Protein AF-A0A2A9EG13-F1 (afdb_monomer)

Structure (mmCIF, N/CA/C/O backbone):
data_AF-A0A2A9EG13-F1
#
_entry.id   AF-A0A2A9EG13-F1
#
loop_
_atom_site.group_PDB
_atom_site.id
_atom_site.type_symbol
_atom_site.label_atom_id
_atom_site.label_alt_id
_atom_site.label_comp_id
_atom_site.label_asym_id
_atom_site.label_entity_id
_atom_site.label_seq_id
_atom_site.pdbx_PDB_ins_code
_atom_site.Cartn_x
_atom_site.Cartn_y
_atom_site.Cartn_z
_atom_site.occupancy
_atom_site.B_iso_or_equiv
_atom_site.auth_seq_id
_atom_site.auth_comp_id
_atom_site.auth_asym_id
_atom_site.auth_atom_id
_atom_site.pdbx_PDB_model_num
ATOM 1 N N . MET A 1 1 ? 6.379 -54.033 4.475 1.00 45.50 1 MET A N 1
ATOM 2 C CA . MET A 1 1 ? 7.848 -54.178 4.415 1.00 45.50 1 MET A CA 1
ATOM 3 C C . MET A 1 1 ? 8.338 -53.725 3.048 1.00 45.50 1 MET A C 1
ATOM 5 O O . MET A 1 1 ? 8.250 -54.502 2.112 1.00 45.50 1 MET A O 1
ATOM 9 N N . VAL A 1 2 ? 8.817 -52.485 2.935 1.00 38.28 2 VAL A N 1
ATOM 10 C CA . VAL A 1 2 ? 9.816 -52.053 1.940 1.00 38.28 2 VAL A CA 1
ATOM 11 C C . VAL A 1 2 ? 10.622 -50.964 2.643 1.00 38.28 2 VAL A C 1
ATOM 13 O O . VAL A 1 2 ? 10.039 -49.978 3.087 1.00 38.28 2 VAL A O 1
ATOM 16 N N . GLU A 1 3 ? 11.927 -51.156 2.799 1.00 38.31 3 GLU A N 1
ATOM 17 C CA . GLU A 1 3 ? 12.825 -50.105 3.280 1.00 38.31 3 GLU A CA 1
ATOM 18 C C . GLU A 1 3 ? 13.333 -49.273 2.101 1.00 38.31 3 GLU A C 1
ATOM 20 O O . GLU A 1 3 ? 13.689 -49.816 1.051 1.00 38.31 3 GLU A O 1
ATOM 25 N N . HIS A 1 4 ? 13.451 -47.960 2.291 1.00 43.28 4 HIS A N 1
ATOM 26 C CA . HIS A 1 4 ? 14.269 -47.116 1.425 1.00 43.28 4 HIS A CA 1
ATOM 27 C C . HIS A 1 4 ? 15.306 -46.361 2.253 1.00 43.28 4 HIS A C 1
ATOM 29 O O . HIS A 1 4 ? 14.996 -45.721 3.258 1.00 43.28 4 HIS A O 1
ATOM 35 N N . GLY A 1 5 ? 16.566 -46.529 1.847 1.00 36.38 5 GLY A N 1
ATOM 36 C CA . GLY A 1 5 ? 17.737 -46.203 2.648 1.00 36.38 5 GLY A CA 1
ATOM 37 C C . GLY A 1 5 ? 17.975 -44.705 2.817 1.00 36.38 5 GLY A C 1
ATOM 38 O O . GLY A 1 5 ? 17.829 -43.906 1.892 1.00 36.38 5 GLY A O 1
ATOM 39 N N . ARG A 1 6 ? 18.415 -44.336 4.020 1.00 38.31 6 ARG A N 1
ATOM 40 C CA . ARG A 1 6 ? 18.763 -42.969 4.411 1.00 38.31 6 ARG A CA 1
ATOM 41 C C . ARG A 1 6 ? 20.134 -42.582 3.843 1.00 38.31 6 ARG A C 1
ATOM 43 O O . ARG A 1 6 ? 21.151 -42.783 4.498 1.00 38.31 6 ARG A O 1
ATOM 50 N N . SER A 1 7 ? 20.165 -42.036 2.627 1.00 35.59 7 SER A N 1
ATOM 51 C CA . SER A 1 7 ? 21.413 -41.567 2.007 1.00 35.59 7 SER A CA 1
ATOM 52 C C . SER A 1 7 ? 21.954 -40.315 2.710 1.00 35.59 7 SER A C 1
ATOM 54 O O . SER A 1 7 ? 21.342 -39.247 2.670 1.00 35.59 7 SER A O 1
ATOM 56 N N . THR A 1 8 ? 23.108 -40.441 3.366 1.00 38.00 8 THR A N 1
ATOM 57 C CA . THR A 1 8 ? 23.820 -39.330 4.011 1.00 38.00 8 THR A CA 1
ATOM 58 C C . THR A 1 8 ? 24.722 -38.617 3.005 1.00 38.00 8 THR A C 1
ATOM 60 O O . THR A 1 8 ? 25.861 -39.029 2.783 1.00 38.00 8 THR A O 1
ATOM 63 N N . GLY A 1 9 ? 24.225 -37.536 2.401 1.00 33.06 9 GLY A N 1
ATOM 64 C CA . GLY A 1 9 ? 25.041 -36.658 1.558 1.00 33.06 9 GLY A CA 1
ATOM 65 C C . GLY A 1 9 ? 26.131 -35.957 2.375 1.00 33.06 9 GLY A C 1
ATOM 66 O O . GLY A 1 9 ? 25.825 -35.219 3.310 1.00 33.06 9 GLY A O 1
ATOM 67 N N . ALA A 1 10 ? 27.400 -36.193 2.035 1.00 34.72 10 ALA A N 1
ATOM 68 C CA . ALA A 1 10 ? 28.536 -35.551 2.692 1.00 34.72 10 ALA A CA 1
ATOM 69 C C . ALA A 1 10 ? 28.647 -34.062 2.309 1.00 34.72 10 ALA A C 1
ATOM 71 O O . ALA A 1 10 ? 28.363 -33.676 1.175 1.00 34.72 10 ALA A O 1
ATOM 72 N N . VAL A 1 11 ? 29.093 -33.226 3.251 1.00 36.81 11 VAL A N 1
ATOM 73 C CA . VAL A 1 11 ? 29.302 -31.788 3.024 1.00 36.81 11 VAL A CA 1
ATOM 74 C C . VAL A 1 11 ? 30.665 -31.566 2.360 1.00 36.81 11 VAL A C 1
ATOM 76 O O . VAL A 1 11 ? 31.702 -31.699 3.006 1.00 36.81 11 VAL A O 1
ATOM 79 N N . ASP A 1 12 ? 30.656 -31.218 1.071 1.00 32.19 12 ASP A N 1
ATOM 80 C CA . ASP A 1 12 ? 31.854 -31.003 0.239 1.00 32.19 12 ASP A CA 1
ATOM 81 C C . ASP A 1 12 ? 32.535 -29.652 0.569 1.00 32.19 12 ASP A C 1
ATOM 83 O O . ASP A 1 12 ? 32.426 -28.660 -0.157 1.00 32.19 12 ASP A O 1
ATOM 87 N N . ALA A 1 13 ? 33.189 -29.585 1.733 1.00 36.88 13 ALA A N 1
ATOM 88 C CA . ALA A 1 13 ? 33.792 -28.374 2.289 1.00 36.88 13 ALA A CA 1
ATOM 89 C C . ALA A 1 13 ? 35.059 -27.938 1.522 1.00 36.88 13 ALA A C 1
ATOM 91 O O . ALA A 1 13 ? 36.183 -28.324 1.849 1.00 36.88 13 ALA A O 1
ATOM 92 N N . ARG A 1 14 ? 34.887 -27.091 0.501 1.00 41.72 14 ARG A N 1
ATOM 93 C CA . ARG A 1 14 ? 36.004 -26.525 -0.274 1.00 41.72 14 ARG A CA 1
ATOM 94 C C . ARG A 1 14 ? 36.722 -25.412 0.509 1.00 41.72 14 ARG A C 1
ATOM 96 O O . ARG A 1 14 ? 36.052 -24.514 1.020 1.00 41.72 14 ARG A O 1
ATOM 103 N N . PRO A 1 15 ? 38.066 -25.420 0.590 1.00 39.94 15 PRO A N 1
ATOM 104 C CA . PRO A 1 15 ? 38.810 -24.453 1.392 1.00 39.94 15 PRO A CA 1
ATOM 105 C C . PRO A 1 15 ? 38.799 -23.044 0.782 1.00 39.94 15 PRO A C 1
ATOM 107 O O . PRO A 1 15 ? 38.962 -22.865 -0.427 1.00 39.94 15 PRO A O 1
ATOM 110 N N . PHE A 1 16 ? 38.681 -22.030 1.643 1.00 39.91 16 PHE A N 1
ATOM 111 C CA . PHE A 1 16 ? 38.888 -20.629 1.270 1.00 39.91 16 PHE A CA 1
ATOM 112 C C . PHE A 1 16 ? 40.357 -20.367 0.870 1.00 39.91 16 PHE A C 1
ATOM 114 O O . PHE A 1 16 ? 41.273 -20.910 1.494 1.00 39.91 16 PHE A O 1
ATOM 121 N N . PRO A 1 17 ? 40.623 -19.496 -0.121 1.00 41.69 17 PRO A N 1
ATOM 122 C CA . PRO A 1 17 ? 41.983 -19.188 -0.552 1.00 41.69 17 PRO A CA 1
ATOM 123 C C . PRO A 1 17 ? 42.692 -18.233 0.427 1.00 41.69 17 PRO A C 1
ATOM 125 O O . PRO A 1 17 ? 42.657 -17.014 0.258 1.00 41.69 17 PRO A O 1
ATOM 128 N N . LEU A 1 18 ? 43.423 -18.787 1.404 1.00 45.34 18 LEU A N 1
ATOM 129 C CA . LEU A 1 18 ? 44.286 -18.028 2.335 1.00 45.34 18 LEU A CA 1
ATOM 130 C C . LEU A 1 18 ? 45.359 -17.157 1.644 1.00 45.34 18 LEU A C 1
ATOM 132 O O . LEU A 1 18 ? 45.949 -16.286 2.279 1.00 45.34 18 LEU A O 1
ATOM 136 N N . GLY A 1 19 ? 45.628 -17.366 0.352 1.00 41.88 19 GLY A N 1
ATOM 137 C CA . GLY A 1 19 ? 46.700 -16.678 -0.369 1.00 41.88 19 GLY A CA 1
ATOM 138 C C . GLY A 1 19 ? 46.565 -15.151 -0.449 1.00 41.88 19 GLY A C 1
ATOM 139 O O . GLY A 1 19 ? 47.582 -14.476 -0.549 1.00 41.88 19 GLY A O 1
ATOM 140 N N . PHE A 1 20 ? 45.353 -14.584 -0.387 1.00 43.16 20 PHE A N 1
ATOM 141 C CA . PHE A 1 20 ? 45.170 -13.141 -0.614 1.00 43.16 20 PHE A CA 1
ATOM 142 C C . PHE A 1 20 ? 45.493 -12.272 0.614 1.00 43.16 20 PHE A C 1
ATOM 144 O O . PHE A 1 20 ? 46.000 -11.162 0.470 1.00 43.16 20 PHE A O 1
ATOM 151 N N . THR A 1 21 ? 45.242 -12.767 1.830 1.00 48.00 21 THR A N 1
ATOM 152 C CA . THR A 1 21 ? 45.509 -12.017 3.073 1.00 48.00 21 THR A CA 1
ATOM 153 C C . THR A 1 21 ? 46.999 -11.966 3.408 1.00 48.00 21 THR A C 1
ATOM 155 O O . THR A 1 21 ? 47.494 -10.926 3.843 1.00 48.00 21 THR A O 1
ATOM 158 N N . VAL A 1 22 ? 47.737 -13.050 3.144 1.00 49.94 22 VAL A N 1
ATOM 159 C CA . VAL A 1 22 ? 49.180 -13.144 3.429 1.00 49.94 22 VAL A CA 1
ATOM 160 C C . VAL A 1 22 ? 49.995 -12.156 2.583 1.00 49.94 22 VAL A C 1
ATOM 162 O O . VAL A 1 22 ? 50.886 -11.493 3.113 1.00 49.94 22 VAL A O 1
ATOM 165 N N . THR A 1 23 ? 49.679 -11.990 1.292 1.00 50.31 23 THR A N 1
ATOM 166 C CA . THR A 1 23 ? 50.425 -11.063 0.418 1.00 50.31 23 THR A CA 1
ATOM 167 C C . THR A 1 23 ? 50.233 -9.600 0.824 1.00 50.31 23 THR A C 1
ATOM 169 O O . THR A 1 23 ? 51.200 -8.842 0.852 1.00 50.31 23 THR A O 1
ATOM 172 N N . VAL A 1 24 ? 49.010 -9.199 1.194 1.00 53.19 24 VAL A N 1
ATOM 173 C CA . VAL A 1 24 ? 48.724 -7.819 1.629 1.00 53.19 24 VAL A CA 1
ATOM 174 C C . VAL A 1 24 ? 49.416 -7.503 2.961 1.00 53.19 24 VAL A C 1
ATOM 176 O O . VAL A 1 24 ? 50.007 -6.432 3.100 1.00 53.19 24 VAL A O 1
ATOM 179 N N . ALA A 1 25 ? 49.425 -8.447 3.909 1.00 49.91 25 ALA A N 1
ATOM 180 C CA . ALA A 1 25 ? 50.134 -8.292 5.181 1.00 49.91 25 ALA A CA 1
ATOM 181 C C . ALA A 1 25 ? 51.660 -8.151 4.998 1.00 49.91 25 ALA A C 1
ATOM 183 O O . ALA A 1 25 ? 52.281 -7.289 5.621 1.00 49.91 25 ALA A O 1
ATOM 184 N N . ALA A 1 26 ? 52.261 -8.943 4.101 1.00 49.72 26 ALA A N 1
ATOM 185 C CA . ALA A 1 26 ? 53.692 -8.865 3.801 1.00 49.72 26 ALA A CA 1
ATOM 186 C C . ALA A 1 26 ? 54.098 -7.512 3.182 1.00 49.72 26 ALA A C 1
ATOM 188 O O . ALA A 1 26 ? 55.125 -6.943 3.556 1.00 49.72 26 ALA A O 1
ATOM 189 N N . CYS A 1 27 ? 53.280 -6.956 2.280 1.00 48.94 27 CYS A N 1
ATOM 190 C CA . CYS A 1 27 ? 53.536 -5.639 1.691 1.00 48.94 27 CYS A CA 1
ATOM 191 C C . CYS A 1 27 ? 53.411 -4.487 2.705 1.00 48.94 27 CYS A C 1
ATOM 193 O O . CYS A 1 27 ? 54.153 -3.513 2.598 1.00 48.94 27 CYS A O 1
ATOM 195 N N . ALA A 1 28 ? 52.520 -4.593 3.698 1.00 50.78 28 ALA A N 1
ATOM 196 C CA . ALA A 1 28 ? 52.365 -3.568 4.732 1.00 50.78 28 ALA A CA 1
ATOM 197 C C . ALA A 1 28 ? 53.593 -3.469 5.661 1.00 50.78 28 ALA A C 1
ATOM 199 O O . ALA A 1 28 ? 54.018 -2.367 6.007 1.00 50.78 28 ALA A O 1
ATOM 200 N N . LEU A 1 29 ? 54.199 -4.605 6.026 1.00 47.81 29 LEU A N 1
ATOM 201 C CA . LEU A 1 29 ? 55.344 -4.651 6.947 1.00 47.81 29 LEU A CA 1
ATOM 202 C C . LEU A 1 29 ? 56.659 -4.130 6.340 1.00 47.81 29 LEU A C 1
ATOM 204 O O . LEU A 1 29 ? 57.498 -3.607 7.070 1.00 47.81 29 LEU A O 1
ATOM 208 N N . LEU A 1 30 ? 56.835 -4.211 5.017 1.00 51.00 30 LEU A N 1
ATOM 209 C CA . LEU A 1 30 ? 58.034 -3.706 4.326 1.00 51.00 30 LEU A CA 1
ATOM 210 C C . LEU A 1 30 ? 57.987 -2.197 4.005 1.00 51.00 30 LEU A C 1
ATOM 212 O O . LEU A 1 30 ? 59.009 -1.616 3.644 1.00 51.00 30 LEU A O 1
ATOM 216 N N . GLY A 1 31 ? 56.831 -1.540 4.155 1.00 49.31 31 GLY A N 1
ATOM 217 C CA . GLY A 1 31 ? 56.678 -0.105 3.878 1.00 49.31 31 GLY A CA 1
ATOM 218 C C . GLY A 1 31 ? 57.246 0.834 4.953 1.00 49.31 31 GLY A C 1
ATOM 219 O O . GLY A 1 31 ? 57.427 2.020 4.691 1.00 49.31 31 GLY A O 1
ATOM 220 N N . LEU A 1 32 ? 57.538 0.331 6.158 1.00 53.41 32 LEU A N 1
ATOM 221 C CA . LEU A 1 32 ? 57.838 1.160 7.338 1.00 53.41 32 LEU A CA 1
ATOM 222 C C . LEU A 1 32 ? 59.307 1.607 7.480 1.00 53.41 32 LEU A C 1
ATOM 224 O O . LEU A 1 32 ? 59.616 2.370 8.390 1.00 53.41 32 LEU A O 1
ATOM 228 N N . THR A 1 33 ? 60.212 1.175 6.596 1.00 55.31 33 THR A N 1
ATOM 229 C CA . THR A 1 33 ? 61.666 1.433 6.714 1.00 55.31 33 THR A CA 1
ATOM 230 C C . THR A 1 33 ? 62.268 2.292 5.595 1.00 55.31 33 THR A C 1
ATOM 232 O O . THR A 1 33 ? 63.451 2.614 5.655 1.00 55.31 33 THR A O 1
ATOM 235 N N . SER A 1 34 ? 61.491 2.673 4.570 1.00 55.75 34 SER A N 1
ATOM 236 C CA . SER A 1 34 ? 62.014 3.257 3.313 1.00 55.75 34 SER A CA 1
ATOM 237 C C . SER A 1 34 ? 61.358 4.579 2.867 1.00 55.75 34 SER A C 1
ATOM 239 O O . SER A 1 34 ? 61.573 5.048 1.746 1.00 55.75 34 SER A O 1
ATOM 241 N N . GLY A 1 35 ? 60.601 5.226 3.761 1.00 60.19 35 GLY A N 1
ATOM 242 C CA . GLY A 1 35 ? 60.108 6.599 3.596 1.00 60.19 35 GLY A CA 1
ATOM 243 C C . GLY A 1 35 ? 59.221 6.840 2.363 1.00 60.19 35 GLY A C 1
ATOM 244 O O . GLY A 1 35 ? 58.605 5.931 1.809 1.00 60.19 35 GLY A O 1
ATOM 245 N N . ILE A 1 36 ? 59.157 8.101 1.920 1.00 59.97 36 ILE A N 1
ATOM 246 C CA . ILE A 1 36 ? 58.290 8.534 0.804 1.00 59.97 36 ILE A CA 1
ATOM 247 C C . ILE A 1 36 ? 58.683 7.852 -0.525 1.00 59.97 36 ILE A C 1
ATOM 249 O O . ILE A 1 36 ? 57.819 7.577 -1.357 1.00 59.97 36 ILE A O 1
ATOM 253 N N . GLY A 1 37 ? 59.964 7.503 -0.705 1.00 55.78 37 GLY A N 1
ATOM 254 C CA . GLY A 1 37 ? 60.439 6.764 -1.880 1.00 55.78 37 GLY A CA 1
ATOM 255 C C . GLY A 1 37 ? 59.833 5.361 -1.996 1.00 55.78 37 GLY A C 1
ATOM 256 O O . GLY A 1 37 ? 59.377 4.980 -3.075 1.00 55.78 37 GLY A O 1
ATOM 257 N N . GLY A 1 38 ? 59.748 4.618 -0.884 1.00 56.00 38 GLY A N 1
ATOM 258 C CA . GLY A 1 38 ? 59.144 3.280 -0.857 1.00 56.00 38 GLY A CA 1
ATOM 259 C C . GLY A 1 38 ? 57.676 3.276 -1.301 1.00 56.00 38 GLY A C 1
ATOM 260 O O . GLY A 1 38 ? 57.268 2.427 -2.094 1.00 56.00 38 GLY A O 1
ATOM 261 N N . LEU A 1 39 ? 56.899 4.279 -0.876 1.00 57.44 39 LEU A N 1
ATOM 262 C CA . LEU A 1 39 ? 55.493 4.448 -1.268 1.00 57.44 39 LEU A CA 1
ATOM 263 C C . LEU A 1 39 ? 55.305 4.652 -2.780 1.00 57.44 39 LEU A C 1
ATOM 265 O O . LEU A 1 39 ? 54.373 4.090 -3.357 1.00 57.44 39 LEU A O 1
ATOM 269 N N . LEU A 1 40 ? 56.193 5.402 -3.440 1.00 65.94 40 LEU A N 1
ATOM 270 C CA . LEU A 1 40 ? 56.123 5.617 -4.891 1.00 65.94 40 LEU A CA 1
ATOM 271 C C . LEU A 1 40 ? 56.465 4.344 -5.683 1.00 65.94 40 LEU A C 1
ATOM 273 O O . LEU A 1 40 ? 55.798 4.040 -6.674 1.00 65.94 40 LEU A O 1
ATOM 277 N N . VAL A 1 41 ? 57.444 3.559 -5.224 1.00 68.12 41 VAL A N 1
ATOM 278 C CA . VAL A 1 41 ? 57.807 2.272 -5.848 1.00 68.12 41 VAL A CA 1
ATOM 279 C C . VAL A 1 41 ? 56.699 1.226 -5.657 1.00 68.12 41 VAL A C 1
ATOM 281 O O . VAL A 1 41 ? 56.352 0.513 -6.604 1.00 68.12 41 VAL A O 1
ATOM 284 N N . LEU A 1 42 ? 56.080 1.166 -4.473 1.00 70.44 42 LEU A N 1
ATOM 285 C CA . LEU A 1 42 ? 54.922 0.304 -4.204 1.00 70.44 42 LEU A CA 1
ATOM 286 C C . LEU A 1 42 ? 53.687 0.716 -5.028 1.00 70.44 42 LEU A C 1
ATOM 288 O O . LEU A 1 42 ? 53.021 -0.143 -5.603 1.00 70.44 42 LEU A O 1
ATOM 292 N N . GLY A 1 43 ? 53.417 2.018 -5.175 1.00 75.88 43 GLY A N 1
ATOM 293 C CA . GLY A 1 43 ? 52.351 2.518 -6.052 1.00 75.88 43 GLY A CA 1
ATOM 294 C C . GLY A 1 43 ? 52.576 2.167 -7.529 1.00 75.88 43 GLY A C 1
ATOM 295 O O . GLY A 1 43 ? 51.670 1.660 -8.195 1.00 75.88 43 GLY A O 1
ATOM 296 N N . GLY A 1 44 ? 53.798 2.368 -8.034 1.00 79.75 44 GLY A N 1
ATOM 297 C CA . GLY A 1 44 ? 54.167 2.033 -9.413 1.00 79.75 44 GLY A CA 1
ATOM 298 C C . GLY A 1 44 ? 54.077 0.533 -9.713 1.00 79.75 44 GLY A C 1
ATOM 299 O O . GLY A 1 44 ? 53.523 0.134 -10.739 1.00 79.75 44 GLY A O 1
ATOM 300 N N . THR A 1 45 ? 54.551 -0.318 -8.799 1.00 75.38 45 THR A N 1
ATOM 301 C CA . THR A 1 45 ? 54.459 -1.782 -8.953 1.00 75.38 45 THR A CA 1
ATOM 302 C C . THR A 1 45 ? 53.023 -2.297 -8.845 1.00 75.38 45 THR A C 1
ATOM 304 O O . THR A 1 45 ? 52.629 -3.141 -9.652 1.00 75.38 45 THR A O 1
ATOM 307 N N . ALA A 1 46 ? 52.196 -1.748 -7.949 1.00 76.50 46 ALA A N 1
ATOM 308 C CA . ALA A 1 46 ? 50.770 -2.072 -7.887 1.00 76.50 46 ALA A CA 1
ATOM 309 C C . ALA A 1 46 ? 50.032 -1.700 -9.190 1.00 76.50 46 ALA A C 1
ATOM 311 O O . ALA A 1 46 ? 49.246 -2.499 -9.707 1.00 76.50 46 ALA A O 1
ATOM 312 N N . ALA A 1 47 ? 50.330 -0.534 -9.775 1.00 82.19 47 ALA A N 1
ATOM 313 C CA . ALA A 1 47 ? 49.780 -0.120 -11.068 1.00 82.19 47 ALA A CA 1
ATOM 314 C C . ALA A 1 47 ? 50.242 -1.027 -12.228 1.00 82.19 47 ALA A C 1
ATOM 316 O O . ALA A 1 47 ? 49.445 -1.364 -13.112 1.00 82.19 47 ALA A O 1
ATOM 317 N N . LEU A 1 48 ? 51.499 -1.487 -12.212 1.00 82.81 48 LEU A N 1
ATOM 318 C CA . LEU A 1 48 ? 52.019 -2.455 -13.183 1.00 82.81 48 LEU A CA 1
ATOM 319 C C . LEU A 1 48 ? 51.289 -3.806 -13.077 1.00 82.81 48 LEU A C 1
ATOM 321 O O . LEU A 1 48 ? 50.811 -4.336 -14.079 1.00 82.81 48 LEU A O 1
ATOM 325 N N . VAL A 1 49 ? 51.120 -4.342 -11.864 1.00 86.12 49 VAL A N 1
ATOM 326 C CA . VAL A 1 49 ? 50.367 -5.589 -11.637 1.00 86.12 49 VAL A CA 1
ATOM 327 C C . VAL A 1 49 ? 48.907 -5.434 -12.074 1.00 86.12 49 VAL A C 1
ATOM 329 O O . VAL A 1 49 ? 48.381 -6.303 -12.772 1.00 86.12 49 VAL A O 1
ATOM 332 N N . TRP A 1 50 ? 48.254 -4.315 -11.745 1.00 84.69 50 TRP A N 1
ATOM 333 C CA . TRP A 1 50 ? 46.865 -4.060 -12.136 1.00 84.69 50 TRP A CA 1
ATOM 334 C C . TRP A 1 50 ? 46.689 -3.964 -13.658 1.00 84.69 50 TRP A C 1
ATOM 336 O O . TRP A 1 50 ? 45.770 -4.571 -14.212 1.00 84.69 50 TRP A O 1
ATOM 346 N N . THR A 1 51 ? 47.595 -3.279 -14.364 1.00 81.69 51 THR A N 1
ATOM 347 C CA . THR A 1 51 ? 47.558 -3.179 -15.835 1.00 81.69 51 THR A CA 1
ATOM 348 C C . THR A 1 51 ? 47.874 -4.509 -16.529 1.00 81.69 51 THR A C 1
ATOM 350 O O . THR A 1 51 ? 47.241 -4.825 -17.544 1.00 81.69 51 THR A O 1
ATOM 353 N N . ILE A 1 52 ? 48.757 -5.344 -15.966 1.00 82.88 52 ILE A N 1
ATOM 354 C CA . ILE A 1 52 ? 48.987 -6.725 -16.424 1.00 82.88 52 ILE A CA 1
ATOM 355 C C . ILE A 1 52 ? 47.718 -7.571 -16.239 1.00 82.88 52 ILE A C 1
ATOM 357 O O . ILE A 1 52 ? 47.245 -8.181 -17.201 1.00 82.88 52 ILE A O 1
ATOM 361 N N . VAL A 1 53 ? 47.112 -7.569 -15.046 1.00 81.00 53 VAL A N 1
ATOM 362 C CA . VAL A 1 53 ? 45.884 -8.332 -14.748 1.00 81.00 53 VAL A CA 1
ATOM 363 C C . VAL A 1 53 ? 44.720 -7.880 -15.635 1.00 81.00 53 VAL A C 1
ATOM 365 O O . VAL A 1 53 ? 44.044 -8.722 -16.232 1.00 81.00 53 VAL A O 1
ATOM 368 N N . ALA A 1 54 ? 44.517 -6.571 -15.807 1.00 79.56 54 ALA A N 1
ATOM 369 C CA . ALA A 1 54 ? 43.510 -6.024 -16.714 1.00 79.56 54 ALA A CA 1
ATOM 370 C C . ALA A 1 54 ? 43.752 -6.462 -18.170 1.00 79.56 54 ALA A C 1
ATOM 372 O O . ALA A 1 54 ? 42.811 -6.860 -18.863 1.00 79.56 54 ALA A O 1
ATOM 373 N N . SER A 1 55 ? 45.009 -6.472 -18.624 1.00 73.25 55 SER A N 1
ATOM 374 C CA . SER A 1 55 ? 45.388 -6.926 -19.968 1.00 73.25 55 SER A CA 1
ATOM 375 C C . SER A 1 55 ? 45.142 -8.423 -20.178 1.00 73.25 55 SER A C 1
ATOM 377 O O . SER A 1 55 ? 44.612 -8.815 -21.220 1.00 73.25 55 SER A O 1
ATOM 379 N N . VAL A 1 56 ? 45.456 -9.268 -19.191 1.00 76.38 56 VAL A N 1
ATOM 380 C CA . VAL A 1 56 ? 45.169 -10.713 -19.229 1.00 76.38 56 VAL A CA 1
ATOM 381 C C . VAL A 1 56 ? 43.660 -10.967 -19.236 1.00 76.38 56 VAL A C 1
ATOM 383 O O . VAL A 1 56 ? 43.173 -11.720 -20.082 1.00 76.38 56 VAL A O 1
ATOM 386 N N . ARG A 1 57 ? 42.894 -10.284 -18.374 1.00 74.88 57 ARG A N 1
ATOM 387 C CA . ARG A 1 57 ? 41.428 -10.409 -18.303 1.00 74.88 57 ARG A CA 1
ATOM 388 C C . ARG A 1 57 ? 40.768 -9.970 -19.618 1.00 74.88 57 ARG A C 1
ATOM 390 O O . ARG A 1 57 ? 39.922 -10.687 -20.149 1.00 74.88 57 ARG A O 1
ATOM 397 N N . ARG A 1 58 ? 41.235 -8.869 -20.226 1.00 71.50 58 ARG A N 1
ATOM 398 C CA . ARG A 1 58 ? 40.796 -8.402 -21.557 1.00 71.50 58 ARG A CA 1
ATOM 399 C C . ARG A 1 58 ? 41.152 -9.399 -22.671 1.00 71.50 58 ARG A C 1
ATOM 401 O O . ARG A 1 58 ? 40.329 -9.635 -23.553 1.00 71.50 58 ARG A O 1
ATOM 408 N N . ARG A 1 59 ? 42.327 -10.044 -22.615 1.00 59.47 59 ARG A N 1
ATOM 409 C CA . ARG A 1 59 ? 42.710 -11.127 -23.546 1.00 59.47 59 ARG A CA 1
ATOM 410 C C . ARG A 1 59 ? 41.852 -12.387 -23.381 1.00 59.47 59 ARG A C 1
ATOM 412 O O . ARG A 1 59 ? 41.551 -13.018 -24.391 1.00 59.47 59 ARG A O 1
ATOM 419 N N . GLN A 1 60 ? 41.422 -12.748 -22.170 1.00 61.19 60 GLN A N 1
ATOM 420 C CA . GLN A 1 60 ? 40.497 -13.875 -21.971 1.00 61.19 60 GLN A CA 1
ATOM 421 C C . GLN A 1 60 ? 39.093 -13.577 -22.520 1.00 61.19 60 GLN A C 1
ATOM 423 O O . GLN A 1 60 ? 38.555 -14.401 -23.258 1.00 61.19 60 GLN A O 1
ATOM 428 N N . VAL A 1 61 ? 38.553 -12.373 -22.283 1.00 57.19 61 VAL A N 1
ATOM 429 C CA . VAL A 1 61 ? 37.279 -11.923 -22.887 1.00 57.19 61 VAL A CA 1
ATOM 430 C C . VAL A 1 61 ? 37.335 -11.959 -24.424 1.00 57.19 61 VAL A C 1
ATOM 432 O O . VAL A 1 61 ? 36.371 -12.367 -25.068 1.00 57.19 61 VAL A O 1
ATOM 435 N N . LEU A 1 62 ? 38.477 -11.609 -25.028 1.00 55.34 62 LEU A N 1
ATOM 436 C CA . LEU A 1 62 ? 38.676 -11.704 -26.481 1.00 55.34 62 LEU A CA 1
ATOM 437 C C . LEU A 1 62 ? 38.834 -13.155 -26.980 1.00 55.34 62 LEU A C 1
ATOM 439 O O . LEU A 1 62 ? 38.258 -13.504 -28.012 1.00 55.34 62 LEU A O 1
ATOM 443 N N . LYS A 1 63 ? 39.548 -14.026 -26.249 1.00 46.22 63 LYS A N 1
ATOM 444 C CA . LYS A 1 63 ? 39.666 -15.460 -26.591 1.00 46.22 63 LYS A CA 1
ATOM 445 C C . LYS A 1 63 ? 38.333 -16.210 -26.509 1.00 46.22 63 LYS A C 1
ATOM 447 O O . LYS A 1 63 ? 38.142 -17.160 -27.261 1.00 46.22 63 LYS A O 1
ATOM 452 N N . GLY A 1 64 ? 37.387 -15.753 -25.686 1.00 48.28 64 GLY A N 1
ATOM 453 C CA . GLY A 1 64 ? 36.030 -16.306 -25.628 1.00 48.28 64 GLY A CA 1
ATOM 454 C C . GLY A 1 64 ? 35.203 -16.151 -26.915 1.00 48.28 64 GLY A C 1
ATOM 455 O O . GLY A 1 64 ? 34.155 -16.778 -27.024 1.00 48.28 64 GLY A O 1
ATOM 456 N N . ARG A 1 65 ? 35.643 -15.340 -27.896 1.00 55.12 65 ARG A N 1
ATOM 457 C CA . ARG A 1 65 ? 34.838 -14.983 -29.084 1.00 55.12 65 ARG A CA 1
ATOM 458 C C . ARG A 1 65 ? 35.447 -15.363 -30.444 1.00 55.12 65 ARG A C 1
ATOM 460 O O . ARG A 1 65 ? 34.845 -15.055 -31.469 1.00 55.12 65 ARG A O 1
ATOM 467 N N . ARG A 1 66 ? 36.602 -16.044 -30.490 1.00 43.31 66 ARG A N 1
ATOM 468 C CA . ARG A 1 66 ? 37.170 -16.623 -31.731 1.00 43.31 66 ARG A CA 1
ATOM 469 C C . ARG A 1 66 ? 37.894 -17.953 -31.477 1.00 43.31 66 ARG A C 1
ATOM 471 O O . ARG A 1 66 ? 39.013 -17.963 -30.972 1.00 43.31 66 ARG A O 1
ATOM 478 N N . ARG A 1 67 ? 37.288 -19.065 -31.914 1.00 45.19 67 ARG A N 1
ATOM 479 C CA . ARG A 1 67 ? 38.020 -20.286 -32.299 1.00 45.19 67 ARG A CA 1
ATOM 480 C C . ARG A 1 67 ? 38.371 -20.173 -33.788 1.00 45.19 67 ARG A C 1
ATOM 482 O O . ARG A 1 67 ? 37.478 -19.903 -34.583 1.00 45.19 67 ARG A O 1
ATOM 489 N N . GLY A 1 68 ? 39.638 -20.394 -34.142 1.00 43.78 68 GLY A N 1
ATOM 490 C CA . GLY A 1 68 ? 40.139 -20.377 -35.525 1.00 43.78 68 GLY A CA 1
ATOM 491 C C . GLY A 1 68 ? 41.230 -19.326 -35.768 1.00 43.78 68 GLY A C 1
ATOM 492 O O . GLY A 1 68 ? 41.007 -18.139 -35.538 1.00 43.78 68 GLY A O 1
ATOM 493 N N . GLY A 1 69 ? 42.392 -19.777 -36.257 1.00 39.75 69 GLY A N 1
ATOM 494 C CA . GLY A 1 69 ? 43.538 -18.941 -36.644 1.00 39.75 69 GLY A CA 1
ATOM 495 C C . GLY A 1 69 ? 44.755 -19.073 -35.716 1.00 39.75 69 GLY A C 1
ATOM 496 O O . GLY A 1 69 ? 44.689 -18.721 -34.540 1.00 39.75 69 GLY A O 1
ATOM 497 N N . ASN A 1 70 ? 45.877 -19.551 -36.264 1.00 44.91 70 ASN A N 1
ATOM 498 C CA . ASN A 1 70 ? 47.174 -19.622 -35.580 1.00 44.91 70 ASN A CA 1
ATOM 499 C C . ASN A 1 70 ? 47.915 -18.276 -35.655 1.00 44.91 70 ASN A C 1
ATOM 501 O O . ASN A 1 70 ? 47.868 -17.616 -36.689 1.00 44.91 70 ASN A O 1
ATOM 505 N N . ALA A 1 71 ? 48.682 -17.928 -34.616 1.00 38.03 71 ALA A N 1
ATOM 506 C CA . ALA A 1 71 ? 49.776 -16.954 -34.706 1.00 38.03 71 ALA A CA 1
ATOM 507 C C . ALA A 1 71 ? 50.794 -17.155 -33.565 1.00 38.03 71 ALA A C 1
ATOM 509 O O . ALA A 1 71 ? 50.427 -17.126 -32.390 1.00 38.03 71 ALA A O 1
ATOM 510 N N . LEU A 1 72 ? 52.072 -17.322 -33.919 1.00 43.72 72 LEU A N 1
ATOM 511 C CA . LEU A 1 72 ? 53.221 -17.228 -33.012 1.00 43.72 72 LEU A CA 1
ATOM 512 C C . LEU A 1 72 ? 53.799 -15.812 -33.096 1.00 43.72 72 LEU A C 1
ATOM 514 O O . LEU A 1 72 ? 54.135 -15.377 -34.193 1.00 43.72 72 LEU A O 1
ATOM 518 N N . ILE A 1 73 ? 53.983 -15.133 -31.961 1.00 38.97 73 ILE A N 1
ATOM 519 C CA . ILE A 1 73 ? 54.925 -14.008 -31.827 1.00 38.97 73 ILE A CA 1
ATOM 520 C C . ILE A 1 73 ? 55.575 -14.096 -30.442 1.00 38.97 73 ILE A C 1
ATOM 522 O O . ILE A 1 73 ? 54.876 -14.151 -29.429 1.00 38.97 73 ILE A O 1
ATOM 526 N N . ALA A 1 74 ? 56.906 -14.072 -30.412 1.00 40.00 74 ALA A N 1
ATOM 527 C CA . ALA A 1 74 ? 57.715 -13.814 -29.224 1.00 40.00 74 ALA A CA 1
ATOM 528 C C . ALA A 1 74 ? 58.395 -12.442 -29.368 1.00 40.00 74 ALA A C 1
ATOM 530 O O . ALA A 1 74 ? 58.629 -12.000 -30.489 1.00 40.00 74 ALA A O 1
ATOM 531 N N . ILE A 1 75 ? 58.728 -11.794 -28.250 1.00 35.56 75 ILE A N 1
ATOM 532 C CA . ILE A 1 75 ? 59.633 -10.634 -28.162 1.00 35.56 75 ILE A CA 1
ATOM 533 C C . ILE A 1 75 ? 60.310 -10.680 -26.784 1.00 35.56 75 ILE A C 1
ATOM 535 O O . ILE A 1 75 ? 59.728 -11.186 -25.823 1.00 35.56 75 ILE A O 1
ATOM 539 N N . ALA A 1 76 ? 61.566 -10.238 -26.727 1.00 34.50 76 ALA A N 1
ATOM 540 C CA . ALA A 1 76 ? 62.482 -10.471 -25.613 1.00 34.50 76 ALA A CA 1
ATOM 541 C C . ALA A 1 76 ? 62.420 -9.397 -24.507 1.00 34.50 76 ALA A C 1
ATOM 543 O O . ALA A 1 76 ? 61.743 -8.377 -24.634 1.00 34.50 76 ALA A O 1
ATOM 544 N N . ALA A 1 77 ? 63.162 -9.643 -23.426 1.00 40.25 77 ALA A N 1
ATOM 545 C CA . ALA A 1 77 ? 63.413 -8.691 -22.348 1.00 40.25 77 ALA A CA 1
ATOM 546 C C . ALA A 1 77 ? 64.723 -7.913 -22.569 1.00 40.25 77 ALA A C 1
ATOM 548 O O . ALA A 1 77 ? 65.633 -8.397 -23.242 1.00 40.25 77 ALA A O 1
ATOM 549 N N . THR A 1 78 ? 64.853 -6.762 -21.910 1.00 39.16 78 THR A N 1
ATOM 550 C CA . THR A 1 78 ? 66.132 -6.077 -21.673 1.00 39.16 78 THR A CA 1
ATOM 551 C C . THR A 1 78 ? 66.200 -5.576 -20.232 1.00 39.16 78 THR A C 1
ATOM 553 O O . THR A 1 78 ? 65.191 -5.205 -19.634 1.00 39.16 78 THR A O 1
ATOM 556 N N . VAL A 1 79 ? 67.409 -5.595 -19.673 1.00 39.50 79 VAL A N 1
ATOM 557 C CA . VAL A 1 79 ? 67.745 -5.144 -18.316 1.00 39.50 79 VAL A CA 1
ATOM 558 C C . VAL A 1 79 ? 68.744 -3.998 -18.436 1.00 39.50 79 VAL A C 1
ATOM 560 O O . VAL A 1 79 ? 69.645 -4.064 -19.269 1.00 39.50 79 VAL A O 1
ATOM 563 N N . ALA A 1 80 ? 68.628 -2.987 -17.577 1.00 33.62 80 ALA A N 1
ATOM 564 C CA . ALA A 1 80 ? 69.708 -2.045 -17.308 1.00 33.62 80 ALA A CA 1
ATOM 565 C C . ALA A 1 80 ? 69.662 -1.621 -15.834 1.00 33.62 80 ALA A C 1
ATOM 567 O O . ALA A 1 80 ? 68.664 -1.077 -15.365 1.00 33.62 80 ALA A O 1
ATOM 568 N N . LEU A 1 81 ? 70.748 -1.889 -15.114 1.00 40.19 81 LEU A N 1
ATOM 569 C CA . LEU A 1 81 ? 70.994 -1.456 -13.741 1.00 40.19 81 LEU A CA 1
ATOM 570 C C . LEU A 1 81 ? 72.435 -0.933 -13.727 1.00 40.19 81 LEU A C 1
ATOM 572 O O . LEU A 1 81 ? 73.326 -1.625 -14.216 1.00 40.19 81 LEU A O 1
ATOM 576 N N . VAL A 1 82 ? 72.667 0.277 -13.218 1.00 42.34 82 VAL A N 1
ATOM 577 C CA . VAL A 1 82 ? 74.012 0.863 -13.092 1.00 42.34 82 VAL A CA 1
ATOM 578 C C . VAL A 1 82 ? 74.144 1.490 -11.708 1.00 42.34 82 VAL A C 1
ATOM 580 O O . VAL A 1 82 ? 73.226 2.152 -11.229 1.00 42.34 82 VAL A O 1
ATOM 583 N N . VAL A 1 83 ? 75.289 1.251 -11.071 1.00 46.69 83 VAL A N 1
ATOM 584 C CA . VAL A 1 83 ? 75.670 1.733 -9.737 1.00 46.69 83 VAL A CA 1
ATOM 585 C C . VAL A 1 83 ? 77.115 2.228 -9.828 1.00 46.69 83 VAL A C 1
ATOM 587 O O . VAL A 1 83 ? 77.942 1.538 -10.421 1.00 46.69 83 VAL A O 1
ATOM 590 N N . GLY A 1 84 ? 77.434 3.389 -9.247 1.00 29.70 84 GLY A N 1
ATOM 591 C CA . GLY A 1 84 ? 78.812 3.893 -9.183 1.00 29.70 84 GLY A CA 1
ATOM 592 C C . GLY A 1 84 ? 78.936 5.357 -8.738 1.00 29.70 84 GLY A C 1
ATOM 593 O O . GLY A 1 84 ? 78.343 6.241 -9.345 1.00 29.70 84 GLY A O 1
ATOM 594 N N . SER A 1 85 ? 79.739 5.584 -7.697 1.00 42.53 85 SER A N 1
ATOM 595 C CA . SER A 1 85 ? 80.223 6.889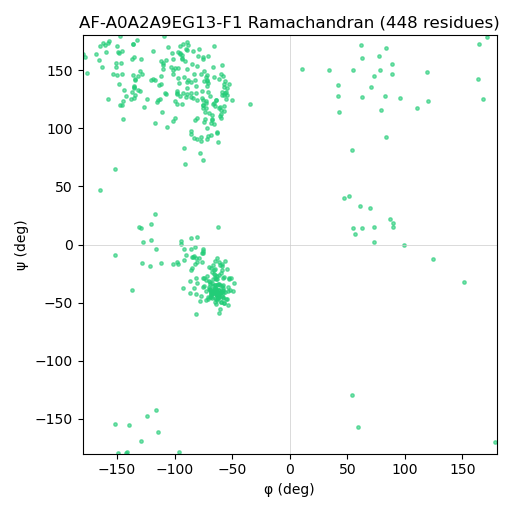 -7.182 1.00 42.53 85 SER A CA 1
ATOM 596 C C . SER A 1 85 ? 81.770 6.943 -7.391 1.00 42.53 85 SER A C 1
ATOM 598 O O . SER A 1 85 ? 82.241 6.072 -8.129 1.00 42.53 85 SER A O 1
ATOM 600 N N . PRO A 1 86 ? 82.626 7.788 -6.745 1.00 61.06 86 PRO A N 1
ATOM 601 C CA . PRO A 1 86 ? 82.429 8.997 -5.903 1.00 61.06 86 PRO A CA 1
ATOM 602 C C . PRO A 1 86 ? 83.475 10.168 -6.082 1.00 61.06 86 PRO A C 1
ATOM 604 O O . PRO A 1 86 ? 84.479 10.008 -6.762 1.00 61.06 86 PRO A O 1
ATOM 607 N N . LEU A 1 87 ? 83.297 11.259 -5.299 1.00 49.31 87 LEU A N 1
ATOM 608 C CA . LEU A 1 87 ? 84.320 12.103 -4.594 1.00 49.31 87 LEU A CA 1
ATOM 609 C C . LEU A 1 87 ? 85.228 13.180 -5.282 1.00 49.31 87 LEU A C 1
ATOM 611 O O . LEU A 1 87 ? 85.464 13.156 -6.482 1.00 49.31 87 LEU A O 1
ATOM 615 N N . VAL A 1 88 ? 85.779 14.053 -4.397 1.00 35.50 88 VAL A N 1
ATOM 616 C CA . VAL A 1 88 ? 86.820 15.133 -4.509 1.00 35.50 88 VAL A CA 1
ATOM 617 C C . VAL A 1 88 ? 86.329 16.489 -5.100 1.00 35.50 88 VAL A C 1
ATOM 619 O O . VAL A 1 88 ? 85.742 16.476 -6.175 1.00 35.50 88 VAL A O 1
ATOM 622 N N . GLU A 1 89 ? 86.306 17.663 -4.420 1.00 46.78 89 GLU A N 1
ATOM 623 C CA . GLU A 1 89 ? 87.315 18.552 -3.733 1.00 46.78 89 GLU A CA 1
ATOM 624 C C . GLU A 1 89 ? 88.153 19.454 -4.684 1.00 46.78 89 GLU A C 1
ATOM 626 O O . GLU A 1 89 ? 88.381 19.062 -5.823 1.00 46.78 89 GLU A O 1
ATOM 631 N N . THR A 1 90 ? 88.643 20.663 -4.335 1.00 41.53 90 THR A N 1
ATOM 632 C CA . THR A 1 90 ? 88.656 21.489 -3.084 1.00 41.53 90 THR A CA 1
ATOM 633 C C . THR A 1 90 ? 87.857 22.827 -3.277 1.00 41.53 90 THR A C 1
ATOM 635 O O . THR A 1 90 ? 86.817 22.739 -3.924 1.00 41.53 90 THR A O 1
ATOM 638 N N . SER A 1 91 ? 88.116 24.073 -2.798 1.00 44.22 91 SER A N 1
ATOM 639 C CA . SER A 1 91 ? 89.147 24.764 -1.963 1.00 44.22 91 SER A CA 1
ATOM 640 C C . SER A 1 91 ? 88.646 26.146 -1.432 1.00 44.22 91 SER A C 1
ATOM 642 O O . SER A 1 91 ? 87.860 26.782 -2.123 1.00 44.22 91 SER A O 1
ATOM 644 N N . GLU A 1 92 ? 89.174 26.600 -0.274 1.00 47.50 92 GLU A N 1
ATOM 645 C CA . GLU A 1 92 ? 89.669 27.974 0.094 1.00 47.50 92 GLU A CA 1
ATOM 646 C C . GLU A 1 92 ? 88.790 29.268 -0.032 1.00 47.50 92 GLU A C 1
ATOM 648 O O . GLU A 1 92 ? 87.975 29.388 -0.936 1.00 47.50 92 GLU A O 1
ATOM 653 N N . THR A 1 93 ? 88.930 30.349 0.775 1.00 37.81 93 THR A N 1
ATOM 654 C CA . THR A 1 93 ? 89.658 30.610 2.054 1.00 37.81 93 THR A CA 1
ATOM 655 C C . THR A 1 93 ? 89.205 31.933 2.740 1.00 37.81 93 THR A C 1
ATOM 657 O O . THR A 1 93 ? 88.721 32.847 2.079 1.00 37.81 93 THR A O 1
ATOM 660 N N . ASP A 1 94 ? 89.452 32.017 4.058 1.00 35.00 94 ASP A N 1
ATOM 661 C CA . ASP A 1 94 ? 89.624 33.201 4.942 1.00 35.00 94 ASP A CA 1
ATOM 662 C C . ASP A 1 94 ? 88.482 33.936 5.690 1.00 35.00 94 ASP A C 1
ATOM 664 O O . ASP A 1 94 ? 87.301 33.922 5.349 1.00 35.00 94 ASP A O 1
ATOM 668 N N . ALA A 1 95 ? 88.926 34.580 6.782 1.00 36.06 95 ALA A N 1
ATOM 669 C CA . ALA A 1 95 ? 88.225 35.431 7.760 1.00 36.06 95 ALA A CA 1
ATOM 670 C C . ALA A 1 95 ? 89.177 36.634 8.110 1.00 36.06 95 ALA A C 1
ATOM 672 O O . ALA A 1 95 ? 90.034 36.918 7.274 1.00 36.06 95 ALA A O 1
ATOM 673 N N . PRO A 1 96 ? 89.154 37.363 9.263 1.00 57.75 96 PRO A N 1
ATOM 674 C CA . PRO A 1 96 ? 88.216 37.398 10.397 1.00 57.75 96 PRO A CA 1
ATOM 675 C C . PRO A 1 96 ? 87.818 38.811 10.937 1.00 57.75 96 PRO A C 1
ATOM 677 O O . PRO A 1 96 ? 88.416 39.825 10.610 1.00 57.75 96 PRO A O 1
ATOM 680 N N . SER A 1 97 ? 86.842 38.818 11.863 1.00 34.53 97 SER A N 1
ATOM 681 C CA . SER A 1 97 ? 86.696 39.660 13.086 1.00 34.53 97 SER A CA 1
ATOM 682 C C . SER A 1 97 ? 87.010 41.179 13.107 1.00 34.53 97 SER A C 1
ATOM 684 O O . SER A 1 97 ? 88.149 41.584 12.906 1.00 34.53 97 SER A O 1
ATOM 686 N N . VAL A 1 98 ? 86.050 41.998 13.585 1.00 35.84 98 VAL A N 1
ATOM 687 C CA . VAL A 1 98 ? 86.091 42.783 14.862 1.00 35.84 98 VAL A CA 1
ATOM 688 C C . VAL A 1 98 ? 84.774 43.594 15.031 1.00 35.84 98 VAL A C 1
ATOM 690 O O . VAL A 1 98 ? 83.963 43.669 14.112 1.00 35.84 98 VAL A O 1
ATOM 693 N N . ALA A 1 99 ? 84.476 44.089 16.241 1.00 31.30 99 ALA A N 1
ATOM 694 C CA . ALA A 1 99 ? 83.128 44.413 16.733 1.00 31.30 99 ALA A CA 1
ATOM 695 C C . ALA A 1 99 ? 82.671 45.898 16.689 1.00 31.30 99 ALA A C 1
ATOM 697 O O . ALA A 1 99 ? 83.476 46.781 16.950 1.00 31.30 99 ALA A O 1
ATOM 698 N N . ALA A 1 100 ? 81.338 46.089 16.565 1.00 33.94 100 ALA A N 1
ATOM 699 C CA . ALA A 1 100 ? 80.456 46.984 17.367 1.00 33.94 100 ALA A CA 1
ATOM 700 C C . ALA A 1 100 ? 80.671 48.536 17.376 1.00 33.94 100 ALA A C 1
ATOM 702 O O . ALA A 1 100 ? 81.719 49.021 16.969 1.00 33.94 100 ALA A O 1
ATOM 703 N N . PRO A 1 101 ? 79.754 49.343 17.973 1.00 62.88 101 PRO A N 1
ATOM 704 C CA . PRO A 1 101 ? 78.279 49.394 17.811 1.00 62.88 101 PRO A CA 1
ATOM 705 C C . PRO A 1 101 ? 77.703 50.843 17.701 1.00 62.88 101 PRO A C 1
ATOM 707 O O . PRO A 1 101 ? 78.396 51.791 18.040 1.00 62.88 101 PRO A O 1
ATOM 710 N N . GLU A 1 102 ? 76.401 51.023 17.396 1.00 34.97 102 GLU A N 1
ATOM 711 C CA . GLU A 1 102 ? 75.462 51.841 18.222 1.00 34.97 102 GLU A CA 1
ATOM 712 C C . GLU A 1 102 ? 73.981 51.827 17.741 1.00 34.97 102 GLU A C 1
ATOM 714 O O . GLU A 1 102 ? 73.717 51.732 16.551 1.00 34.97 102 GLU A O 1
ATOM 719 N N . ARG A 1 103 ? 73.059 51.925 18.726 1.00 39.09 103 ARG A N 1
ATOM 720 C CA . ARG A 1 103 ? 71.722 52.597 18.810 1.00 39.09 103 ARG A CA 1
ATOM 721 C C . ARG A 1 103 ? 70.752 52.716 17.599 1.00 39.09 103 ARG A C 1
ATOM 723 O O . ARG A 1 103 ? 71.164 52.940 16.476 1.00 39.09 103 ARG A O 1
ATOM 730 N N . ALA A 1 104 ? 69.419 52.752 17.785 1.00 36.12 104 ALA A N 1
ATOM 731 C CA . ALA A 1 104 ? 68.540 52.489 18.949 1.00 36.12 104 ALA A CA 1
ATOM 732 C C . ALA A 1 104 ? 67.043 52.399 18.531 1.00 36.12 104 ALA A C 1
ATOM 734 O O . ALA A 1 104 ? 66.704 52.886 17.463 1.00 36.12 104 ALA A O 1
ATOM 735 N N . ALA A 1 105 ? 66.207 51.832 19.426 1.00 37.78 105 ALA A N 1
ATOM 736 C CA . ALA A 1 105 ? 64.799 52.164 19.778 1.00 37.78 105 ALA A CA 1
ATOM 737 C C . ALA A 1 105 ? 63.753 52.516 18.677 1.00 37.78 105 ALA A C 1
ATOM 739 O O . ALA A 1 105 ? 64.010 53.332 17.804 1.00 37.78 105 ALA A O 1
ATOM 740 N N . THR A 1 106 ? 62.502 52.030 18.702 1.00 33.97 106 THR A N 1
ATOM 741 C CA . THR A 1 106 ? 61.763 51.124 19.628 1.00 33.97 106 THR A CA 1
ATOM 742 C C . THR A 1 106 ? 60.656 50.374 18.809 1.00 33.97 106 THR A C 1
ATOM 744 O O . THR A 1 106 ? 60.880 50.174 17.621 1.00 33.97 106 THR A O 1
ATOM 747 N N . GLU A 1 107 ? 59.496 49.841 19.246 1.00 35.66 107 GLU A N 1
ATOM 748 C CA . GLU A 1 107 ? 58.703 49.891 20.494 1.00 35.66 107 GLU A CA 1
ATOM 749 C C . GLU A 1 107 ? 57.748 48.676 20.635 1.00 35.66 107 GLU A C 1
ATOM 751 O O . GLU A 1 107 ? 57.598 47.884 19.706 1.00 35.66 107 GLU A O 1
ATOM 756 N N . ALA A 1 108 ? 57.077 48.545 21.787 1.00 39.22 108 ALA A N 1
ATOM 757 C CA . ALA A 1 108 ? 55.965 47.617 22.052 1.00 39.22 108 ALA A CA 1
ATOM 758 C C . ALA A 1 108 ? 55.041 48.231 23.128 1.00 39.22 108 ALA A C 1
ATOM 760 O O . ALA A 1 108 ? 55.527 49.035 23.927 1.00 39.22 108 ALA A O 1
ATOM 761 N N . PRO A 1 109 ? 53.730 47.909 23.167 1.00 53.47 109 PRO A N 1
ATOM 762 C CA . PRO A 1 109 ? 53.241 46.772 23.982 1.00 53.47 109 PRO A CA 1
ATOM 763 C C . PRO A 1 109 ? 51.983 46.081 23.382 1.00 53.47 109 PRO A C 1
ATOM 765 O O . PRO A 1 109 ? 51.455 46.528 22.371 1.00 53.47 109 PRO A O 1
ATOM 768 N N . ALA A 1 110 ? 51.362 45.038 23.951 1.00 34.78 110 ALA A N 1
ATOM 769 C CA . ALA A 1 110 ? 51.781 43.899 24.790 1.00 34.78 110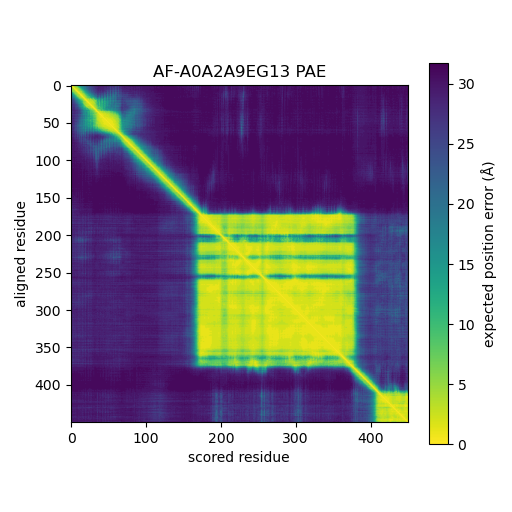 ALA A CA 1
ATOM 770 C C . ALA A 1 110 ? 50.627 42.857 24.771 1.00 34.78 110 ALA A C 1
ATOM 772 O O . ALA A 1 110 ? 49.535 43.160 24.291 1.00 34.78 110 ALA A O 1
ATOM 773 N N . ALA A 1 111 ? 50.831 41.647 25.309 1.00 36.97 111 ALA A N 1
ATOM 774 C CA . ALA A 1 111 ? 49.794 40.608 25.391 1.00 36.97 111 ALA A CA 1
ATOM 775 C C . ALA A 1 111 ? 49.698 39.986 26.796 1.00 36.97 111 ALA A C 1
ATOM 777 O O . ALA A 1 111 ? 50.723 39.610 27.359 1.00 36.97 111 ALA A O 1
ATOM 778 N N . ALA A 1 112 ? 48.475 39.852 27.329 1.00 40.66 112 ALA A N 1
ATOM 779 C CA . ALA A 1 112 ? 48.089 39.031 28.491 1.00 40.66 112 ALA A CA 1
ATOM 780 C C . ALA A 1 112 ? 46.558 39.122 28.725 1.00 40.66 112 ALA A C 1
ATOM 782 O O . ALA A 1 112 ? 45.962 40.127 28.336 1.00 40.66 112 ALA A O 1
ATOM 783 N N . PRO A 1 113 ? 45.925 38.197 29.475 1.00 53.56 113 PRO A N 1
ATOM 784 C CA . PRO A 1 113 ? 46.151 36.749 29.490 1.00 53.56 113 PRO A CA 1
ATOM 785 C C . PRO A 1 113 ? 44.836 35.946 29.324 1.00 53.56 113 PRO A C 1
ATOM 787 O O . PRO A 1 113 ? 43.745 36.424 29.633 1.00 53.56 113 PRO A O 1
ATOM 790 N N . THR A 1 114 ? 44.928 34.680 28.909 1.00 38.34 114 THR A N 1
ATOM 791 C CA . THR A 1 114 ? 43.769 33.766 28.896 1.00 38.34 114 THR A CA 1
ATOM 792 C C . THR A 1 114 ? 43.519 33.201 30.297 1.00 38.34 114 THR A C 1
ATOM 794 O O . THR A 1 114 ? 44.282 32.357 30.763 1.00 38.34 114 THR A O 1
ATOM 797 N N . THR A 1 115 ? 42.444 33.630 30.964 1.00 34.69 115 THR A N 1
ATOM 798 C CA . THR A 1 115 ? 42.063 33.122 32.295 1.00 34.69 115 THR A CA 1
ATOM 799 C C . THR A 1 115 ? 41.070 31.965 32.195 1.00 34.69 115 THR A C 1
ATOM 801 O O . THR A 1 115 ? 39.952 32.130 31.710 1.00 34.69 115 THR A O 1
ATOM 804 N N . THR A 1 116 ? 41.451 30.805 32.728 1.00 39.97 116 THR A N 1
ATOM 805 C CA . THR A 1 116 ? 40.566 29.647 32.922 1.00 39.97 116 THR A CA 1
ATOM 806 C C . THR A 1 116 ? 39.573 29.890 34.062 1.00 39.97 116 THR A C 1
ATOM 808 O O . THR A 1 116 ? 40.003 30.072 35.198 1.00 39.97 116 THR A O 1
ATOM 811 N N . GLN A 1 117 ? 38.266 29.777 33.801 1.00 41.91 117 GLN A N 1
ATOM 812 C CA . GLN A 1 117 ? 37.258 29.407 34.808 1.00 41.91 117 GLN A CA 1
ATOM 813 C C . GLN A 1 117 ? 36.122 28.571 34.177 1.00 41.91 117 GLN A C 1
ATOM 815 O O . GLN A 1 117 ? 35.800 28.782 33.007 1.00 41.91 117 GLN A O 1
ATOM 820 N N . PRO A 1 118 ? 35.522 27.618 34.919 1.00 49.47 118 PRO A N 1
ATOM 821 C CA . PRO A 1 118 ? 34.397 26.807 34.452 1.00 49.47 118 PRO A CA 1
ATOM 822 C C . PRO A 1 118 ? 33.042 27.508 34.664 1.00 49.47 118 PRO A C 1
ATOM 824 O O . PRO A 1 118 ? 32.887 28.304 35.588 1.00 49.47 118 PRO A O 1
ATOM 827 N N . LEU A 1 119 ? 32.031 27.146 33.866 1.00 36.66 119 LEU A N 1
ATOM 828 C CA . LEU A 1 119 ? 30.626 27.481 34.143 1.00 36.66 119 LEU A CA 1
ATOM 829 C C . LEU A 1 119 ? 29.918 26.303 34.851 1.00 36.66 119 LEU A C 1
ATOM 831 O O . LEU A 1 119 ? 30.164 25.154 34.477 1.00 36.66 119 LEU A O 1
ATOM 835 N N . PRO A 1 120 ? 29.065 26.552 35.867 1.00 47.91 120 PRO A N 1
ATOM 836 C CA . PRO A 1 120 ? 28.503 25.501 36.717 1.00 47.91 120 PRO A CA 1
ATOM 837 C C . PRO A 1 120 ? 27.161 24.935 36.224 1.00 47.91 120 PRO A C 1
ATOM 839 O O . PRO A 1 120 ? 26.384 25.607 35.545 1.00 47.91 120 PRO A O 1
ATOM 842 N N . SER A 1 121 ? 26.848 23.715 36.666 1.00 46.56 121 SER A N 1
ATOM 843 C CA . SER A 1 121 ? 25.520 23.101 36.539 1.00 46.56 121 SER A CA 1
ATOM 844 C C . SER A 1 121 ? 24.507 23.708 37.525 1.00 46.56 121 SER A C 1
ATOM 846 O O . SER A 1 121 ? 24.848 23.879 38.697 1.00 46.56 121 SER A O 1
ATOM 848 N N . PRO A 1 122 ? 23.240 23.929 37.128 1.00 50.47 122 PRO A N 1
ATOM 849 C CA . PRO A 1 122 ? 22.140 24.136 38.065 1.00 50.47 122 PRO A CA 1
ATOM 850 C C . PRO A 1 122 ? 21.545 22.791 38.526 1.00 50.47 122 PRO A C 1
ATOM 852 O O . PRO A 1 122 ? 21.142 21.968 37.705 1.00 50.47 122 PRO A O 1
ATOM 855 N N . SER A 1 123 ? 21.456 22.590 39.843 1.00 44.34 123 SER A N 1
ATOM 856 C CA . SER A 1 123 ? 20.687 21.504 40.483 1.00 44.34 123 SER A CA 1
ATOM 857 C C . SER A 1 123 ? 19.348 22.043 41.039 1.00 44.34 123 SER A C 1
ATOM 859 O O . SER A 1 123 ? 19.188 23.263 41.115 1.00 44.34 123 SER A O 1
ATOM 861 N N . PRO A 1 124 ? 18.361 21.190 41.387 1.00 52.91 124 PRO A N 1
ATOM 862 C CA . PRO A 1 124 ? 16.966 21.614 41.576 1.00 52.91 124 PRO A CA 1
ATOM 863 C C . PRO A 1 124 ? 16.558 21.995 43.019 1.00 52.91 124 PRO A C 1
ATOM 865 O O . PRO A 1 124 ? 17.258 21.696 43.982 1.00 52.91 124 PRO A O 1
ATOM 868 N N . ASN A 1 125 ? 15.324 22.520 43.124 1.00 44.84 125 ASN A N 1
ATOM 869 C CA . ASN A 1 125 ? 14.506 22.801 44.324 1.00 44.84 125 ASN A CA 1
ATOM 870 C C . ASN A 1 125 ? 14.889 23.996 45.223 1.00 44.84 125 ASN A C 1
ATOM 872 O O . ASN A 1 125 ? 16.058 24.327 45.406 1.00 44.84 125 ASN A O 1
ATOM 876 N N . PRO A 1 126 ? 13.856 24.653 45.793 1.00 46.12 126 PRO A N 1
ATOM 877 C CA . PRO A 1 126 ? 13.592 24.470 47.229 1.00 46.12 126 PRO A CA 1
ATOM 878 C C . PRO A 1 126 ? 12.107 24.250 47.615 1.00 46.12 126 PRO A C 1
ATOM 880 O O . PRO A 1 126 ? 11.184 24.604 46.888 1.00 46.12 126 PRO A O 1
ATOM 883 N N . ALA A 1 127 ? 11.910 23.700 48.818 1.00 37.66 127 ALA A N 1
ATOM 884 C CA . ALA A 1 127 ? 10.669 23.552 49.606 1.00 37.66 127 ALA A CA 1
ATOM 885 C C . ALA A 1 127 ? 11.085 23.397 51.103 1.00 37.66 127 ALA A C 1
ATOM 887 O O . ALA A 1 127 ? 12.295 23.268 51.327 1.00 37.66 127 ALA A O 1
ATOM 888 N N . PRO A 1 128 ? 10.201 23.341 52.133 1.00 65.38 128 PRO A N 1
ATOM 889 C CA . PRO A 1 128 ? 8.730 23.383 52.171 1.00 65.38 128 PRO A CA 1
ATOM 890 C C . PRO A 1 128 ? 8.213 24.541 53.086 1.00 65.38 128 PRO A C 1
ATOM 892 O O . PRO A 1 128 ? 8.857 25.590 53.096 1.00 65.38 128 PRO A O 1
ATOM 895 N N . PRO A 1 129 ? 7.057 24.435 53.791 1.00 53.47 129 PRO A N 1
ATOM 896 C CA . PRO A 1 129 ? 6.992 23.704 55.072 1.00 53.47 129 PRO A CA 1
ATOM 897 C C . PRO A 1 129 ? 5.809 22.709 55.197 1.00 53.47 129 PRO A C 1
ATOM 899 O O . PRO A 1 129 ? 5.014 22.553 54.275 1.00 53.47 129 PRO A O 1
ATOM 902 N N . ALA A 1 130 ? 5.760 21.972 56.313 1.00 41.19 130 ALA A N 1
ATOM 903 C CA . ALA A 1 130 ? 5.024 20.710 56.486 1.00 41.19 130 ALA A CA 1
ATOM 904 C C . ALA A 1 130 ? 3.733 20.798 57.329 1.00 41.19 130 ALA A C 1
ATOM 906 O O . ALA A 1 130 ? 3.552 21.758 58.070 1.00 41.19 130 ALA A O 1
ATOM 907 N N . GLU A 1 131 ? 2.942 19.713 57.330 1.00 35.41 131 GLU A N 1
ATOM 908 C CA . GLU A 1 131 ? 2.285 19.209 58.551 1.00 35.41 131 GLU A CA 1
ATOM 909 C C . GLU A 1 131 ? 2.141 17.661 58.538 1.00 35.41 131 GLU A C 1
ATOM 911 O O . GLU A 1 131 ? 2.674 17.006 57.641 1.00 35.41 131 GLU A O 1
ATOM 916 N N . ALA A 1 132 ? 1.567 17.065 59.593 1.00 38.41 132 ALA A N 1
ATOM 917 C CA . ALA A 1 132 ? 2.019 15.785 60.169 1.00 38.41 132 ALA A CA 1
ATOM 918 C C . ALA A 1 132 ? 1.354 14.460 59.701 1.00 38.41 132 ALA A C 1
ATOM 920 O O . ALA A 1 132 ? 0.223 14.416 59.222 1.00 38.41 132 ALA A O 1
ATOM 921 N N . THR A 1 133 ? 2.072 13.354 59.951 1.00 39.72 133 THR A N 1
ATOM 922 C CA . THR A 1 133 ? 1.652 11.931 59.867 1.00 39.72 133 THR A CA 1
ATOM 923 C C . THR A 1 133 ? 1.067 11.426 61.210 1.00 39.72 133 THR A C 1
ATOM 925 O O . THR A 1 133 ? 1.267 12.096 62.226 1.00 39.72 133 THR A O 1
ATOM 928 N N . PRO A 1 134 ? 0.391 10.250 61.281 1.00 55.31 134 PRO A N 1
ATOM 929 C CA . PRO A 1 134 ? 1.114 8.985 61.549 1.00 55.31 134 PRO A CA 1
ATOM 930 C C . PRO A 1 134 ? 0.535 7.697 60.903 1.00 55.31 134 PRO A C 1
ATOM 932 O O . PRO A 1 134 ? -0.613 7.646 60.470 1.00 55.31 134 PRO A O 1
ATOM 935 N N . SER A 1 135 ? 1.347 6.629 60.890 1.00 44.44 135 SER A N 1
ATOM 936 C CA . SER A 1 135 ? 0.995 5.258 60.451 1.00 44.44 135 SER A CA 1
ATOM 937 C C . SER A 1 135 ? 0.577 4.345 61.623 1.00 44.44 135 SER A C 1
ATOM 939 O O . SER A 1 135 ? 0.777 4.709 62.783 1.00 44.44 135 SER A O 1
ATOM 941 N N . PRO A 1 136 ? 0.049 3.136 61.343 1.00 58.22 136 PRO A N 1
ATOM 942 C CA . PRO A 1 136 ? 0.784 1.894 61.677 1.00 58.22 136 PRO A CA 1
ATOM 943 C C . PRO A 1 136 ? 0.726 0.839 60.538 1.00 58.22 136 PRO A C 1
ATOM 945 O O . PRO A 1 136 ? -0.306 0.665 59.906 1.00 58.22 136 PRO A O 1
ATOM 948 N N . THR A 1 137 ? 1.843 0.235 60.110 1.00 35.84 137 THR A N 1
ATOM 949 C CA . THR A 1 137 ? 2.506 -0.984 60.655 1.00 35.84 137 THR A CA 1
ATOM 950 C C . THR A 1 137 ? 2.114 -2.266 59.903 1.00 35.84 137 THR A C 1
ATOM 952 O O . THR A 1 137 ? 0.942 -2.608 59.800 1.00 35.84 137 THR A O 1
ATOM 955 N N . VAL A 1 138 ? 3.121 -3.010 59.430 1.00 44.72 138 VAL A N 1
ATOM 956 C CA . VAL A 1 138 ? 3.008 -4.352 58.825 1.00 44.72 138 VAL A CA 1
ATOM 957 C C . VAL A 1 138 ? 3.840 -5.327 59.661 1.00 44.72 138 VAL A C 1
ATOM 959 O O . VAL A 1 138 ? 4.926 -4.962 60.107 1.00 44.72 138 VAL A O 1
ATOM 962 N N . ALA A 1 139 ? 3.358 -6.557 59.856 1.00 37.97 139 ALA A N 1
ATOM 963 C CA . ALA A 1 139 ? 4.095 -7.616 60.542 1.00 37.97 139 ALA A CA 1
ATOM 964 C C . ALA A 1 139 ? 3.933 -8.967 59.826 1.00 37.97 139 ALA A C 1
ATOM 966 O O . ALA A 1 139 ? 2.818 -9.439 59.615 1.00 37.97 139 ALA A O 1
ATOM 967 N N . THR A 1 140 ? 5.062 -9.588 59.487 1.00 40.50 140 THR A N 1
ATOM 968 C CA . THR A 1 140 ? 5.168 -10.965 58.977 1.00 40.50 140 THR A CA 1
ATOM 969 C C . THR A 1 140 ? 5.507 -11.904 60.138 1.00 40.50 140 THR A C 1
ATOM 971 O O . THR A 1 140 ? 6.199 -11.485 61.069 1.00 40.50 140 THR A O 1
ATOM 974 N N . PRO A 1 141 ? 5.109 -13.184 60.073 1.00 53.62 141 PRO A N 1
ATOM 975 C CA . PRO A 1 141 ? 6.099 -14.215 60.396 1.00 53.62 141 PRO A CA 1
ATOM 976 C C . PRO A 1 141 ? 6.082 -15.426 59.444 1.00 53.62 141 PRO A C 1
ATOM 978 O O . PRO A 1 141 ? 5.091 -15.726 58.786 1.00 53.62 141 PRO A O 1
ATOM 981 N N . SER A 1 142 ? 7.206 -16.142 59.439 1.00 47.53 142 SER A N 1
ATOM 982 C CA . SER A 1 142 ? 7.389 -17.506 58.922 1.00 47.53 142 SER A CA 1
ATOM 983 C C . SER A 1 142 ? 8.064 -18.333 60.025 1.00 47.53 142 SER A C 1
ATOM 985 O O . SER A 1 142 ? 8.823 -17.756 60.812 1.00 47.53 142 SER A O 1
ATOM 987 N N . PRO A 1 143 ? 7.772 -19.639 60.140 1.00 55.81 143 PRO A N 1
ATOM 988 C CA . PRO A 1 143 ? 8.873 -20.606 60.252 1.00 55.81 143 PRO A CA 1
ATOM 989 C C . PRO A 1 143 ? 8.633 -21.928 59.482 1.00 55.81 143 PRO A C 1
ATOM 991 O O . PRO A 1 143 ? 7.617 -22.113 58.815 1.00 55.81 143 PRO A O 1
ATOM 994 N N . GLU A 1 144 ? 9.596 -22.851 59.579 1.00 44.94 144 GLU A N 1
ATOM 995 C CA . GLU A 1 144 ? 9.801 -24.006 58.690 1.00 44.94 144 GLU A CA 1
ATOM 996 C C . GLU A 1 144 ? 10.003 -25.334 59.468 1.00 44.94 144 GLU A C 1
ATOM 998 O O . GLU A 1 144 ? 10.666 -25.325 60.503 1.00 44.94 144 GLU A O 1
ATOM 1003 N N . ALA A 1 145 ? 9.494 -26.454 58.914 1.00 41.78 145 ALA A N 1
ATOM 1004 C CA . ALA A 1 145 ? 9.704 -27.872 59.309 1.00 41.78 145 ALA A CA 1
ATOM 1005 C C . ALA A 1 145 ? 9.213 -28.310 60.730 1.00 41.78 145 ALA A C 1
ATOM 1007 O O . ALA A 1 145 ? 8.933 -27.470 61.578 1.00 41.78 145 ALA A O 1
ATOM 1008 N N . THR A 1 146 ? 8.981 -29.595 61.071 1.00 38.22 146 THR A N 1
ATOM 1009 C CA . THR A 1 146 ? 9.180 -30.907 60.390 1.00 38.22 146 THR A CA 1
ATOM 1010 C C . THR A 1 146 ? 8.100 -31.937 60.844 1.00 38.22 146 THR A C 1
ATOM 1012 O O . THR A 1 146 ? 7.429 -31.688 61.836 1.00 38.22 146 THR A O 1
ATOM 1015 N N . GLU A 1 147 ? 7.947 -33.063 60.116 1.00 45.47 147 GLU A N 1
ATOM 1016 C CA . GLU A 1 147 ? 7.427 -34.435 60.450 1.00 45.47 147 GLU A CA 1
ATOM 1017 C C . GLU A 1 147 ? 6.691 -34.746 61.800 1.00 45.47 147 GLU A C 1
ATOM 1019 O O . GLU A 1 147 ? 7.017 -34.213 62.849 1.00 45.47 147 GLU A O 1
ATOM 1024 N N . THR A 1 148 ? 5.746 -35.706 61.932 1.00 38.97 148 THR A N 1
ATOM 1025 C CA . THR A 1 148 ? 5.450 -36.944 61.155 1.00 38.97 148 THR A CA 1
ATOM 1026 C C . THR A 1 148 ? 4.001 -37.479 61.371 1.00 38.97 148 THR A C 1
ATOM 1028 O O . THR A 1 148 ? 3.340 -37.110 62.333 1.00 38.97 148 THR A O 1
ATOM 1031 N N . ALA A 1 149 ? 3.608 -38.486 60.567 1.00 42.66 149 ALA A N 1
ATOM 1032 C CA . ALA A 1 149 ? 2.760 -39.655 60.921 1.00 42.66 149 ALA A CA 1
ATOM 1033 C C . ALA A 1 149 ? 1.196 -39.614 60.933 1.00 42.66 149 ALA A C 1
ATOM 1035 O O . ALA A 1 149 ? 0.564 -39.572 61.981 1.00 42.66 149 ALA A O 1
ATOM 1036 N N . ASN A 1 150 ? 0.639 -39.990 59.766 1.00 38.16 150 ASN A N 1
ATOM 1037 C CA . ASN A 1 150 ? -0.169 -41.221 59.547 1.00 38.16 150 ASN A CA 1
ATOM 1038 C C . ASN A 1 150 ? -1.716 -41.253 59.756 1.00 38.16 150 ASN A C 1
ATOM 1040 O O . ASN A 1 150 ? -2.258 -40.685 60.692 1.00 38.16 150 ASN A O 1
ATOM 1044 N N . SER A 1 151 ? -2.371 -42.081 58.915 1.00 38.94 151 SER A N 1
ATOM 1045 C CA . SER A 1 151 ? -3.783 -42.542 58.905 1.00 38.94 151 SER A CA 1
ATOM 1046 C C . SER A 1 151 ? -4.866 -41.455 58.706 1.00 38.94 151 SER A C 1
ATOM 1048 O O . SER A 1 151 ? -4.929 -40.491 59.449 1.00 38.94 151 SER A O 1
ATOM 1050 N N . THR A 1 152 ? -5.811 -41.530 57.758 1.00 40.78 152 THR A N 1
ATOM 1051 C CA . THR A 1 152 ? -6.376 -42.672 57.004 1.00 40.78 152 THR A CA 1
ATOM 1052 C C . THR A 1 152 ? -6.913 -42.175 55.649 1.00 40.78 152 THR A C 1
ATOM 1054 O O . THR A 1 152 ? -7.429 -41.063 55.584 1.00 40.78 152 THR A O 1
ATOM 1057 N N . GLN A 1 153 ? -6.845 -42.970 54.573 1.00 47.00 153 GLN A N 1
ATOM 1058 C CA . GLN A 1 153 ? -7.450 -42.593 53.282 1.00 47.00 153 GLN A CA 1
ATOM 1059 C C . GLN A 1 153 ? -8.958 -42.890 53.241 1.00 47.00 153 GLN A C 1
ATOM 1061 O O . GLN A 1 153 ? -9.380 -43.989 53.598 1.00 47.00 153 GLN A O 1
ATOM 1066 N N . VAL A 1 154 ? -9.744 -41.952 52.704 1.00 46.66 154 VAL A N 1
ATOM 1067 C CA . VAL A 1 154 ? -11.087 -42.207 52.159 1.00 46.66 154 VAL A CA 1
ATOM 1068 C C . VAL A 1 154 ? -11.013 -41.974 50.651 1.00 46.66 154 VAL A C 1
ATOM 1070 O O . VAL A 1 154 ? -10.537 -40.933 50.204 1.00 46.66 154 VAL A O 1
ATOM 1073 N N . LEU A 1 155 ? -11.424 -42.968 49.862 1.00 47.88 155 LEU A N 1
ATOM 1074 C CA . LEU A 1 155 ? -11.275 -42.966 48.405 1.00 47.88 155 LEU A CA 1
ATOM 1075 C C . LEU A 1 155 ? -12.510 -42.352 47.724 1.00 47.88 155 LEU A C 1
ATOM 1077 O O . LEU A 1 155 ? -13.294 -43.054 47.085 1.00 47.88 155 LEU A O 1
ATOM 1081 N N . GLU A 1 156 ? -12.705 -41.042 47.876 1.00 48.25 156 GLU A N 1
ATOM 1082 C CA . GLU A 1 156 ? -13.790 -40.337 47.186 1.00 48.25 156 GLU A CA 1
ATOM 1083 C C . GLU A 1 156 ? -13.424 -40.021 45.731 1.00 48.25 156 GLU A C 1
ATOM 1085 O O . GLU A 1 156 ? -12.408 -39.399 45.423 1.00 48.25 156 GLU A O 1
ATOM 1090 N N . THR A 1 157 ? -14.276 -40.487 44.816 1.00 50.19 157 THR A N 1
ATOM 1091 C CA . THR A 1 157 ? -14.124 -40.270 43.375 1.00 50.19 157 THR A CA 1
ATOM 1092 C C . THR A 1 157 ? -14.513 -38.830 43.032 1.00 50.19 157 THR A C 1
ATOM 1094 O O . THR A 1 157 ? -15.671 -38.469 43.253 1.00 50.19 157 THR A O 1
ATOM 1097 N N . PRO A 1 158 ? -13.618 -38.002 42.458 1.00 49.81 158 PRO A N 1
ATOM 1098 C CA . PRO A 1 158 ? -14.011 -36.689 41.969 1.00 49.81 158 PRO A CA 1
ATOM 1099 C C . PRO A 1 158 ? -14.986 -36.859 40.799 1.00 49.81 158 PRO A C 1
ATOM 1101 O O . PRO A 1 158 ? -14.669 -37.500 39.795 1.00 49.81 158 PRO A O 1
ATOM 1104 N N . ALA A 1 159 ? -16.183 -36.286 40.931 1.00 56.56 159 ALA A N 1
ATOM 1105 C CA . ALA A 1 159 ? -17.158 -36.250 39.847 1.00 56.56 159 ALA A CA 1
ATOM 1106 C C . ALA A 1 159 ? -16.572 -35.513 38.624 1.00 56.56 159 ALA A C 1
ATOM 1108 O O . ALA A 1 159 ? -15.792 -34.570 38.800 1.00 56.56 159 ALA A O 1
ATOM 1109 N N . PRO A 1 160 ? -16.931 -35.903 37.385 1.00 51.62 160 PRO A N 1
ATOM 1110 C CA . PRO A 1 160 ? -16.437 -35.222 36.198 1.00 51.62 160 PRO A CA 1
ATOM 1111 C C . PRO A 1 160 ? -16.892 -33.761 36.211 1.00 51.62 160 PRO A C 1
ATOM 1113 O O . PRO A 1 160 ? -18.089 -33.472 36.161 1.00 51.62 160 PRO A O 1
ATOM 1116 N N . SER A 1 161 ? -15.925 -32.841 36.267 1.00 52.19 161 SER A N 1
ATOM 1117 C CA . SER A 1 161 ? -16.178 -31.416 36.041 1.00 52.19 161 SER A CA 1
ATOM 1118 C C . SER A 1 161 ? -16.918 -31.248 34.711 1.00 52.19 161 SER A C 1
ATOM 1120 O O . SER A 1 161 ? -16.527 -31.905 33.739 1.00 52.19 161 SER A O 1
ATOM 1122 N N . PRO A 1 162 ? -17.943 -30.377 34.619 1.00 50.69 162 PRO A N 1
ATOM 1123 C CA . PRO A 1 162 ? -18.590 -30.103 33.344 1.00 50.69 162 PRO A CA 1
ATOM 1124 C C . PRO A 1 162 ? -17.525 -29.646 32.348 1.00 50.69 162 PRO A C 1
ATOM 1126 O O . PRO A 1 162 ? -16.738 -28.740 32.636 1.00 50.69 162 PRO A O 1
ATOM 1129 N N . SER A 1 163 ? -17.464 -30.326 31.203 1.00 49.78 163 SER A N 1
ATOM 1130 C CA . SER A 1 163 ? -16.555 -29.941 30.133 1.00 49.78 163 SER A CA 1
ATOM 1131 C C . SER A 1 163 ? -16.986 -28.564 29.641 1.00 49.78 163 SER A C 1
ATOM 1133 O O . SER A 1 163 ? -18.151 -28.376 29.291 1.00 49.78 163 SER A O 1
ATOM 1135 N N . VAL A 1 164 ? -16.070 -27.595 29.650 1.00 50.06 164 VAL A N 1
ATOM 1136 C CA . VAL A 1 164 ? -16.305 -26.309 28.991 1.00 50.06 164 VAL A CA 1
ATOM 1137 C C . VAL A 1 164 ? -16.250 -26.602 27.500 1.00 50.06 164 VAL A C 1
ATOM 1139 O O . VAL A 1 164 ? -15.171 -26.684 26.913 1.00 50.06 164 VAL A O 1
ATOM 1142 N N . GLU A 1 165 ? -17.423 -26.854 26.927 1.00 49.06 165 GLU A N 1
ATOM 1143 C CA . GLU A 1 165 ? -17.594 -27.132 25.510 1.00 49.06 165 GLU A CA 1
ATOM 1144 C C . GLU A 1 165 ? -17.084 -25.916 24.735 1.00 49.06 165 GLU A C 1
ATOM 1146 O O . GLU A 1 165 ? -17.627 -24.814 24.828 1.00 49.06 165 GLU A O 1
ATOM 1151 N N . ALA A 1 166 ? -15.937 -26.091 24.078 1.00 52.84 166 ALA A N 1
ATOM 1152 C CA . ALA A 1 166 ? -15.231 -24.995 23.444 1.00 52.84 166 ALA A CA 1
ATOM 1153 C C . ALA A 1 166 ? -16.014 -24.557 22.204 1.00 52.84 166 ALA A C 1
ATOM 1155 O O . ALA A 1 166 ? -15.922 -25.204 21.159 1.00 52.84 166 ALA A O 1
ATOM 1156 N N . GLU A 1 167 ? -16.772 -23.464 22.354 1.00 49.06 167 GLU A N 1
ATOM 1157 C CA . GLU A 1 167 ? -17.408 -22.712 21.268 1.00 49.06 167 GLU A CA 1
ATOM 1158 C C . GLU A 1 167 ? -16.506 -22.738 20.027 1.00 49.06 167 GLU A C 1
ATOM 1160 O O . GLU A 1 167 ? -15.342 -22.317 20.119 1.00 49.06 167 GLU A O 1
ATOM 1165 N N . PRO A 1 168 ? -16.980 -23.266 18.883 1.00 44.56 168 PRO A N 1
ATOM 1166 C CA . PRO A 1 168 ? -16.127 -23.450 17.727 1.00 44.56 168 PRO A CA 1
ATOM 1167 C C . PRO A 1 168 ? -15.596 -22.087 17.294 1.00 44.56 168 PRO A C 1
ATOM 1169 O O . PRO A 1 168 ? -16.361 -21.197 16.914 1.00 44.56 168 PRO A O 1
ATOM 1172 N N . VAL A 1 169 ? -14.269 -21.933 17.337 1.00 47.12 169 VAL A N 1
ATOM 1173 C CA . VAL A 1 169 ? -13.570 -20.772 16.781 1.00 47.12 169 VAL A CA 1
ATOM 1174 C C . VAL A 1 169 ? -13.815 -20.740 15.278 1.00 47.12 169 VAL A C 1
ATOM 1176 O O . VAL A 1 169 ? -13.084 -21.325 14.487 1.00 47.12 169 VAL A O 1
ATOM 1179 N N . THR A 1 170 ? -14.914 -20.091 14.897 1.00 50.06 170 THR A N 1
ATOM 1180 C CA . THR A 1 170 ? -15.330 -19.932 13.509 1.00 50.06 170 THR A CA 1
ATOM 1181 C C . THR A 1 170 ? -14.238 -19.178 12.768 1.00 50.06 170 THR A C 1
ATOM 1183 O O . THR A 1 170 ? -13.994 -17.998 13.026 1.00 50.06 170 THR A O 1
ATOM 1186 N N . ASP A 1 171 ? -13.545 -19.877 11.867 1.00 61.78 171 ASP A N 1
ATOM 1187 C CA . ASP A 1 171 ? -12.476 -19.278 11.081 1.00 61.78 171 ASP A CA 1
ATOM 1188 C C . ASP A 1 171 ? -13.042 -18.112 10.270 1.00 61.78 171 ASP A C 1
ATOM 1190 O O . ASP A 1 171 ? -13.875 -18.274 9.371 1.00 61.78 171 ASP A O 1
ATOM 1194 N N . VAL A 1 172 ? -12.605 -16.906 10.639 1.00 75.81 172 VAL A N 1
ATOM 1195 C CA . VAL A 1 172 ? -13.152 -15.648 10.129 1.00 75.81 172 VAL A CA 1
ATOM 1196 C C . VAL A 1 172 ? -12.599 -15.388 8.731 1.00 75.81 172 VAL A C 1
ATOM 1198 O O . VAL A 1 172 ? -11.657 -14.624 8.522 1.00 75.81 172 VAL A O 1
ATOM 1201 N N . THR A 1 173 ? -13.198 -16.095 7.780 1.00 86.12 173 THR A N 1
ATOM 1202 C CA . THR A 1 173 ? -12.831 -16.154 6.363 1.00 86.12 173 THR A CA 1
ATOM 1203 C C . THR A 1 173 ? -13.374 -14.984 5.546 1.00 86.12 173 THR A C 1
ATOM 1205 O O . THR A 1 173 ? -12.863 -14.731 4.457 1.00 86.12 173 THR A O 1
ATOM 1208 N N . THR A 1 174 ? -14.367 -14.241 6.049 1.00 95.69 174 THR A N 1
ATOM 1209 C CA . THR A 1 174 ? -14.948 -13.070 5.370 1.00 95.69 174 THR A CA 1
ATOM 1210 C C . THR A 1 174 ? -14.424 -11.751 5.934 1.00 95.69 174 THR A C 1
ATOM 1212 O O . THR A 1 174 ? -14.175 -11.602 7.135 1.00 95.69 174 THR A O 1
ATOM 1215 N N . ALA A 1 175 ? -14.309 -10.748 5.063 1.00 97.31 175 ALA A N 1
ATOM 1216 C CA . ALA A 1 175 ? -13.938 -9.390 5.442 1.00 97.31 175 ALA A CA 1
ATOM 1217 C C . ALA A 1 175 ? -14.949 -8.756 6.415 1.00 97.31 175 ALA A C 1
ATOM 1219 O O . ALA A 1 175 ? -14.554 -8.017 7.312 1.00 97.31 175 ALA A O 1
ATOM 1220 N N . GLU A 1 176 ? -16.239 -9.077 6.284 1.00 96.94 176 GLU A N 1
ATOM 1221 C CA . GLU A 1 176 ? -17.311 -8.561 7.148 1.00 96.94 176 GLU A CA 1
ATOM 1222 C C . GLU A 1 176 ? -17.192 -9.088 8.587 1.00 96.94 176 GLU A C 1
ATOM 1224 O O . GLU A 1 176 ? -17.233 -8.303 9.538 1.00 96.94 176 GLU A O 1
ATOM 1229 N N . GLY A 1 177 ? -16.952 -10.394 8.760 1.00 96.25 177 GLY A N 1
ATOM 1230 C CA . GLY A 1 177 ? -16.707 -10.984 10.079 1.00 96.25 177 GLY A CA 1
ATOM 1231 C C . GLY A 1 177 ? -15.422 -10.453 10.723 1.00 96.25 177 GLY A C 1
ATOM 1232 O O . GLY A 1 177 ? -15.394 -10.155 11.918 1.00 96.25 177 GLY A O 1
ATOM 1233 N N . ALA A 1 178 ? -14.368 -10.255 9.927 1.00 97.56 178 ALA A N 1
ATOM 1234 C CA . ALA A 1 178 ? -13.110 -9.697 10.416 1.00 97.56 178 ALA A CA 1
ATOM 1235 C C . ALA A 1 178 ? -13.264 -8.220 10.822 1.00 97.56 178 ALA A C 1
ATOM 1237 O O . ALA A 1 178 ? -12.764 -7.814 11.871 1.00 97.56 178 ALA A O 1
ATOM 1238 N N . LEU A 1 179 ? -14.020 -7.430 10.050 1.00 98.38 179 LEU A N 1
ATOM 1239 C CA . LEU A 1 179 ? -14.353 -6.044 10.378 1.00 98.38 179 LEU A CA 1
ATOM 1240 C C . LEU A 1 179 ? -15.159 -5.947 11.675 1.00 98.38 179 LEU A C 1
ATOM 1242 O O . LEU A 1 179 ? -14.907 -5.040 12.470 1.00 98.38 179 LEU A O 1
ATOM 1246 N N . ALA A 1 180 ? -16.092 -6.872 11.921 1.00 97.56 180 ALA A N 1
ATOM 1247 C CA . ALA A 1 180 ? -16.847 -6.921 13.171 1.00 97.56 180 ALA A CA 1
ATOM 1248 C C . ALA A 1 180 ? -15.902 -6.997 14.385 1.00 97.56 180 ALA A C 1
ATOM 1250 O O . ALA A 1 180 ? -16.036 -6.172 15.293 1.00 97.56 180 ALA A O 1
ATOM 1251 N N . GLN A 1 181 ? -14.891 -7.875 14.332 1.00 97.12 181 GLN A N 1
ATOM 1252 C CA . GLN A 1 181 ? -13.872 -8.056 15.377 1.00 97.12 181 GLN A CA 1
ATOM 1253 C C . GLN A 1 181 ? -12.914 -6.861 15.555 1.00 97.12 181 GLN A C 1
ATOM 1255 O O . GLN A 1 181 ? -12.358 -6.697 16.642 1.00 97.12 181 GLN A O 1
ATOM 1260 N N . LEU A 1 182 ? -12.711 -6.005 14.541 1.00 98.19 182 LEU A N 1
ATOM 1261 C CA . LEU A 1 182 ? -11.808 -4.855 14.677 1.00 98.19 182 LEU A CA 1
ATOM 1262 C C . LEU A 1 182 ? -12.309 -3.854 15.730 1.00 98.19 182 LEU A C 1
ATOM 1264 O O . LEU A 1 182 ? -13.421 -3.315 15.641 1.00 98.19 182 LEU A O 1
ATOM 1268 N N . ARG A 1 183 ? -11.432 -3.575 16.701 1.00 98.50 183 ARG A N 1
ATOM 1269 C CA . ARG A 1 183 ? -11.611 -2.592 17.782 1.00 98.50 183 ARG A CA 1
ATOM 1270 C C . ARG A 1 183 ? -11.863 -1.202 17.191 1.00 98.50 183 ARG A C 1
ATOM 1272 O O . ARG A 1 183 ? -11.261 -0.843 16.181 1.00 98.50 183 ARG A O 1
ATOM 1279 N N . VAL A 1 184 ? -12.706 -0.405 17.847 1.00 98.69 184 VAL A N 1
ATOM 1280 C CA . VAL A 1 184 ? -13.043 0.962 17.413 1.00 98.69 184 VAL A CA 1
ATOM 1281 C C . VAL A 1 184 ? -12.529 1.973 18.434 1.00 98.69 184 VAL A C 1
ATOM 1283 O O . VAL A 1 184 ? -12.865 1.870 19.612 1.00 98.69 184 VAL A O 1
ATOM 1286 N N . LYS A 1 185 ? -11.715 2.944 18.002 1.00 98.44 185 LYS A N 1
ATOM 1287 C CA . LYS A 1 185 ? -11.240 4.072 18.829 1.00 98.44 185 LYS A CA 1
ATOM 1288 C C . LYS A 1 185 ? -10.987 5.316 17.964 1.00 98.44 185 LYS A C 1
ATOM 1290 O O . LYS A 1 185 ? -10.970 5.243 16.739 1.00 98.44 185 LYS A O 1
ATOM 1295 N N . GLY A 1 186 ? -10.742 6.464 18.597 1.00 97.69 186 GLY A N 1
ATOM 1296 C CA . GLY A 1 186 ? -10.230 7.654 17.904 1.00 97.69 186 GLY A CA 1
ATOM 1297 C C . GLY A 1 186 ? -8.809 7.467 17.345 1.00 97.69 186 GLY A C 1
ATOM 1298 O O . GLY A 1 186 ? -8.122 6.491 17.656 1.00 97.69 186 GLY A O 1
ATOM 1299 N N . ARG A 1 187 ? -8.349 8.427 16.534 1.00 97.25 187 ARG A N 1
ATOM 1300 C CA . ARG A 1 187 ? -6.932 8.533 16.144 1.00 97.25 187 ARG A CA 1
ATOM 1301 C C . ARG A 1 187 ? -6.103 8.990 17.347 1.00 97.25 187 ARG A C 1
ATOM 1303 O O . ARG A 1 187 ? -6.454 9.976 17.990 1.00 97.25 187 ARG A O 1
ATOM 1310 N N . ALA A 1 188 ? -5.006 8.296 17.628 1.00 97.50 188 ALA A N 1
ATOM 1311 C CA . ALA A 1 188 ? -3.971 8.771 18.541 1.00 97.50 188 ALA A CA 1
ATOM 1312 C C . ALA A 1 188 ? -3.114 9.872 17.870 1.00 97.50 188 ALA A C 1
ATOM 1314 O O . ALA A 1 188 ? -3.112 9.972 16.640 1.00 97.50 188 ALA A O 1
ATOM 1315 N N . PRO A 1 189 ? -2.366 10.694 18.633 1.00 96.00 189 PRO A N 1
ATOM 1316 C CA . PRO A 1 189 ? -1.481 11.713 18.067 1.00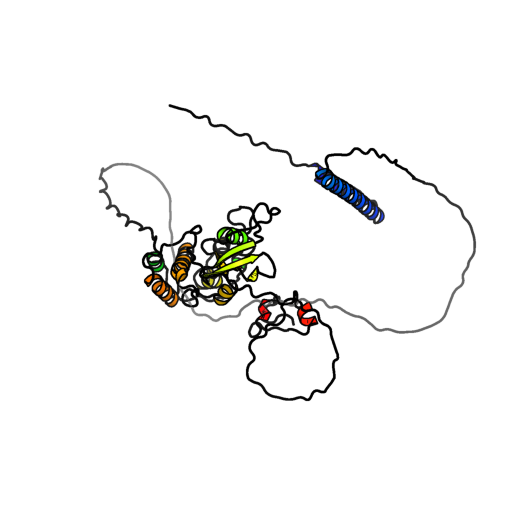 96.00 189 PRO A CA 1
ATOM 1317 C C . PRO A 1 189 ? -0.398 11.136 17.141 1.00 96.00 189 PRO A C 1
ATOM 1319 O O . PRO A 1 189 ? 0.043 10.000 17.305 1.00 96.00 189 PRO A O 1
ATOM 1322 N N . LYS A 1 190 ? 0.093 11.960 16.205 1.00 95.19 190 LYS A N 1
ATOM 1323 C CA . LYS A 1 190 ? 1.261 11.658 15.350 1.00 95.19 190 LYS A CA 1
ATOM 1324 C C . LYS A 1 190 ? 2.605 12.022 16.021 1.00 95.19 190 LYS A C 1
ATOM 1326 O O . LYS A 1 190 ? 3.659 11.923 15.403 1.00 95.19 190 LYS A O 1
ATOM 1331 N N . THR A 1 191 ? 2.585 12.436 17.290 1.00 96.00 191 THR A N 1
ATOM 1332 C CA . THR A 1 191 ? 3.782 12.714 18.101 1.00 96.00 191 THR A CA 1
ATOM 1333 C C . THR A 1 191 ? 4.715 11.502 18.121 1.00 96.00 191 THR A C 1
ATOM 1335 O O . THR A 1 191 ? 4.251 10.377 18.289 1.00 96.00 191 THR A O 1
ATOM 1338 N N . GLY A 1 192 ? 6.019 11.724 17.935 1.00 93.69 192 GLY A N 1
ATOM 1339 C CA . GLY A 1 192 ? 7.031 10.659 17.919 1.00 93.69 192 GLY A CA 1
ATOM 1340 C C . GLY A 1 192 ? 7.043 9.771 16.666 1.00 93.69 192 GLY A C 1
ATOM 1341 O O . GLY A 1 192 ? 7.853 8.849 16.607 1.00 93.69 192 GLY A O 1
ATOM 1342 N N . TYR A 1 193 ? 6.185 10.028 15.670 1.00 96.00 193 TYR A N 1
ATOM 1343 C CA . TYR A 1 193 ? 6.182 9.276 14.415 1.00 96.00 193 TYR A CA 1
ATOM 1344 C C . TYR A 1 193 ? 7.456 9.536 13.605 1.00 96.00 193 TYR A C 1
ATOM 1346 O O . TYR A 1 193 ? 7.627 10.610 13.025 1.00 96.00 193 TYR A O 1
ATOM 1354 N N . ASP A 1 194 ? 8.292 8.509 13.494 1.00 92.56 194 ASP A N 1
ATOM 1355 C CA . ASP A 1 194 ? 9.325 8.397 12.470 1.00 92.56 194 ASP A CA 1
ATOM 1356 C C . ASP A 1 194 ? 8.908 7.326 11.449 1.00 92.56 194 ASP A C 1
ATOM 1358 O O . ASP A 1 194 ? 8.548 6.200 11.802 1.00 92.56 194 ASP A O 1
ATOM 1362 N N . ARG A 1 195 ? 8.958 7.688 10.162 1.00 91.25 195 ARG A N 1
ATOM 1363 C CA . ARG A 1 195 ? 8.612 6.795 9.053 1.00 91.25 195 ARG A CA 1
ATOM 1364 C C . ARG A 1 195 ? 9.706 5.754 8.791 1.00 91.25 195 ARG A C 1
ATOM 1366 O O . ARG A 1 195 ? 9.385 4.661 8.324 1.00 91.25 195 ARG A O 1
ATOM 1373 N N . ASP A 1 196 ? 10.972 6.053 9.075 1.00 90.06 196 ASP A N 1
ATOM 1374 C CA . ASP A 1 196 ? 12.079 5.145 8.758 1.00 90.06 196 ASP A CA 1
ATOM 1375 C C . ASP A 1 196 ? 12.250 4.014 9.800 1.00 90.06 196 ASP A C 1
ATOM 1377 O O . ASP A 1 196 ? 12.798 2.963 9.449 1.00 90.06 196 ASP A O 1
ATOM 1381 N N . ARG A 1 197 ? 11.632 4.110 10.996 1.00 91.62 197 ARG A N 1
ATOM 1382 C CA . ARG A 1 197 ? 11.451 2.970 11.935 1.00 91.62 197 ARG A CA 1
ATOM 1383 C C . ARG A 1 197 ? 10.798 1.738 11.300 1.00 91.62 197 ARG A C 1
ATOM 1385 O O . ARG A 1 197 ? 11.101 0.624 11.708 1.00 91.62 197 ARG A O 1
ATOM 1392 N N . PHE A 1 198 ? 9.956 1.915 10.280 1.00 92.19 198 PHE A N 1
ATOM 1393 C CA . PHE A 1 198 ? 9.318 0.815 9.541 1.00 92.19 198 PHE A CA 1
ATOM 1394 C C . PHE A 1 198 ? 10.265 0.082 8.571 1.00 92.19 198 PHE A C 1
ATOM 1396 O O . PHE A 1 198 ? 9.877 -0.915 7.972 1.00 92.19 198 PHE A O 1
ATOM 1403 N N . ARG A 1 199 ? 11.498 0.574 8.361 1.00 87.38 199 ARG A N 1
ATOM 1404 C CA . ARG A 1 199 ? 12.572 -0.070 7.565 1.00 87.38 199 ARG A CA 1
ATOM 1405 C C . ARG A 1 199 ? 12.209 -0.439 6.107 1.00 87.38 199 ARG A C 1
ATOM 1407 O O . ARG A 1 199 ? 12.970 -1.128 5.439 1.00 87.38 199 ARG A O 1
ATOM 1414 N N . TYR A 1 200 ? 11.102 0.087 5.581 1.00 73.25 200 TYR A N 1
ATOM 1415 C CA . TYR A 1 200 ? 10.439 -0.202 4.290 1.00 73.25 200 TYR A CA 1
ATOM 1416 C C . TYR A 1 200 ? 11.231 0.095 2.989 1.00 73.25 200 TYR A C 1
ATOM 1418 O O . TYR A 1 200 ? 10.639 0.239 1.918 1.00 73.25 200 TYR A O 1
ATOM 1426 N N . ARG A 1 201 ? 12.553 0.297 3.061 1.00 65.75 201 ARG A N 1
ATOM 1427 C CA . ARG A 1 201 ? 13.370 0.868 1.968 1.00 65.75 201 ARG A CA 1
ATOM 1428 C C . ARG A 1 201 ? 14.509 -0.018 1.459 1.00 65.75 201 ARG A C 1
ATOM 1430 O O . ARG A 1 201 ? 14.997 0.253 0.366 1.00 65.75 201 ARG A O 1
ATOM 1437 N N . ALA A 1 202 ? 14.945 -1.022 2.224 1.00 58.31 202 ALA A N 1
ATOM 1438 C CA . ALA A 1 202 ? 16.068 -1.899 1.860 1.00 58.31 202 ALA A CA 1
ATOM 1439 C C . ALA A 1 202 ? 16.109 -3.184 2.718 1.00 58.31 202 ALA A C 1
ATOM 1441 O O . ALA A 1 202 ? 17.154 -3.526 3.269 1.00 58.31 202 ALA A O 1
ATOM 1442 N N . VAL A 1 203 ? 14.968 -3.859 2.891 1.00 65.12 203 VAL A N 1
ATOM 1443 C CA . VAL A 1 203 ? 14.882 -5.117 3.652 1.00 65.12 203 VAL A CA 1
ATOM 1444 C C . VAL A 1 203 ? 14.566 -6.284 2.718 1.00 65.12 203 VAL A C 1
ATOM 1446 O O . VAL A 1 203 ? 13.730 -6.168 1.818 1.00 65.12 203 VAL A O 1
ATOM 1449 N N . ASP A 1 204 ? 15.256 -7.387 2.982 1.00 68.44 204 ASP A N 1
ATOM 1450 C CA . ASP A 1 204 ? 15.048 -8.735 2.461 1.00 68.44 204 ASP A CA 1
ATOM 1451 C C . ASP A 1 204 ? 14.451 -9.557 3.623 1.00 68.44 204 ASP A C 1
ATOM 1453 O O . ASP A 1 204 ? 15.155 -9.856 4.595 1.00 68.44 204 ASP A O 1
ATOM 1457 N N . LEU A 1 205 ? 13.129 -9.786 3.616 1.00 66.12 205 LEU A N 1
ATOM 1458 C CA . LEU A 1 205 ? 12.429 -10.453 4.729 1.00 66.12 205 LEU A CA 1
ATOM 1459 C C . LEU A 1 205 ? 12.439 -11.982 4.607 1.00 66.12 205 LEU A C 1
ATOM 1461 O O . LEU A 1 205 ? 12.618 -12.666 5.618 1.00 66.12 205 LEU A O 1
ATOM 1465 N N . ASP A 1 206 ? 12.234 -12.515 3.401 1.00 66.62 206 ASP A N 1
ATOM 1466 C CA . ASP A 1 206 ? 12.208 -13.960 3.138 1.00 66.62 206 ASP A CA 1
ATOM 1467 C C . ASP A 1 206 ? 13.619 -14.553 2.950 1.00 66.62 206 ASP A C 1
ATOM 1469 O O . ASP A 1 206 ? 13.788 -15.773 3.020 1.00 66.62 206 ASP A O 1
ATOM 1473 N N . ARG A 1 207 ? 14.640 -13.689 2.834 1.00 73.38 207 ARG A N 1
ATOM 1474 C CA . ARG A 1 207 ? 16.066 -14.007 2.655 1.00 73.38 207 ARG A CA 1
ATOM 1475 C C . ARG A 1 207 ? 16.365 -14.598 1.282 1.00 73.38 207 ARG A C 1
ATOM 1477 O O . ARG A 1 207 ? 17.279 -15.416 1.144 1.00 73.38 207 ARG A O 1
ATOM 1484 N N . ASN A 1 208 ? 15.599 -14.189 0.269 1.00 70.38 208 ASN A N 1
ATOM 1485 C CA . ASN A 1 208 ? 15.783 -14.628 -1.111 1.00 70.38 208 ASN A CA 1
ATOM 1486 C C . ASN A 1 208 ? 16.948 -13.902 -1.834 1.00 70.38 208 ASN A C 1
ATOM 1488 O O . ASN A 1 208 ? 17.392 -14.360 -2.891 1.00 70.38 208 ASN A O 1
ATOM 1492 N N . GLY A 1 209 ? 17.487 -12.824 -1.245 1.00 71.38 209 GLY A N 1
ATOM 1493 C CA . GLY A 1 209 ? 18.571 -11.997 -1.786 1.00 71.38 209 GLY A CA 1
ATOM 1494 C C . GLY A 1 209 ? 18.116 -10.695 -2.460 1.00 71.38 209 GLY A C 1
ATOM 1495 O O . GLY A 1 209 ? 18.964 -9.943 -2.954 1.00 71.38 209 GLY A O 1
ATOM 1496 N N . CYS A 1 210 ? 16.811 -10.425 -2.501 1.00 81.88 210 CYS A N 1
ATOM 1497 C CA . CYS A 1 210 ? 16.196 -9.272 -3.150 1.00 81.88 210 CYS A CA 1
ATOM 1498 C C . CYS A 1 210 ? 15.671 -8.249 -2.129 1.00 81.88 210 CYS A C 1
ATOM 1500 O O . CYS A 1 210 ? 15.437 -8.551 -0.964 1.00 81.88 210 CYS A O 1
ATOM 1502 N N . ASP A 1 211 ? 15.497 -6.995 -2.559 1.00 85.62 211 ASP A N 1
ATOM 1503 C CA . ASP A 1 211 ? 14.756 -6.018 -1.760 1.00 85.62 211 ASP A CA 1
ATOM 1504 C C . ASP A 1 211 ? 13.245 -6.180 -1.964 1.00 85.62 211 ASP A C 1
ATOM 1506 O O . ASP A 1 211 ? 12.784 -6.327 -3.098 1.00 85.62 211 ASP A O 1
ATOM 1510 N N . THR A 1 212 ? 12.481 -6.012 -0.881 1.00 88.31 212 THR A N 1
ATOM 1511 C CA . THR A 1 212 ? 11.013 -6.156 -0.857 1.00 88.31 212 THR A CA 1
ATOM 1512 C C . THR A 1 212 ? 10.300 -5.390 -1.986 1.00 88.31 212 THR A C 1
ATOM 1514 O O . THR A 1 212 ? 9.287 -5.849 -2.514 1.00 88.31 212 THR A O 1
ATOM 1517 N N . ARG A 1 213 ? 10.808 -4.225 -2.430 1.00 89.56 213 ARG A N 1
ATOM 1518 C CA . ARG A 1 213 ? 10.207 -3.514 -3.576 1.00 89.56 213 ARG A CA 1
ATOM 1519 C C . ARG A 1 213 ? 10.308 -4.350 -4.852 1.00 89.56 213 ARG A C 1
ATOM 1521 O O . ARG A 1 213 ? 9.357 -4.369 -5.629 1.00 89.56 213 ARG A O 1
ATOM 1528 N N . ASN A 1 214 ? 11.447 -4.981 -5.109 1.00 90.12 214 ASN A N 1
ATOM 1529 C CA . ASN A 1 214 ? 11.622 -5.830 -6.279 1.00 90.12 214 ASN A CA 1
ATOM 1530 C C . ASN A 1 214 ? 10.782 -7.118 -6.179 1.00 90.12 214 ASN A C 1
ATOM 1532 O O . ASN A 1 214 ? 10.233 -7.518 -7.201 1.00 90.12 214 ASN A O 1
ATOM 1536 N N . ASP A 1 215 ? 10.554 -7.682 -4.990 1.00 90.00 215 ASP A N 1
ATOM 1537 C CA . ASP A 1 215 ? 9.634 -8.821 -4.807 1.00 90.00 215 ASP A CA 1
ATOM 1538 C C . ASP A 1 215 ? 8.182 -8.463 -5.149 1.00 90.00 215 ASP A C 1
ATOM 1540 O O . ASP A 1 215 ? 7.535 -9.151 -5.942 1.00 90.00 215 ASP A O 1
ATOM 1544 N N . ILE A 1 216 ? 7.681 -7.327 -4.650 1.00 92.38 216 ILE A N 1
ATOM 1545 C CA . ILE A 1 216 ? 6.328 -6.849 -4.978 1.00 92.38 216 ILE A CA 1
ATOM 1546 C C . ILE A 1 216 ? 6.209 -6.497 -6.470 1.00 92.38 216 ILE A C 1
ATOM 1548 O O . ILE A 1 216 ? 5.205 -6.828 -7.098 1.00 92.38 216 ILE A O 1
ATOM 1552 N N . LEU A 1 217 ? 7.247 -5.914 -7.089 1.00 93.31 217 LEU A N 1
ATOM 1553 C CA . LEU A 1 217 ? 7.273 -5.710 -8.545 1.00 93.31 217 LEU A CA 1
ATOM 1554 C C . LEU A 1 217 ? 7.300 -7.040 -9.324 1.00 93.31 217 LEU A C 1
ATOM 1556 O O . LEU A 1 217 ? 6.691 -7.117 -10.386 1.00 93.31 217 LEU A O 1
ATOM 1560 N N . ARG A 1 218 ? 7.965 -8.090 -8.824 1.00 92.56 218 ARG A N 1
ATOM 1561 C CA . ARG A 1 218 ? 7.952 -9.434 -9.433 1.00 92.56 218 ARG A CA 1
ATOM 1562 C C . ARG A 1 218 ? 6.596 -10.133 -9.287 1.00 92.56 218 ARG A C 1
ATOM 1564 O O . ARG A 1 218 ? 6.242 -10.912 -10.167 1.00 92.56 218 ARG A O 1
ATOM 1571 N N . ARG A 1 219 ? 5.858 -9.866 -8.204 1.00 93.12 219 ARG A N 1
ATOM 1572 C CA . ARG A 1 219 ? 4.518 -10.417 -7.940 1.00 93.12 219 ARG A CA 1
ATOM 1573 C C . ARG A 1 219 ? 3.422 -9.727 -8.761 1.00 93.12 219 ARG A C 1
ATOM 1575 O O . ARG A 1 219 ? 2.561 -10.407 -9.312 1.00 93.12 219 ARG A O 1
ATOM 1582 N N . ASP A 1 220 ? 3.452 -8.395 -8.833 1.00 95.12 220 ASP A N 1
ATOM 1583 C CA . ASP A 1 220 ? 2.330 -7.590 -9.343 1.00 95.12 220 ASP A CA 1
ATOM 1584 C C . ASP A 1 220 ? 2.470 -7.174 -10.822 1.00 95.12 220 ASP A C 1
ATOM 1586 O O . ASP A 1 220 ? 1.480 -6.788 -11.450 1.00 95.12 220 ASP A O 1
ATOM 1590 N N . LEU A 1 221 ? 3.671 -7.246 -11.411 1.00 94.81 221 LEU A N 1
ATOM 1591 C CA . LEU A 1 221 ? 3.879 -6.952 -12.834 1.00 94.81 221 LEU A CA 1
ATOM 1592 C C . LEU A 1 221 ? 3.769 -8.207 -13.712 1.00 94.81 221 LEU A C 1
ATOM 1594 O O . LEU A 1 221 ? 4.265 -9.280 -13.381 1.00 94.81 221 LEU A O 1
ATOM 1598 N N . ARG A 1 222 ? 3.209 -8.034 -14.911 1.00 94.88 222 ARG A N 1
ATOM 1599 C CA . ARG A 1 222 ? 3.335 -8.974 -16.037 1.00 94.88 222 ARG A CA 1
ATOM 1600 C C . ARG A 1 222 ? 4.543 -8.634 -16.908 1.00 94.88 222 ARG A C 1
ATOM 1602 O O . ARG A 1 222 ? 5.094 -7.537 -16.816 1.00 94.88 222 ARG A O 1
ATOM 1609 N N . ASP A 1 223 ? 4.899 -9.554 -17.804 1.00 95.19 223 ASP A N 1
ATOM 1610 C CA . ASP A 1 223 ? 5.919 -9.380 -18.851 1.00 95.19 223 ASP A CA 1
ATOM 1611 C C . ASP A 1 223 ? 7.264 -8.861 -18.303 1.00 95.19 223 ASP A C 1
ATOM 1613 O O . ASP A 1 223 ? 7.880 -7.944 -18.852 1.00 95.19 223 ASP A O 1
ATOM 1617 N N . VAL A 1 224 ? 7.675 -9.411 -17.156 1.00 95.31 224 VAL A N 1
ATOM 1618 C CA . VAL A 1 224 ? 8.758 -8.872 -16.329 1.00 95.31 224 VAL A CA 1
ATOM 1619 C C . VAL A 1 224 ? 10.132 -9.159 -16.937 1.00 95.31 224 VAL A C 1
ATOM 1621 O O . VAL A 1 224 ? 10.512 -10.313 -17.129 1.00 95.31 224 VAL A O 1
ATOM 1624 N N . THR A 1 225 ? 10.917 -8.104 -17.156 1.00 95.06 225 THR A N 1
ATOM 1625 C CA . THR A 1 225 ? 12.341 -8.198 -17.504 1.00 95.06 225 THR A CA 1
ATOM 1626 C C . THR A 1 225 ? 13.181 -7.998 -16.248 1.00 95.06 225 THR A C 1
ATOM 1628 O O . THR A 1 225 ? 13.015 -7.005 -15.536 1.00 95.06 225 THR A O 1
ATOM 1631 N N . ILE A 1 226 ? 14.115 -8.915 -16.007 1.00 93.94 226 ILE A N 1
ATOM 1632 C CA . ILE A 1 226 ? 15.009 -8.937 -14.843 1.00 93.94 226 ILE A CA 1
ATOM 1633 C C . ILE A 1 226 ? 16.451 -8.650 -15.277 1.00 93.94 226 ILE A C 1
ATOM 1635 O O . ILE A 1 226 ? 16.879 -9.093 -16.344 1.00 93.94 226 ILE A O 1
ATOM 1639 N N . ASP A 1 227 ? 17.222 -7.951 -14.444 1.00 89.12 227 ASP A N 1
ATOM 1640 C CA . ASP A 1 227 ? 18.665 -7.806 -14.632 1.00 89.12 227 ASP A CA 1
ATOM 1641 C C . ASP A 1 227 ? 19.392 -9.116 -14.288 1.00 89.12 227 ASP A C 1
ATOM 1643 O O . ASP A 1 227 ? 19.538 -9.490 -13.118 1.00 89.12 227 ASP A O 1
ATOM 1647 N N . GLY A 1 228 ? 19.892 -9.804 -15.318 1.00 85.88 228 GLY A N 1
ATOM 1648 C CA . GLY A 1 228 ? 20.674 -11.036 -15.182 1.00 85.88 228 GLY A CA 1
ATOM 1649 C C . GLY A 1 228 ? 21.982 -10.881 -14.392 1.00 85.88 228 GLY A C 1
ATOM 1650 O O . GLY A 1 228 ? 22.532 -11.883 -13.945 1.00 85.88 228 GLY A O 1
ATOM 1651 N N . GLY A 1 229 ? 22.466 -9.654 -14.166 1.00 87.56 229 GLY A N 1
ATOM 1652 C CA . GLY A 1 229 ? 23.580 -9.366 -13.260 1.00 87.56 229 GLY A CA 1
ATOM 1653 C C . GLY A 1 229 ? 23.217 -9.412 -11.769 1.00 87.56 229 GLY A C 1
ATOM 1654 O O . GLY A 1 229 ? 24.110 -9.320 -10.931 1.00 87.56 229 GLY A O 1
ATOM 1655 N N . THR A 1 230 ? 21.932 -9.559 -11.423 1.00 83.06 230 THR A N 1
ATOM 1656 C CA . THR A 1 230 ? 21.412 -9.440 -10.043 1.00 83.06 230 THR A CA 1
ATOM 1657 C C . THR A 1 230 ? 20.784 -10.727 -9.500 1.00 83.06 230 THR A C 1
ATOM 1659 O O . THR A 1 230 ? 19.905 -10.683 -8.646 1.00 83.06 230 THR A O 1
ATOM 1662 N N . HIS A 1 231 ? 21.210 -11.886 -10.016 1.00 82.38 231 HIS A N 1
ATOM 1663 C CA . HIS A 1 231 ? 20.785 -13.233 -9.588 1.00 82.38 231 HIS A CA 1
ATOM 1664 C C . HIS A 1 231 ? 19.269 -13.529 -9.641 1.00 82.38 231 HIS A C 1
ATOM 1666 O O . HIS A 1 231 ? 18.845 -14.595 -9.209 1.00 82.38 231 HIS A O 1
ATOM 1672 N N . GLY A 1 232 ? 18.460 -12.641 -10.227 1.00 81.56 232 GLY A N 1
ATOM 1673 C CA . GLY A 1 232 ? 17.002 -12.782 -10.315 1.00 81.56 232 GLY A CA 1
ATOM 1674 C C . GLY A 1 232 ? 16.214 -11.602 -9.734 1.00 81.56 232 GLY A C 1
ATOM 1675 O O . GLY A 1 232 ? 15.013 -11.502 -9.990 1.00 81.56 232 GLY A O 1
ATOM 1676 N N . CYS A 1 233 ? 16.869 -10.701 -9.000 1.00 85.69 233 CYS A N 1
ATOM 1677 C CA . CYS A 1 233 ? 16.180 -9.704 -8.187 1.00 85.69 233 CYS A CA 1
ATOM 1678 C C . CYS A 1 233 ? 15.689 -8.475 -8.950 1.00 85.69 233 CYS A C 1
ATOM 1680 O O . CYS A 1 233 ? 14.498 -8.175 -8.933 1.00 85.69 233 CYS A O 1
ATOM 1682 N N . VAL A 1 234 ? 16.589 -7.721 -9.587 1.00 89.44 234 VAL A N 1
ATOM 1683 C CA . VAL A 1 234 ? 16.266 -6.358 -10.022 1.00 89.44 234 VAL A CA 1
ATOM 1684 C C . VAL A 1 234 ? 15.334 -6.367 -11.228 1.00 89.44 234 VAL A C 1
ATOM 1686 O O . VAL A 1 234 ? 15.719 -6.748 -12.333 1.00 89.44 234 VAL A O 1
ATOM 1689 N N . VAL A 1 235 ? 14.116 -5.867 -11.025 1.00 91.06 235 VAL A N 1
ATOM 1690 C CA . VAL A 1 235 ? 13.144 -5.651 -12.095 1.00 91.06 235 VAL A CA 1
ATOM 1691 C C . VAL A 1 235 ? 13.541 -4.422 -12.904 1.00 91.06 235 VAL A C 1
ATOM 1693 O O . VAL A 1 235 ? 13.615 -3.307 -12.378 1.00 91.06 235 VAL A O 1
ATOM 1696 N N . LEU A 1 236 ? 13.775 -4.633 -14.199 1.00 91.69 236 LEU A N 1
ATOM 1697 C CA . LEU A 1 236 ? 14.111 -3.603 -15.181 1.00 91.69 236 LEU A CA 1
ATOM 1698 C C . LEU A 1 236 ? 12.872 -3.056 -15.894 1.00 91.69 236 LEU A C 1
ATOM 1700 O O . LEU A 1 236 ? 12.813 -1.859 -16.160 1.00 91.69 236 LEU A O 1
ATOM 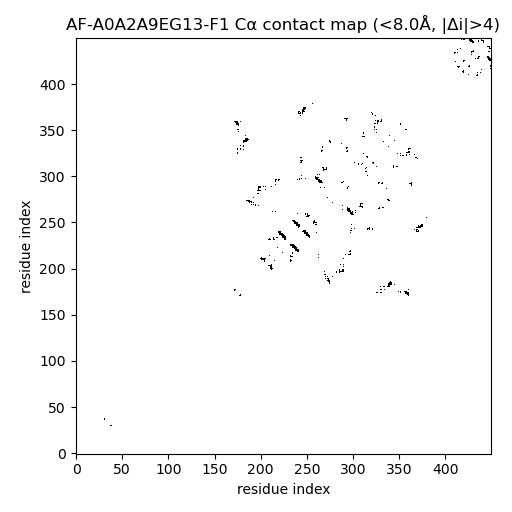1704 N N . SER A 1 237 ? 11.884 -3.900 -16.194 1.00 93.81 237 SER A N 1
ATOM 1705 C CA . SER A 1 237 ? 10.617 -3.475 -16.802 1.00 93.81 237 SER A CA 1
ATOM 1706 C C . SER A 1 237 ? 9.497 -4.490 -16.584 1.00 93.81 237 SER A C 1
ATOM 1708 O O . SER A 1 237 ? 9.764 -5.639 -16.245 1.00 93.81 237 SER A O 1
ATOM 1710 N N . GLY A 1 238 ? 8.255 -4.080 -16.832 1.00 95.06 238 GLY A N 1
ATOM 1711 C CA . GLY A 1 238 ? 7.070 -4.939 -16.839 1.00 95.06 238 GLY A CA 1
ATOM 1712 C C . GLY A 1 238 ? 5.797 -4.139 -17.127 1.00 95.06 238 GLY A C 1
ATOM 1713 O O . GLY A 1 238 ? 5.859 -2.959 -17.483 1.00 95.06 238 GLY A O 1
ATOM 1714 N N . LYS A 1 239 ? 4.630 -4.759 -16.960 1.00 95.38 239 LYS A N 1
ATOM 1715 C CA . LYS A 1 239 ? 3.314 -4.118 -17.116 1.00 95.38 239 LYS A CA 1
ATOM 1716 C C . LYS A 1 239 ? 2.475 -4.348 -15.864 1.00 95.38 239 LYS A C 1
ATOM 1718 O O . LYS A 1 239 ? 2.165 -5.491 -15.546 1.00 95.38 239 LYS A O 1
ATOM 1723 N N . LEU A 1 240 ? 2.095 -3.277 -15.178 1.00 96.12 240 LEU A N 1
ATOM 1724 C CA . LEU A 1 240 ? 1.154 -3.335 -14.063 1.00 96.12 240 LEU A CA 1
ATOM 1725 C C . LEU A 1 240 ? -0.273 -3.296 -14.610 1.00 96.12 240 LEU A C 1
ATOM 1727 O O . LEU A 1 240 ? -0.611 -2.350 -15.317 1.00 96.12 240 LEU A O 1
ATOM 1731 N N . ASP A 1 241 ? -1.116 -4.260 -14.253 1.00 97.00 241 ASP A N 1
ATOM 1732 C CA . ASP A 1 241 ? -2.572 -4.107 -14.351 1.00 97.00 241 ASP A CA 1
ATOM 1733 C C . ASP A 1 241 ? -3.028 -3.370 -13.072 1.00 97.00 241 ASP A C 1
ATOM 1735 O O . ASP A 1 241 ? -3.219 -4.007 -12.038 1.00 97.00 241 ASP A O 1
ATOM 1739 N N . ASP A 1 242 ? -3.108 -2.031 -13.082 1.00 97.50 242 ASP A N 1
ATOM 1740 C CA . ASP A 1 242 ? -3.171 -1.252 -11.833 1.00 97.50 242 ASP A CA 1
ATOM 1741 C C . ASP A 1 242 ? -4.531 -1.366 -11.118 1.00 97.50 242 ASP A C 1
ATOM 1743 O O . ASP A 1 242 ? -5.565 -0.966 -11.676 1.00 97.50 242 ASP A O 1
ATOM 1747 N N . PRO A 1 243 ? -4.558 -1.839 -9.855 1.00 97.44 243 PRO A N 1
ATOM 1748 C CA . PRO A 1 243 ? -5.798 -1.997 -9.109 1.00 97.44 243 PRO A CA 1
ATOM 1749 C C . PRO A 1 243 ? -6.505 -0.665 -8.824 1.00 97.44 243 PRO A C 1
ATOM 1751 O O . PRO A 1 243 ? -7.731 -0.656 -8.720 1.00 97.44 243 PRO A O 1
ATOM 1754 N N . TYR A 1 244 ? -5.788 0.461 -8.709 1.00 97.75 244 TYR A N 1
ATOM 1755 C CA . TYR A 1 244 ? -6.373 1.732 -8.261 1.00 97.75 244 TYR A CA 1
ATOM 1756 C C . TYR A 1 244 ? -7.080 2.519 -9.378 1.00 97.75 244 TYR A C 1
ATOM 1758 O O . TYR A 1 244 ? -8.139 3.105 -9.136 1.00 97.75 244 TYR A O 1
ATOM 1766 N N . SER A 1 245 ? -6.547 2.500 -10.601 1.00 97.00 245 SER A N 1
ATOM 1767 C CA . SER A 1 245 ? -7.090 3.194 -11.779 1.00 97.00 245 SER A CA 1
ATOM 1768 C C . SER A 1 245 ? -7.862 2.294 -12.746 1.00 97.00 245 SER A C 1
ATOM 1770 O O . SER A 1 245 ? -8.619 2.819 -13.561 1.00 97.00 245 SER A O 1
ATOM 1772 N N . SER A 1 246 ? -7.704 0.964 -12.670 1.00 96.69 246 SER A N 1
ATOM 1773 C CA . SER A 1 246 ? -8.107 -0.013 -13.705 1.00 96.69 246 SER A CA 1
ATOM 1774 C C . SER A 1 246 ? -7.385 0.138 -15.053 1.00 96.69 246 SER A C 1
ATOM 1776 O O . SER A 1 246 ? -7.820 -0.433 -16.051 1.00 96.69 246 SER A O 1
ATOM 1778 N N . LEU A 1 247 ? -6.286 0.896 -15.112 1.00 96.38 247 LEU A N 1
ATOM 1779 C CA . LEU A 1 247 ? -5.493 1.080 -16.326 1.00 96.38 247 LEU A CA 1
ATOM 1780 C C . LEU A 1 247 ? -4.213 0.243 -16.276 1.00 96.38 247 LEU A C 1
ATOM 1782 O O . LEU A 1 247 ? -3.661 -0.015 -15.211 1.00 96.38 247 LEU A O 1
ATOM 1786 N N . ARG A 1 248 ? -3.685 -0.148 -17.434 1.00 96.56 248 ARG A N 1
ATOM 1787 C CA . ARG A 1 248 ? -2.379 -0.805 -17.509 1.00 96.56 248 ARG A CA 1
ATOM 1788 C C . ARG A 1 248 ? -1.246 0.208 -17.584 1.00 96.56 248 ARG A C 1
ATOM 1790 O O . ARG A 1 248 ? -1.266 1.098 -18.429 1.00 96.56 248 ARG A O 1
ATOM 1797 N N . ILE A 1 249 ? -0.230 0.058 -16.742 1.00 94.12 249 ILE A N 1
ATOM 1798 C CA . ILE A 1 249 ? 0.907 0.978 -16.651 1.00 94.12 249 ILE A CA 1
ATOM 1799 C C . ILE A 1 249 ? 2.182 0.243 -17.061 1.00 94.12 249 ILE A C 1
ATOM 1801 O O . ILE A 1 249 ? 2.546 -0.771 -16.466 1.00 94.12 249 ILE A O 1
ATOM 1805 N N . ALA A 1 250 ? 2.883 0.759 -18.070 1.00 93.25 250 ALA A N 1
ATOM 1806 C CA . ALA A 1 250 ? 4.212 0.269 -18.419 1.00 93.25 250 ALA A CA 1
ATOM 1807 C C . ALA A 1 250 ? 5.227 0.727 -17.358 1.00 93.25 250 ALA A C 1
ATOM 1809 O O . ALA A 1 250 ? 5.450 1.926 -17.181 1.00 93.25 250 ALA A O 1
ATOM 1810 N N . PHE A 1 251 ? 5.848 -0.226 -16.665 1.00 92.44 251 PHE A N 1
ATOM 1811 C CA . PHE A 1 251 ? 6.966 0.031 -15.764 1.00 92.44 251 PHE A CA 1
ATOM 1812 C C . PHE A 1 251 ? 8.287 -0.141 -16.512 1.00 92.44 251 PHE A C 1
ATOM 1814 O O . PHE A 1 251 ? 8.528 -1.192 -17.105 1.00 92.44 251 PHE A O 1
ATOM 1821 N N . THR A 1 252 ? 9.174 0.846 -16.390 1.00 89.31 252 THR A N 1
ATOM 1822 C CA . THR A 1 252 ? 10.602 0.707 -16.688 1.00 89.31 252 THR A CA 1
ATOM 1823 C C . THR A 1 252 ? 11.400 1.366 -15.564 1.00 89.31 252 THR A C 1
ATOM 1825 O O . THR A 1 252 ? 11.092 2.476 -15.126 1.00 89.31 252 THR A O 1
ATOM 1828 N N . ARG A 1 253 ? 12.442 0.688 -15.081 1.00 84.31 253 ARG A N 1
ATOM 1829 C CA . ARG A 1 253 ? 13.320 1.168 -14.011 1.00 84.31 253 ARG A CA 1
ATOM 1830 C C . ARG A 1 253 ? 14.144 2.353 -14.517 1.00 84.31 253 ARG A C 1
ATOM 1832 O O . ARG A 1 253 ? 15.097 2.186 -15.272 1.00 84.31 253 ARG A O 1
ATOM 1839 N N . GLY A 1 254 ? 13.783 3.559 -14.091 1.00 75.62 254 GLY A N 1
ATOM 1840 C CA . GLY A 1 254 ? 14.460 4.797 -14.473 1.00 75.62 254 GLY A CA 1
ATOM 1841 C C . GLY A 1 254 ? 13.632 6.043 -14.167 1.00 75.62 254 GLY A C 1
ATOM 1842 O O . GLY A 1 254 ? 12.456 5.961 -13.811 1.00 75.62 254 GLY A O 1
ATOM 1843 N N . THR A 1 255 ? 14.237 7.218 -14.337 1.00 63.62 255 THR A N 1
ATOM 1844 C CA . THR A 1 255 ? 13.618 8.527 -14.040 1.00 63.62 255 THR A CA 1
ATOM 1845 C C . THR A 1 255 ? 12.331 8.805 -14.825 1.00 63.62 255 THR A C 1
ATOM 1847 O O . THR A 1 255 ? 11.506 9.596 -14.380 1.00 63.62 255 THR A O 1
ATOM 1850 N N . SER A 1 256 ? 12.125 8.139 -15.965 1.00 57.06 256 SER A N 1
ATOM 1851 C CA . SER A 1 256 ? 10.947 8.296 -16.825 1.00 57.06 256 SER A CA 1
ATOM 1852 C C . SER A 1 256 ? 9.667 7.647 -16.289 1.00 57.06 256 SER A C 1
ATOM 1854 O O . SER A 1 256 ? 8.578 8.087 -16.649 1.00 57.06 256 SER A O 1
ATOM 1856 N N . SER A 1 257 ? 9.774 6.570 -15.500 1.00 66.56 257 SER A N 1
ATOM 1857 C CA . SER A 1 257 ? 8.621 5.706 -15.182 1.00 66.56 257 SER A CA 1
ATOM 1858 C C . SER A 1 257 ? 8.684 4.979 -13.833 1.00 66.56 257 SER A C 1
ATOM 1860 O O . SER A 1 257 ? 7.645 4.504 -13.377 1.00 66.56 257 SER A O 1
ATOM 1862 N N . SER A 1 258 ? 9.808 4.998 -13.100 1.00 70.19 258 SER A N 1
ATOM 1863 C CA . SER A 1 258 ? 9.849 4.484 -11.717 1.00 70.19 258 SER A CA 1
ATOM 1864 C C . SER A 1 258 ? 8.854 5.177 -10.779 1.00 70.19 258 SER A C 1
ATOM 1866 O O . SER A 1 258 ? 8.372 4.554 -9.840 1.00 70.19 258 SER A O 1
ATOM 1868 N N . ASN A 1 259 ? 8.517 6.443 -11.046 1.00 79.50 259 ASN A N 1
ATOM 1869 C CA . ASN A 1 259 ? 7.544 7.210 -10.261 1.00 79.50 259 ASN A CA 1
ATOM 1870 C C . ASN A 1 259 ? 6.086 6.977 -10.703 1.00 79.50 259 ASN A C 1
ATOM 1872 O O . ASN A 1 259 ? 5.172 7.401 -9.998 1.00 79.50 259 ASN A O 1
ATOM 1876 N N . ALA A 1 260 ? 5.863 6.314 -11.846 1.00 82.12 260 ALA A N 1
ATOM 1877 C CA . ALA A 1 260 ? 4.531 5.945 -12.327 1.00 82.12 260 ALA A CA 1
ATOM 1878 C C . ALA A 1 260 ? 4.001 4.670 -11.649 1.00 82.12 260 ALA A C 1
ATOM 1880 O O . ALA A 1 260 ? 2.795 4.559 -11.464 1.00 82.12 260 ALA A O 1
ATOM 1881 N N . VAL A 1 261 ? 4.888 3.757 -11.227 1.00 91.81 261 VAL A N 1
ATOM 1882 C CA . VAL A 1 261 ? 4.539 2.592 -10.394 1.00 91.81 261 VAL A CA 1
ATOM 1883 C C . VAL A 1 261 ? 5.253 2.679 -9.047 1.00 91.81 261 VAL A C 1
ATOM 1885 O O . VAL A 1 261 ? 6.459 2.427 -8.921 1.00 91.81 261 VAL A O 1
ATOM 1888 N N . GLN A 1 262 ? 4.491 3.043 -8.022 1.00 92.75 262 GLN A N 1
ATOM 1889 C CA . GLN A 1 262 ? 4.946 3.062 -6.635 1.00 92.75 262 GLN A CA 1
ATOM 1890 C C . GLN A 1 262 ? 4.556 1.752 -5.941 1.00 92.75 262 GLN A C 1
ATOM 1892 O O . GLN A 1 262 ? 3.720 1.011 -6.449 1.00 92.75 262 GLN A O 1
ATOM 1897 N N . ILE A 1 263 ? 5.177 1.468 -4.795 1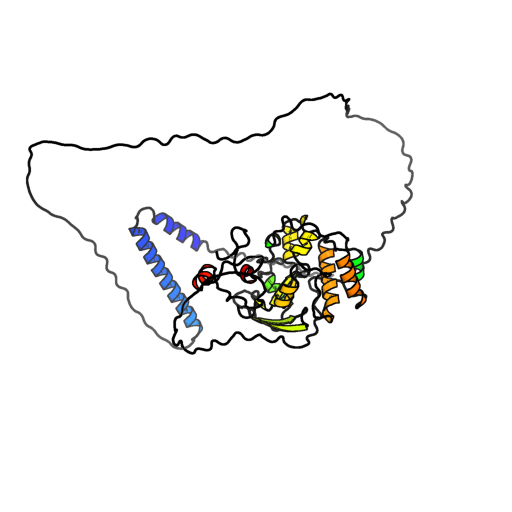.00 94.06 263 ILE A N 1
ATOM 1898 C CA . ILE A 1 263 ? 4.654 0.458 -3.871 1.00 94.06 263 ILE A CA 1
ATOM 1899 C C . ILE A 1 263 ? 3.916 1.222 -2.773 1.00 94.06 263 ILE A C 1
ATOM 1901 O O . ILE A 1 263 ? 4.504 2.118 -2.162 1.00 94.06 263 ILE A O 1
ATOM 1905 N N . ASP A 1 264 ? 2.643 0.907 -2.571 1.00 97.00 264 ASP A N 1
ATOM 1906 C CA . ASP A 1 264 ? 1.805 1.486 -1.525 1.00 97.00 264 ASP A CA 1
ATOM 1907 C C . ASP A 1 264 ? 1.741 0.571 -0.298 1.00 97.00 264 ASP A C 1
ATOM 1909 O O . ASP A 1 264 ? 1.656 -0.648 -0.429 1.00 97.00 264 ASP A O 1
ATOM 1913 N N . HIS A 1 265 ? 1.722 1.190 0.882 1.00 97.75 265 HIS A N 1
ATOM 1914 C CA . HIS A 1 265 ? 1.276 0.587 2.132 1.00 97.75 265 HIS A CA 1
ATOM 1915 C C . HIS A 1 265 ? -0.246 0.755 2.212 1.00 97.75 265 HIS A C 1
ATOM 1917 O O . HIS A 1 265 ? -0.743 1.819 2.598 1.00 97.75 265 HIS A O 1
ATOM 1923 N N . VAL A 1 266 ? -0.987 -0.287 1.828 1.00 98.19 266 VAL A N 1
ATOM 1924 C CA . VAL A 1 266 ? -2.460 -0.311 1.749 1.00 98.19 266 VAL A CA 1
ATOM 1925 C C . VAL A 1 266 ? -3.096 0.211 3.042 1.00 98.19 266 VAL A C 1
ATOM 1927 O O . VAL A 1 266 ? -4.025 1.016 2.984 1.00 98.19 266 VAL A O 1
ATOM 1930 N N . VAL A 1 267 ? -2.527 -0.145 4.197 1.00 98.69 267 VAL A N 1
ATOM 1931 C CA . VAL A 1 267 ? -2.670 0.608 5.449 1.00 98.69 267 VAL A CA 1
ATOM 1932 C C . VAL A 1 267 ? -1.420 1.467 5.639 1.00 98.69 267 VAL A C 1
ATOM 1934 O O . VAL A 1 267 ? -0.336 0.954 5.925 1.00 98.69 267 VAL A O 1
ATOM 1937 N N . ALA A 1 268 ? -1.561 2.785 5.478 1.00 98.38 268 ALA A N 1
ATOM 1938 C CA . ALA A 1 268 ? -0.425 3.704 5.489 1.00 98.38 268 ALA A CA 1
ATOM 1939 C C . ALA A 1 268 ? 0.328 3.685 6.835 1.00 98.38 268 ALA A C 1
ATOM 1941 O O . ALA A 1 268 ? -0.285 3.646 7.900 1.00 98.38 268 ALA A O 1
ATOM 1942 N N . LEU A 1 269 ? 1.662 3.792 6.800 1.00 97.75 269 LEU A N 1
ATOM 1943 C CA . LEU A 1 269 ? 2.532 3.725 7.992 1.00 97.75 269 LEU A CA 1
ATOM 1944 C C . LEU A 1 269 ? 2.130 4.724 9.099 1.00 97.75 269 LEU A C 1
ATOM 1946 O O . LEU A 1 269 ? 2.111 4.406 10.287 1.00 97.75 269 LEU A O 1
ATOM 1950 N N . SER A 1 270 ? 1.747 5.933 8.692 1.00 97.88 270 SER A N 1
ATOM 1951 C CA . SER A 1 270 ? 1.244 7.001 9.563 1.00 97.88 270 SER A CA 1
ATOM 1952 C C . SER A 1 270 ? -0.169 6.736 10.095 1.00 97.88 270 SER A C 1
ATOM 1954 O O . SER A 1 270 ? -0.493 7.149 11.210 1.00 97.88 270 SER A O 1
ATOM 1956 N N . ASP A 1 271 ? -1.008 6.028 9.333 1.00 98.56 271 ASP A N 1
ATOM 1957 C CA . ASP A 1 271 ? -2.329 5.590 9.791 1.00 98.56 271 ASP A CA 1
ATOM 1958 C C . ASP A 1 271 ? -2.187 4.524 10.880 1.00 98.56 271 ASP A C 1
ATOM 1960 O O . ASP A 1 271 ? -2.796 4.641 11.941 1.00 98.56 271 ASP A O 1
ATOM 1964 N N . ALA A 1 272 ? -1.302 3.546 10.657 1.00 98.56 272 ALA A N 1
ATOM 1965 C CA . ALA A 1 272 ? -0.952 2.516 11.629 1.00 98.56 272 ALA A CA 1
ATOM 1966 C C . ALA A 1 272 ? -0.386 3.115 12.927 1.00 98.56 272 ALA A C 1
ATOM 1968 O O . ALA A 1 272 ? -0.830 2.738 14.012 1.00 98.56 272 ALA A O 1
ATOM 1969 N N . TRP A 1 273 ? 0.515 4.106 12.844 1.00 98.56 273 TRP A N 1
ATOM 1970 C CA . TRP A 1 273 ? 1.015 4.839 14.020 1.00 98.56 273 TRP A CA 1
ATOM 1971 C C . TRP A 1 273 ? -0.114 5.429 14.865 1.00 98.56 273 TRP A C 1
ATOM 1973 O O . TRP A 1 273 ? -0.147 5.244 16.080 1.00 98.56 273 TRP A O 1
ATOM 1983 N N . GLN A 1 274 ? -1.078 6.092 14.227 1.00 98.38 274 GLN A N 1
ATOM 1984 C CA . GLN A 1 274 ? -2.229 6.706 14.895 1.00 98.38 274 GLN A CA 1
ATOM 1985 C C . GLN A 1 274 ? -3.292 5.685 15.353 1.00 98.38 274 GLN A C 1
ATOM 1987 O O . GLN A 1 274 ? -4.266 6.081 15.997 1.00 98.38 274 GLN A O 1
ATOM 1992 N N . LYS A 1 275 ? -3.141 4.395 15.014 1.00 98.38 275 LYS A N 1
ATOM 1993 C CA . LYS A 1 275 ? -4.148 3.341 15.239 1.00 98.38 275 LYS A CA 1
ATOM 1994 C C . LYS A 1 275 ? -3.620 2.057 15.896 1.00 98.38 275 LYS A C 1
ATOM 1996 O O . LYS A 1 275 ? -4.312 1.043 15.889 1.00 98.38 275 LYS A O 1
ATOM 2001 N N . GLY A 1 276 ? -2.422 2.095 16.480 1.00 97.25 276 GLY A N 1
ATOM 2002 C CA . GLY A 1 276 ? -1.890 1.012 17.319 1.00 97.25 276 GLY A CA 1
ATOM 2003 C C . GLY A 1 276 ? -0.368 0.899 17.328 1.00 97.25 276 GLY A C 1
ATOM 2004 O O . GLY A 1 276 ? 0.208 0.600 18.372 1.00 97.25 276 GLY A O 1
ATOM 2005 N N . ALA A 1 277 ? 0.297 1.231 16.217 1.00 97.88 277 ALA A N 1
ATOM 2006 C CA . ALA A 1 277 ? 1.726 0.959 16.049 1.00 97.88 277 ALA A CA 1
ATOM 2007 C C . ALA A 1 277 ? 2.652 1.728 17.008 1.00 97.88 277 ALA A C 1
ATOM 2009 O O . ALA A 1 277 ? 3.797 1.336 17.185 1.00 97.88 277 ALA A O 1
ATOM 2010 N N . GLN A 1 278 ? 2.167 2.767 17.697 1.00 95.75 278 GLN A N 1
ATOM 2011 C CA . GLN A 1 278 ? 2.902 3.445 18.780 1.00 95.75 278 GLN A CA 1
ATOM 2012 C C . GLN A 1 278 ? 3.459 2.499 19.860 1.00 95.75 278 GLN A C 1
ATOM 2014 O O . GLN A 1 278 ? 4.476 2.823 20.467 1.00 95.75 278 GLN A O 1
ATOM 2019 N N . ALA A 1 279 ? 2.817 1.349 20.092 1.00 9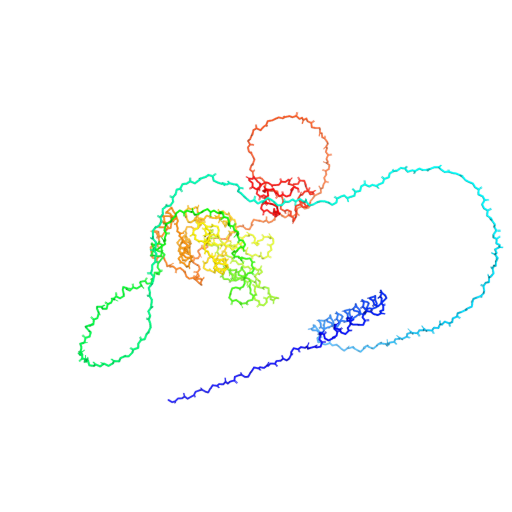4.06 279 ALA A N 1
ATOM 2020 C CA . ALA A 1 279 ? 3.234 0.362 21.089 1.00 94.06 279 ALA A CA 1
ATOM 2021 C C . ALA A 1 279 ? 4.132 -0.767 20.534 1.00 94.06 279 ALA A C 1
ATOM 2023 O O . ALA A 1 279 ? 4.455 -1.696 21.272 1.00 94.06 279 ALA A O 1
ATOM 2024 N N . TRP A 1 280 ? 4.501 -0.734 19.250 1.00 97.56 280 TRP A N 1
ATOM 2025 C CA . TRP A 1 280 ? 5.264 -1.808 18.607 1.00 97.56 280 TRP A CA 1
ATOM 2026 C C . TRP A 1 280 ? 6.770 -1.746 18.882 1.00 97.56 280 TRP A C 1
ATOM 2028 O O . TRP A 1 280 ? 7.363 -0.681 19.089 1.00 97.56 280 TRP A O 1
ATOM 2038 N N . ASP A 1 281 ? 7.398 -2.917 18.808 1.00 96.06 281 ASP A N 1
ATOM 2039 C CA . ASP A 1 281 ? 8.845 -3.058 18.742 1.00 96.06 281 ASP A CA 1
ATOM 2040 C C . ASP A 1 281 ? 9.365 -2.903 17.301 1.00 96.06 281 ASP A C 1
ATOM 2042 O O . ASP A 1 281 ? 8.622 -2.930 16.314 1.00 96.06 281 ASP A O 1
ATOM 2046 N N . ASP A 1 282 ? 10.679 -2.731 17.170 1.00 93.06 282 ASP A N 1
ATOM 2047 C CA . ASP A 1 282 ? 11.336 -2.522 15.877 1.00 93.06 282 ASP A CA 1
ATOM 2048 C C . ASP A 1 282 ? 11.227 -3.730 14.927 1.00 93.06 282 ASP A C 1
ATOM 2050 O O . ASP A 1 282 ? 11.345 -3.553 13.713 1.00 93.06 282 ASP A O 1
ATOM 2054 N N . ALA A 1 283 ? 10.970 -4.935 15.449 1.00 92.62 283 ALA A N 1
ATOM 2055 C CA . ALA A 1 283 ? 10.698 -6.121 14.641 1.00 92.62 283 ALA A CA 1
ATOM 2056 C C . ALA A 1 283 ? 9.303 -6.047 13.998 1.00 92.62 283 ALA A C 1
ATOM 2058 O O . ALA A 1 283 ? 9.180 -6.210 12.786 1.00 92.62 283 ALA A O 1
ATOM 2059 N N . THR A 1 284 ? 8.265 -5.715 14.771 1.00 96.31 284 THR A N 1
ATOM 2060 C CA . THR A 1 284 ? 6.892 -5.550 14.263 1.00 96.31 284 THR A CA 1
ATOM 2061 C C . THR A 1 284 ? 6.794 -4.376 13.284 1.00 96.31 284 THR A C 1
ATOM 2063 O O . THR A 1 284 ? 6.148 -4.499 12.241 1.00 96.31 284 THR A O 1
ATOM 2066 N N . PHE A 1 285 ? 7.501 -3.267 13.548 1.00 95.62 285 PHE A N 1
ATOM 2067 C CA . PHE A 1 285 ? 7.651 -2.163 12.590 1.00 95.62 285 PHE A CA 1
ATOM 2068 C C . PHE A 1 285 ? 8.282 -2.611 11.262 1.00 95.62 285 PHE A C 1
ATOM 2070 O O . PHE A 1 285 ? 7.782 -2.240 10.198 1.00 95.62 285 PHE A O 1
ATOM 2077 N N . ALA A 1 286 ? 9.357 -3.407 11.312 1.00 92.62 286 ALA A N 1
ATOM 2078 C CA . ALA A 1 286 ? 10.031 -3.922 10.121 1.00 92.62 286 ALA A CA 1
ATOM 2079 C C . ALA A 1 286 ? 9.148 -4.895 9.323 1.00 92.62 286 ALA A C 1
ATOM 2081 O O . ALA A 1 286 ? 9.120 -4.809 8.094 1.00 92.62 286 ALA A O 1
ATOM 2082 N N . SER A 1 287 ? 8.398 -5.766 10.007 1.00 93.94 287 SER A N 1
ATOM 2083 C CA . SER A 1 287 ? 7.418 -6.665 9.391 1.00 93.94 287 SER A CA 1
ATOM 2084 C C . SER A 1 287 ? 6.321 -5.872 8.681 1.00 93.94 287 SER A C 1
ATOM 2086 O O . SER A 1 287 ? 6.206 -5.952 7.462 1.00 93.94 287 SER A O 1
ATOM 2088 N N . PHE A 1 288 ? 5.590 -5.007 9.394 1.00 96.06 288 PHE A N 1
ATOM 2089 C CA . PHE A 1 288 ? 4.491 -4.215 8.821 1.00 96.06 288 PHE A CA 1
ATOM 2090 C C . PHE A 1 288 ? 4.926 -3.328 7.642 1.00 96.06 288 PHE A C 1
ATOM 2092 O O . PHE A 1 288 ? 4.164 -3.109 6.695 1.00 96.06 288 PHE A O 1
ATOM 2099 N N . GLY A 1 289 ? 6.151 -2.797 7.707 1.00 94.38 289 GLY A N 1
ATOM 2100 C CA . GLY A 1 289 ? 6.732 -1.963 6.660 1.00 94.38 289 GLY A CA 1
ATOM 2101 C C . GLY A 1 289 ? 7.091 -2.710 5.372 1.00 94.38 289 GLY A C 1
ATOM 2102 O O . GLY A 1 289 ? 7.221 -2.051 4.339 1.00 94.38 289 GLY A O 1
ATOM 2103 N N . ASN A 1 290 ? 7.230 -4.040 5.415 1.00 93.12 290 ASN A N 1
ATOM 2104 C CA . ASN A 1 290 ? 7.688 -4.874 4.295 1.00 93.12 290 ASN A CA 1
ATOM 2105 C C . ASN A 1 290 ? 6.744 -6.061 3.963 1.00 93.12 290 ASN A C 1
ATOM 2107 O O . ASN A 1 290 ? 7.021 -6.836 3.056 1.00 93.12 290 ASN A O 1
ATOM 2111 N N . ASP A 1 291 ? 5.617 -6.202 4.664 1.00 93.81 291 ASP A N 1
ATOM 2112 C CA . ASP A 1 291 ? 4.653 -7.300 4.511 1.00 93.81 291 ASP A CA 1
ATOM 2113 C C . ASP A 1 291 ? 3.928 -7.291 3.143 1.00 93.81 291 ASP A C 1
ATOM 2115 O O . ASP A 1 291 ? 3.192 -6.340 2.851 1.00 93.81 291 ASP A O 1
ATOM 2119 N N . PRO A 1 292 ? 4.025 -8.355 2.318 1.00 93.19 292 PRO A N 1
ATOM 2120 C CA . PRO A 1 292 ? 3.303 -8.458 1.048 1.00 93.19 292 PRO A CA 1
ATOM 2121 C C . PRO A 1 292 ? 1.768 -8.425 1.160 1.00 93.19 292 PRO A C 1
ATOM 2123 O O . PRO A 1 292 ? 1.097 -8.140 0.164 1.00 93.19 292 PRO A O 1
ATOM 2126 N N . LEU A 1 293 ? 1.176 -8.666 2.334 1.00 95.25 293 LEU A N 1
ATOM 2127 C CA . LEU A 1 293 ? -0.246 -8.411 2.579 1.00 95.25 293 LEU A CA 1
ATOM 2128 C C . LEU A 1 293 ? -0.554 -6.902 2.592 1.00 95.25 293 LEU A C 1
ATOM 2130 O O . LEU A 1 293 ? -1.567 -6.477 2.031 1.00 95.25 293 LEU A O 1
ATOM 2134 N N . ASN A 1 294 ? 0.338 -6.087 3.160 1.00 97.44 294 ASN A N 1
ATOM 2135 C CA . ASN A 1 294 ? 0.207 -4.630 3.224 1.00 97.44 294 ASN A CA 1
ATOM 2136 C C . ASN A 1 294 ? 0.741 -3.908 1.971 1.00 97.44 294 ASN A C 1
ATOM 2138 O O . ASN A 1 294 ? 0.330 -2.782 1.703 1.00 97.44 294 ASN A O 1
ATOM 2142 N N . LEU A 1 295 ? 1.630 -4.534 1.195 1.00 95.69 295 LEU A N 1
ATOM 2143 C CA . LEU A 1 295 ? 2.260 -3.923 0.021 1.00 95.69 295 LEU A CA 1
ATOM 2144 C C . LEU A 1 295 ? 1.594 -4.298 -1.309 1.00 95.69 295 LEU A C 1
ATOM 2146 O O . LEU A 1 295 ? 1.422 -5.481 -1.606 1.00 95.69 295 LEU A O 1
ATOM 2150 N N . LEU A 1 296 ? 1.322 -3.297 -2.155 1.00 96.44 296 LEU A N 1
ATOM 2151 C CA . LEU A 1 296 ? 0.884 -3.461 -3.552 1.00 96.44 296 LEU A CA 1
ATOM 2152 C C . LEU A 1 296 ? 1.657 -2.530 -4.496 1.00 96.44 296 LEU A C 1
ATOM 2154 O O . LEU A 1 296 ? 1.892 -1.370 -4.154 1.00 96.44 296 LEU A O 1
ATOM 2158 N N . ALA A 1 297 ? 1.985 -2.986 -5.707 1.00 96.12 297 ALA A N 1
ATOM 2159 C CA . ALA A 1 297 ? 2.396 -2.101 -6.797 1.00 96.12 297 ALA A CA 1
ATOM 2160 C C . ALA A 1 297 ? 1.172 -1.383 -7.394 1.00 96.12 297 ALA A C 1
ATOM 2162 O O . ALA A 1 297 ? 0.199 -2.027 -7.786 1.00 96.12 297 ALA A O 1
ATOM 2163 N N . VAL A 1 298 ? 1.212 -0.049 -7.457 1.00 97.25 298 VAL A N 1
ATOM 2164 C CA . VAL A 1 298 ? 0.057 0.796 -7.822 1.00 97.25 298 VAL A CA 1
ATOM 2165 C C . VAL A 1 298 ? 0.461 2.053 -8.597 1.00 97.25 298 VAL A C 1
ATOM 2167 O O . VAL A 1 298 ? 1.631 2.454 -8.601 1.00 97.25 298 VAL A O 1
ATOM 2170 N N . ASP A 1 299 ? -0.519 2.724 -9.207 1.00 96.50 299 ASP A N 1
ATOM 2171 C CA . ASP A 1 299 ? -0.324 4.033 -9.835 1.00 96.50 299 ASP A CA 1
ATOM 2172 C C . ASP A 1 299 ? 0.216 5.086 -8.855 1.00 96.50 299 ASP A C 1
ATOM 2174 O O . ASP A 1 299 ? -0.434 5.456 -7.874 1.00 96.50 299 ASP A O 1
ATOM 2178 N N . GLY A 1 300 ? 1.395 5.628 -9.162 1.00 93.31 300 GLY A N 1
ATOM 2179 C CA . GLY A 1 300 ? 2.094 6.582 -8.302 1.00 93.31 300 GLY A CA 1
ATOM 2180 C C . GLY A 1 300 ? 1.291 7.847 -7.969 1.00 93.31 300 GLY A C 1
ATOM 2181 O O . GLY A 1 300 ? 1.161 8.166 -6.791 1.00 93.31 300 GLY A O 1
ATOM 2182 N N . PRO A 1 301 ? 0.703 8.555 -8.952 1.00 93.75 301 PRO A N 1
ATOM 2183 C CA . PRO A 1 301 ? -0.172 9.700 -8.693 1.00 93.75 301 PRO A CA 1
ATOM 2184 C C . PRO A 1 301 ? -1.388 9.393 -7.805 1.00 93.75 301 PRO A C 1
ATOM 2186 O O . PRO A 1 301 ? -1.716 10.207 -6.943 1.00 93.75 301 PRO A O 1
ATOM 2189 N N . LEU A 1 302 ? -2.042 8.235 -7.964 1.00 95.19 302 LEU A N 1
ATOM 2190 C CA . LEU A 1 302 ? -3.148 7.841 -7.079 1.00 95.19 302 LEU A CA 1
ATOM 2191 C C . LEU A 1 302 ? -2.664 7.485 -5.669 1.00 95.19 302 LEU A C 1
ATOM 2193 O O . LEU A 1 302 ? -3.317 7.861 -4.699 1.00 95.19 302 LEU A O 1
ATOM 2197 N N . ASN A 1 303 ? -1.496 6.856 -5.535 1.00 97.12 303 ASN A N 1
ATOM 2198 C CA . ASN A 1 303 ? -0.862 6.641 -4.234 1.00 97.12 303 ASN A CA 1
ATOM 2199 C C . ASN A 1 303 ? -0.521 7.968 -3.530 1.00 97.12 303 ASN A C 1
ATOM 2201 O O . ASN A 1 303 ? -0.798 8.152 -2.346 1.00 97.12 303 ASN A O 1
ATOM 2205 N N . SER A 1 304 ? 0.014 8.939 -4.275 1.00 93.81 304 SER A N 1
ATOM 2206 C CA . SER A 1 304 ? 0.281 10.289 -3.767 1.00 93.81 304 SER A CA 1
ATOM 2207 C C . SER A 1 304 ? -0.999 11.036 -3.362 1.00 93.81 304 SER A C 1
ATOM 2209 O O . SER A 1 304 ? -0.957 11.832 -2.430 1.00 93.81 304 SER A O 1
ATOM 2211 N N . GLN A 1 305 ? -2.138 10.755 -4.007 1.00 94.88 305 GLN A N 1
ATOM 2212 C CA . GLN A 1 305 ? -3.453 11.275 -3.608 1.00 94.88 305 GLN A CA 1
ATOM 2213 C C . GLN A 1 305 ? -4.019 10.577 -2.356 1.00 94.88 305 GLN A C 1
ATOM 2215 O O . GLN A 1 305 ? -4.673 11.234 -1.548 1.00 94.88 305 GLN A O 1
ATOM 2220 N N . LYS A 1 306 ? -3.776 9.269 -2.183 1.00 96.94 306 LYS A N 1
ATOM 2221 C CA . LYS A 1 306 ? -4.150 8.503 -0.981 1.00 96.94 306 LYS A CA 1
ATOM 2222 C C . LYS A 1 306 ? -3.395 8.996 0.257 1.00 96.94 306 LYS A C 1
ATOM 2224 O O . LYS A 1 306 ? -4.009 9.246 1.293 1.00 96.94 306 LYS A O 1
ATOM 2229 N N . GLY A 1 307 ? -2.071 9.135 0.151 1.00 96.56 307 GLY A N 1
ATOM 2230 C CA . GLY A 1 307 ? -1.205 9.599 1.238 1.00 96.56 307 GLY A CA 1
ATOM 2231 C C . GLY A 1 307 ? -1.372 8.792 2.535 1.00 96.56 307 GLY A C 1
ATOM 2232 O O . GLY A 1 307 ? -1.343 7.562 2.530 1.00 96.56 307 GLY A O 1
ATOM 2233 N N . ASP A 1 308 ? -1.568 9.504 3.648 1.00 95.50 308 ASP A N 1
ATOM 2234 C CA . ASP A 1 308 ? -1.828 8.938 4.984 1.00 95.50 308 ASP A CA 1
ATOM 2235 C C . ASP A 1 308 ? -3.310 8.518 5.198 1.00 95.50 308 ASP A C 1
ATOM 2237 O O . ASP A 1 308 ? -3.703 8.195 6.321 1.00 95.50 308 ASP A O 1
ATOM 2241 N N . GLY A 1 309 ? -4.153 8.566 4.158 1.00 96.56 309 GLY A N 1
ATOM 2242 C CA . GLY A 1 309 ? -5.599 8.350 4.247 1.00 96.56 309 GLY A CA 1
ATOM 2243 C C . GLY A 1 309 ? -6.029 6.897 4.493 1.00 96.56 309 GLY A C 1
ATOM 2244 O O . GLY A 1 309 ? -5.453 5.952 3.957 1.00 96.56 309 GLY A O 1
ATOM 2245 N N . ASP A 1 310 ? -7.100 6.740 5.274 1.00 98.25 310 ASP A N 1
ATOM 2246 C CA . ASP A 1 310 ? -7.801 5.470 5.513 1.00 98.25 310 ASP A CA 1
ATOM 2247 C C . ASP A 1 310 ? -9.028 5.287 4.601 1.00 98.25 310 ASP A C 1
ATOM 2249 O O . ASP A 1 310 ? -9.352 6.158 3.796 1.00 98.25 310 ASP A O 1
ATOM 2253 N N . ALA A 1 311 ? -9.757 4.176 4.758 1.00 98.31 311 ALA A N 1
ATOM 2254 C CA . ALA A 1 311 ? -10.960 3.870 3.975 1.00 98.31 311 ALA A CA 1
ATOM 2255 C C . ALA A 1 311 ? -12.105 4.908 4.067 1.00 98.31 311 ALA A C 1
ATOM 2257 O O . ALA A 1 311 ? -12.987 4.895 3.207 1.00 98.31 311 ALA A O 1
ATOM 2258 N N . ALA A 1 312 ? -12.125 5.791 5.076 1.00 98.44 312 ALA A N 1
ATOM 2259 C CA . ALA A 1 312 ? -13.069 6.913 5.137 1.00 98.44 312 ALA A CA 1
ATOM 2260 C C . ALA A 1 312 ? -12.553 8.153 4.395 1.00 98.44 312 ALA A C 1
ATOM 2262 O O . ALA A 1 312 ? -13.344 8.919 3.849 1.00 98.44 312 ALA A O 1
ATOM 2263 N N . THR A 1 313 ? -11.233 8.333 4.372 1.00 98.06 313 THR A N 1
ATOM 2264 C CA . THR A 1 313 ? -10.549 9.461 3.735 1.00 98.06 313 THR A CA 1
ATOM 2265 C C . THR A 1 313 ? -10.397 9.255 2.225 1.00 98.06 313 THR A C 1
ATOM 2267 O O . THR A 1 313 ? -10.610 10.185 1.448 1.00 98.06 313 THR A O 1
ATOM 2270 N N . TRP A 1 314 ? -10.035 8.043 1.790 1.00 98.56 314 TRP A N 1
ATOM 2271 C CA . TRP A 1 314 ? -9.753 7.725 0.391 1.00 98.56 314 TRP A CA 1
ATOM 2272 C C . TRP A 1 314 ? -10.115 6.275 0.029 1.00 98.56 314 TRP A C 1
ATOM 2274 O O . TRP A 1 314 ? -9.819 5.321 0.751 1.00 98.56 314 TRP A O 1
ATOM 2284 N N . LEU A 1 315 ? -10.721 6.104 -1.148 1.00 98.62 315 LEU A N 1
ATOM 2285 C CA . LEU A 1 315 ? -10.998 4.811 -1.776 1.00 98.62 315 LEU A CA 1
ATOM 2286 C C . LEU A 1 315 ? -10.596 4.889 -3.257 1.00 98.62 315 LEU A C 1
ATOM 2288 O O . LEU A 1 315 ? -10.910 5.899 -3.898 1.00 98.62 315 LEU A O 1
ATOM 2292 N N . PRO A 1 316 ? -10.008 3.829 -3.843 1.00 97.94 316 PRO A N 1
ATOM 2293 C CA . PRO A 1 316 ? -9.509 3.864 -5.214 1.00 97.94 316 PRO A CA 1
ATOM 2294 C C . PRO A 1 316 ? -10.603 4.253 -6.224 1.00 97.94 316 PRO A C 1
ATOM 2296 O O . PRO A 1 316 ? -11.757 3.823 -6.072 1.00 97.94 316 PRO A O 1
ATOM 2299 N N . PRO A 1 317 ? -10.292 5.061 -7.258 1.00 97.81 317 PRO A N 1
ATOM 2300 C CA . PRO A 1 317 ? -11.231 5.401 -8.329 1.00 97.81 317 PRO A CA 1
ATOM 2301 C C . PRO A 1 317 ? -11.859 4.175 -9.004 1.00 97.81 317 PRO A C 1
ATOM 2303 O O . PRO A 1 317 ? -13.055 4.186 -9.303 1.00 97.81 317 PRO A O 1
ATOM 2306 N N . ASN A 1 318 ? -11.087 3.096 -9.172 1.00 97.69 318 ASN A N 1
ATOM 2307 C CA . ASN A 1 318 ? -11.586 1.797 -9.607 1.00 97.69 318 ASN A CA 1
ATOM 2308 C C . ASN A 1 318 ? -12.569 1.203 -8.581 1.00 97.69 318 ASN A C 1
ATOM 2310 O O . ASN A 1 318 ? -12.180 0.558 -7.605 1.00 97.69 318 ASN A O 1
ATOM 2314 N N . LYS A 1 319 ? -13.871 1.390 -8.826 1.00 96.62 319 LYS A N 1
ATOM 2315 C CA . LYS A 1 319 ? -14.940 0.879 -7.957 1.00 96.62 319 LYS A CA 1
ATOM 2316 C C . LYS A 1 319 ? -14.923 -0.647 -7.822 1.00 96.62 319 LYS A C 1
ATOM 2318 O O . LYS A 1 319 ? -15.186 -1.136 -6.729 1.00 96.62 319 LYS A O 1
ATOM 2323 N N . ALA A 1 320 ? -14.563 -1.381 -8.878 1.00 96.25 320 ALA A N 1
ATOM 2324 C CA . ALA A 1 320 ? -14.556 -2.848 -8.882 1.00 96.25 320 ALA A CA 1
ATOM 2325 C C . ALA A 1 320 ? -13.473 -3.458 -7.970 1.00 96.25 320 ALA A C 1
ATOM 2327 O O . ALA A 1 320 ? -13.597 -4.605 -7.552 1.00 96.25 320 ALA A O 1
ATOM 2328 N N . PHE A 1 321 ? -12.433 -2.694 -7.617 1.00 97.38 321 PHE A N 1
ATOM 2329 C CA . PHE A 1 321 ? -11.386 -3.139 -6.692 1.00 97.38 321 PHE A CA 1
ATOM 2330 C C . PHE A 1 321 ? -11.682 -2.812 -5.215 1.00 97.38 321 PHE A C 1
ATOM 2332 O O . PHE A 1 321 ? -10.981 -3.286 -4.323 1.00 97.38 321 PHE A O 1
ATOM 2339 N N . ARG A 1 322 ? -12.718 -2.014 -4.908 1.00 98.12 322 ARG A N 1
ATOM 2340 C CA . ARG A 1 322 ? -12.929 -1.485 -3.544 1.00 98.12 322 ARG A CA 1
ATOM 2341 C C . ARG A 1 322 ? -13.158 -2.566 -2.485 1.00 98.12 322 ARG A C 1
ATOM 2343 O O . ARG A 1 322 ? -12.679 -2.388 -1.370 1.00 98.12 322 ARG A O 1
ATOM 2350 N N . CYS A 1 323 ? -13.812 -3.670 -2.840 1.00 97.88 323 CYS A N 1
ATOM 2351 C CA . CYS A 1 323 ? -14.008 -4.826 -1.961 1.00 97.88 323 CYS A CA 1
ATOM 2352 C C . CYS A 1 323 ? -12.662 -5.428 -1.536 1.00 97.88 323 CYS A C 1
ATOM 2354 O O . CYS A 1 323 ? -12.333 -5.401 -0.353 1.00 97.88 323 CYS A O 1
ATOM 2356 N N . GLN A 1 324 ? -11.821 -5.798 -2.507 1.00 97.56 324 GLN A N 1
ATOM 2357 C CA . GLN A 1 324 ? -10.468 -6.321 -2.284 1.00 97.56 324 GLN A CA 1
ATOM 2358 C C . GLN A 1 324 ? -9.583 -5.333 -1.504 1.00 97.56 324 GLN A C 1
ATOM 2360 O O . GLN A 1 324 ? -8.842 -5.739 -0.610 1.00 97.56 324 GLN A O 1
ATOM 2365 N N . TYR A 1 325 ? -9.675 -4.030 -1.799 1.00 98.19 325 TYR A N 1
ATOM 2366 C CA . TYR A 1 325 ? -8.948 -2.974 -1.082 1.00 98.19 325 TYR A CA 1
ATOM 2367 C C . TYR A 1 325 ? -9.346 -2.884 0.400 1.00 98.19 325 TYR A C 1
ATOM 2369 O O . TYR A 1 325 ? -8.482 -2.790 1.272 1.00 98.19 325 TYR A O 1
ATOM 2377 N N . VAL A 1 326 ? -10.648 -2.932 0.698 1.00 98.62 326 VAL A N 1
ATOM 2378 C CA . VAL A 1 326 ? -11.166 -2.904 2.072 1.00 98.62 326 VAL A CA 1
ATOM 2379 C C . VAL A 1 326 ? -10.869 -4.217 2.799 1.00 98.62 326 VAL A C 1
ATOM 2381 O O . VAL A 1 326 ? -10.344 -4.176 3.908 1.00 98.62 326 VAL A O 1
ATOM 2384 N N . ALA A 1 327 ? -11.095 -5.369 2.164 1.00 98.31 327 ALA A N 1
ATOM 2385 C CA . ALA A 1 327 ? -10.764 -6.682 2.713 1.00 98.31 327 ALA A CA 1
ATOM 2386 C C . ALA A 1 327 ? -9.268 -6.805 3.051 1.00 98.31 327 ALA A C 1
ATOM 2388 O O . ALA A 1 327 ? -8.922 -7.282 4.130 1.00 98.31 327 ALA A O 1
ATOM 2389 N N . ARG A 1 328 ? -8.374 -6.296 2.191 1.00 98.38 328 ARG A N 1
ATOM 2390 C CA . ARG A 1 328 ? -6.925 -6.259 2.449 1.00 98.38 328 ARG A CA 1
ATOM 2391 C C . ARG A 1 328 ? -6.558 -5.301 3.589 1.00 98.38 328 ARG A C 1
ATOM 2393 O O . ARG A 1 328 ? -5.773 -5.690 4.447 1.00 98.38 328 ARG A O 1
ATOM 2400 N N . GLN A 1 329 ? -7.165 -4.111 3.683 1.00 98.62 329 GLN A N 1
ATOM 2401 C CA . GLN A 1 329 ? -6.986 -3.243 4.862 1.00 98.62 329 GLN A CA 1
ATOM 2402 C C . GLN A 1 329 ? -7.439 -3.921 6.164 1.00 98.62 329 GLN A C 1
ATOM 2404 O O . GLN A 1 329 ? -6.764 -3.785 7.183 1.00 98.62 329 GLN A O 1
ATOM 2409 N N . ILE A 1 330 ? -8.558 -4.650 6.143 1.00 98.69 330 ILE A N 1
ATOM 2410 C CA . ILE A 1 330 ? -9.076 -5.383 7.307 1.00 98.69 330 ILE A CA 1
ATOM 2411 C C . ILE A 1 330 ? -8.139 -6.536 7.682 1.00 98.69 330 ILE A C 1
ATOM 2413 O O . ILE A 1 330 ? -7.843 -6.707 8.862 1.00 98.69 330 ILE A O 1
ATOM 2417 N N . ALA A 1 331 ? -7.624 -7.279 6.697 1.00 98.06 331 ALA A N 1
ATOM 2418 C CA . ALA A 1 331 ? -6.665 -8.362 6.909 1.00 98.06 331 ALA A CA 1
ATOM 2419 C C . ALA A 1 331 ? -5.384 -7.852 7.586 1.00 98.06 331 ALA A C 1
ATOM 2421 O O . ALA A 1 331 ? -4.992 -8.376 8.627 1.00 98.06 331 ALA A O 1
ATOM 2422 N N . VAL A 1 332 ? -4.800 -6.765 7.065 1.00 98.44 332 VAL A N 1
ATOM 2423 C CA . VAL A 1 332 ? -3.650 -6.084 7.682 1.00 98.44 332 VAL A CA 1
ATOM 2424 C C . VAL A 1 332 ? -3.994 -5.596 9.094 1.00 98.44 332 VAL A C 1
ATOM 2426 O O . VAL A 1 332 ? -3.262 -5.874 10.038 1.00 98.44 332 VAL A O 1
ATOM 2429 N N . LYS A 1 333 ? -5.119 -4.897 9.290 1.00 98.62 333 LYS A N 1
ATOM 2430 C CA . LYS A 1 333 ? -5.463 -4.347 10.614 1.00 98.62 333 LYS A CA 1
ATOM 2431 C C . LYS A 1 333 ? -5.710 -5.446 11.658 1.00 98.62 333 LYS A C 1
ATOM 2433 O O . LYS A 1 333 ? -5.288 -5.285 12.800 1.00 98.62 333 LYS A O 1
ATOM 2438 N N . ARG A 1 334 ? -6.285 -6.588 11.255 1.00 97.62 334 ARG A N 1
ATOM 2439 C CA . ARG A 1 334 ? -6.460 -7.785 12.098 1.00 97.62 334 ARG A CA 1
ATOM 2440 C C . ARG A 1 334 ? -5.127 -8.462 12.430 1.00 97.62 334 ARG A C 1
ATOM 2442 O O . ARG A 1 334 ? -4.936 -8.852 13.575 1.00 97.62 334 ARG A O 1
ATOM 2449 N N . ALA A 1 335 ? -4.212 -8.574 11.466 1.00 97.12 335 ALA A N 1
ATOM 2450 C CA . ALA A 1 335 ? -2.912 -9.225 11.655 1.00 97.12 335 ALA A CA 1
ATOM 2451 C C . ALA A 1 335 ? -1.977 -8.486 12.636 1.00 97.12 335 ALA A C 1
ATOM 2453 O O . ALA A 1 335 ? -1.126 -9.124 13.247 1.00 97.12 335 ALA A O 1
ATOM 2454 N N . TYR A 1 336 ? -2.151 -7.169 12.815 1.00 98.12 336 TYR A N 1
ATOM 2455 C CA . TYR A 1 336 ? -1.263 -6.324 13.630 1.00 98.12 336 TYR A CA 1
ATOM 2456 C C . TYR A 1 336 ? -1.958 -5.598 14.815 1.00 98.12 336 TYR A C 1
ATOM 2458 O O . TYR A 1 336 ? -1.417 -4.621 15.333 1.00 98.12 336 TYR A O 1
ATOM 2466 N N . ASP A 1 337 ? -3.160 -6.030 15.233 1.00 97.75 337 ASP A N 1
ATOM 2467 C CA . ASP A 1 337 ? -4.010 -5.381 16.268 1.00 97.75 337 ASP A CA 1
ATOM 2468 C C . ASP A 1 337 ? -4.161 -3.849 16.095 1.00 97.75 337 ASP A C 1
ATOM 2470 O O . ASP A 1 337 ? -4.166 -3.063 17.049 1.00 97.75 337 ASP A O 1
ATOM 2474 N N . LEU A 1 338 ? -4.302 -3.402 14.844 1.00 98.62 338 LEU A N 1
ATOM 2475 C CA . LEU A 1 338 ? -4.642 -2.014 14.549 1.00 98.62 338 LEU A CA 1
ATOM 2476 C C . LEU A 1 338 ? -6.152 -1.815 14.688 1.00 98.62 338 LEU A C 1
ATOM 2478 O O . LEU A 1 338 ? -6.954 -2.543 14.098 1.00 98.62 338 LEU A O 1
ATOM 2482 N N . TRP A 1 339 ? -6.554 -0.779 15.420 1.00 98.75 339 TRP A N 1
ATOM 2483 C CA . TRP A 1 339 ? -7.959 -0.391 15.495 1.00 98.75 339 TRP A CA 1
ATOM 2484 C C . TRP A 1 339 ? -8.400 0.407 14.261 1.00 98.75 339 TRP A C 1
ATOM 2486 O O . TRP A 1 339 ? -7.595 0.875 13.451 1.00 98.75 339 TRP A O 1
ATOM 2496 N N . VAL A 1 340 ? -9.712 0.581 14.132 1.00 98.88 340 VAL A N 1
ATOM 2497 C CA . VAL A 1 340 ? -10.337 1.486 13.160 1.00 98.88 340 VAL A CA 1
ATOM 2498 C C . VAL A 1 340 ? -11.003 2.661 13.872 1.00 98.88 340 VAL A C 1
ATOM 2500 O O . VAL A 1 340 ? -11.335 2.579 15.057 1.00 98.88 340 VAL A O 1
ATOM 2503 N N . THR A 1 341 ? -11.217 3.767 13.161 1.00 98.81 341 THR A N 1
ATOM 2504 C CA . THR A 1 341 ? -12.163 4.803 13.618 1.00 98.81 341 THR A CA 1
ATOM 2505 C C . THR A 1 341 ? -13.602 4.396 13.306 1.00 98.81 341 THR A C 1
ATOM 2507 O O . THR A 1 341 ? -13.829 3.543 12.449 1.00 98.81 341 THR A O 1
ATOM 2510 N N . SER A 1 342 ? -14.594 5.013 13.957 1.00 98.75 342 SER A N 1
ATOM 2511 C CA . SER A 1 342 ? -16.008 4.761 13.633 1.00 98.75 342 SER A CA 1
ATOM 2512 C C . SER A 1 342 ? -16.296 5.064 12.160 1.00 98.75 342 SER A C 1
ATOM 2514 O O . SER A 1 342 ? -16.742 4.184 11.436 1.00 98.75 342 SER A O 1
ATOM 2516 N N . ALA A 1 343 ? -15.897 6.248 11.676 1.00 98.75 343 ALA A N 1
ATOM 2517 C CA . ALA A 1 343 ? -16.094 6.657 10.282 1.00 98.75 343 ALA A CA 1
ATOM 2518 C C . ALA A 1 343 ? -15.436 5.699 9.268 1.00 98.75 343 ALA A C 1
ATOM 2520 O O . ALA A 1 343 ? -15.987 5.457 8.193 1.00 98.75 343 ALA A O 1
ATOM 2521 N N . GLU A 1 344 ? -14.275 5.136 9.614 1.00 98.81 344 GLU A N 1
ATOM 2522 C CA . GLU A 1 344 ? -13.579 4.104 8.839 1.00 98.81 344 GLU A CA 1
ATOM 2523 C C . GLU A 1 344 ? -14.322 2.765 8.864 1.00 98.81 344 GLU A C 1
ATOM 2525 O O . GLU A 1 344 ? -14.521 2.182 7.800 1.00 98.81 344 GLU A O 1
ATOM 2530 N N . LYS A 1 345 ? -14.803 2.304 10.028 1.00 98.88 345 LYS A N 1
ATOM 2531 C CA . LYS A 1 345 ? -15.632 1.091 10.135 1.00 98.88 345 LYS A CA 1
ATOM 2532 C C . LYS A 1 345 ? -16.934 1.236 9.349 1.00 98.88 345 LYS A C 1
ATOM 2534 O O . LYS A 1 345 ? -17.316 0.310 8.634 1.00 98.88 345 LYS A O 1
ATOM 2539 N N . ASP A 1 346 ? -17.555 2.413 9.381 1.00 98.81 346 ASP A N 1
ATOM 2540 C CA . ASP A 1 346 ? -18.745 2.727 8.590 1.00 98.81 346 ASP A CA 1
ATOM 2541 C C . ASP A 1 346 ? -18.428 2.744 7.084 1.00 98.81 346 ASP A C 1
ATOM 2543 O O . ASP A 1 346 ? -19.220 2.268 6.271 1.00 98.81 346 ASP A O 1
ATOM 2547 N N . ALA A 1 347 ? -17.269 3.279 6.684 1.00 98.81 347 ALA A N 1
ATOM 2548 C CA . ALA A 1 347 ? -16.839 3.310 5.286 1.00 98.81 347 ALA A CA 1
ATOM 2549 C C . ALA A 1 347 ? -16.514 1.912 4.744 1.00 98.81 347 ALA A C 1
ATOM 2551 O O . ALA A 1 347 ? -16.950 1.574 3.644 1.00 98.81 347 ALA A O 1
ATOM 2552 N N . MET A 1 348 ? -15.820 1.085 5.529 1.00 98.81 348 MET A N 1
ATOM 2553 C CA . MET A 1 348 ? -15.554 -0.315 5.201 1.00 98.81 348 MET A CA 1
ATOM 2554 C C . MET A 1 348 ? -16.864 -1.112 5.101 1.00 98.81 348 MET A C 1
ATOM 2556 O O . MET A 1 348 ? -17.085 -1.779 4.093 1.00 98.81 348 MET A O 1
ATOM 2560 N N . THR A 1 349 ? -17.783 -0.954 6.062 1.00 98.75 349 THR A N 1
ATOM 2561 C CA . THR A 1 349 ? -19.119 -1.584 6.034 1.00 98.75 349 THR A CA 1
ATOM 2562 C C . THR A 1 349 ? -19.912 -1.183 4.784 1.00 98.75 349 THR A C 1
ATOM 2564 O O . THR A 1 349 ? -20.448 -2.046 4.093 1.00 98.75 349 THR A O 1
ATOM 2567 N N . ARG A 1 350 ? -19.940 0.111 4.423 1.00 98.69 350 ARG A N 1
ATOM 2568 C CA . A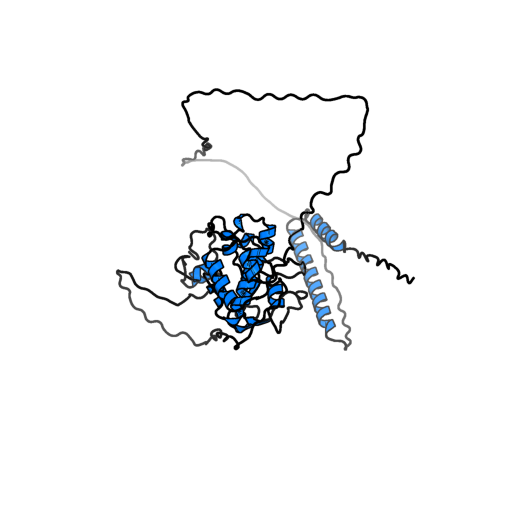RG A 1 350 ? -20.618 0.596 3.200 1.00 98.69 350 ARG A CA 1
ATOM 2569 C C . ARG A 1 350 ? -20.023 0.046 1.901 1.00 98.69 350 ARG A C 1
ATOM 2571 O O . ARG A 1 350 ? -20.738 -0.017 0.907 1.00 98.69 350 ARG A O 1
ATOM 2578 N N . VAL A 1 351 ? -18.736 -0.305 1.882 1.00 98.62 351 VAL A N 1
ATOM 2579 C CA . VAL A 1 351 ? -18.105 -0.955 0.722 1.00 98.62 351 VAL A CA 1
ATOM 2580 C C . VAL A 1 351 ? -18.468 -2.437 0.675 1.00 98.62 351 VAL A C 1
ATOM 2582 O O . VAL A 1 351 ? -18.900 -2.906 -0.374 1.00 98.62 351 VAL A O 1
ATOM 2585 N N . LEU A 1 352 ? -18.345 -3.157 1.794 1.00 98.44 352 LEU A N 1
ATOM 2586 C CA . LEU A 1 352 ? -18.620 -4.598 1.855 1.00 98.44 352 LEU A CA 1
ATOM 2587 C C . LEU A 1 352 ? -20.099 -4.939 1.622 1.00 98.44 352 LEU A C 1
ATOM 2589 O O . LEU A 1 352 ? -20.391 -5.945 0.987 1.00 98.44 352 LEU A O 1
ATOM 2593 N N . ALA A 1 353 ? -21.029 -4.047 1.976 1.00 97.88 353 ALA A N 1
ATOM 2594 C CA . ALA A 1 353 ? -22.450 -4.194 1.648 1.00 97.88 353 ALA A CA 1
ATOM 2595 C C . ALA A 1 353 ? -22.753 -4.289 0.130 1.00 97.88 353 ALA A C 1
ATOM 2597 O O . ALA A 1 353 ? -23.843 -4.715 -0.249 1.00 97.88 353 ALA A O 1
ATOM 2598 N N . ALA A 1 354 ? -21.815 -3.907 -0.749 1.00 96.50 354 ALA A N 1
ATOM 2599 C CA . ALA A 1 354 ? -21.917 -4.097 -2.202 1.00 96.50 354 ALA A CA 1
ATOM 2600 C C . ALA A 1 354 ? -21.295 -5.422 -2.703 1.00 96.50 354 ALA A C 1
ATOM 2602 O O . ALA A 1 354 ? -21.360 -5.720 -3.896 1.00 96.50 354 ALA A O 1
ATOM 2603 N N . CYS A 1 355 ? -20.681 -6.199 -1.810 1.00 96.75 355 CYS A N 1
ATOM 2604 C CA . CYS A 1 355 ? -19.998 -7.466 -2.067 1.00 96.75 355 CYS A CA 1
ATOM 2605 C C . CYS A 1 355 ? -20.027 -8.379 -0.816 1.00 96.75 355 CYS A C 1
ATOM 2607 O O . CYS A 1 355 ? -18.970 -8.659 -0.239 1.00 96.75 355 CYS A O 1
ATOM 2609 N N . PRO A 1 356 ? -21.220 -8.845 -0.384 1.00 94.44 356 PRO A N 1
ATOM 2610 C CA . PRO A 1 356 ? -21.352 -9.702 0.793 1.00 94.44 356 PRO A CA 1
ATOM 2611 C C . PRO A 1 356 ? -20.518 -10.977 0.661 1.00 94.44 356 PRO A C 1
ATOM 2613 O O . PRO A 1 356 ? -20.490 -11.602 -0.403 1.00 94.44 356 PRO A O 1
ATOM 2616 N N . GLY A 1 357 ? -19.849 -11.376 1.741 1.00 94.12 357 GLY A N 1
ATOM 2617 C CA . GLY A 1 357 ? -18.981 -12.554 1.746 1.00 94.12 357 GLY A CA 1
ATOM 2618 C C . GLY A 1 357 ? -17.647 -12.396 1.003 1.00 94.12 357 GLY A C 1
ATOM 2619 O O . GLY A 1 357 ? -16.994 -13.409 0.751 1.00 94.12 357 GLY A O 1
ATOM 2620 N N . GLU A 1 358 ? -17.208 -11.172 0.670 1.00 96.56 358 GLU A N 1
ATOM 2621 C CA . GLU A 1 358 ? -15.846 -10.919 0.165 1.00 96.56 358 GLU A CA 1
ATOM 2622 C C . GLU A 1 358 ? -14.804 -11.573 1.106 1.00 96.56 358 GLU A C 1
ATOM 2624 O O . GLU A 1 358 ? -14.817 -11.307 2.317 1.00 96.56 358 GLU A O 1
ATOM 2629 N N . PRO A 1 359 ? -13.912 -12.445 0.596 1.00 95.06 359 PRO A N 1
ATOM 2630 C CA . PRO A 1 359 ? -12.994 -13.209 1.431 1.00 95.06 359 PRO A CA 1
ATOM 2631 C C . PRO A 1 359 ? -11.858 -12.341 1.979 1.00 95.06 359 PRO A C 1
ATOM 2633 O O . PRO A 1 359 ? -11.387 -11.407 1.328 1.00 95.06 359 PRO A O 1
ATOM 2636 N N . LEU A 1 360 ? -11.368 -12.692 3.166 1.00 93.69 360 LEU A N 1
ATOM 2637 C CA . LEU A 1 360 ? -10.198 -12.068 3.773 1.00 93.69 360 LEU A CA 1
ATOM 2638 C C . LEU A 1 360 ? -8.915 -12.580 3.074 1.00 93.69 360 LEU A C 1
ATOM 2640 O O . LEU A 1 360 ? -8.655 -13.784 3.108 1.00 93.69 360 LEU A O 1
ATOM 2644 N N . PRO A 1 361 ? -8.110 -11.721 2.418 1.00 93.56 361 PRO A N 1
ATOM 2645 C CA . PRO A 1 361 ? -6.942 -12.168 1.658 1.00 93.56 361 PRO A CA 1
ATOM 2646 C C . PRO A 1 361 ? -5.747 -12.530 2.553 1.00 93.56 361 PRO A C 1
ATOM 2648 O O . PRO A 1 361 ? -5.486 -11.875 3.561 1.00 93.56 361 PRO A O 1
ATOM 2651 N N . THR A 1 362 ? -4.966 -13.519 2.116 1.00 86.38 362 THR A N 1
ATOM 2652 C CA . THR A 1 362 ? -3.599 -13.788 2.595 1.00 86.38 362 THR A CA 1
ATOM 2653 C C . THR A 1 362 ? -2.564 -12.992 1.783 1.00 86.38 362 THR A C 1
ATOM 2655 O O . THR A 1 362 ? -2.900 -12.364 0.775 1.00 86.38 362 THR A O 1
ATOM 2658 N N . ALA A 1 363 ? -1.295 -13.000 2.208 1.00 74.50 363 ALA A N 1
ATOM 2659 C CA . ALA A 1 363 ? -0.209 -12.275 1.537 1.00 74.50 363 ALA A CA 1
ATOM 2660 C C . ALA A 1 363 ? -0.059 -12.655 0.046 1.00 74.50 363 ALA A C 1
ATOM 2662 O O . ALA A 1 363 ? 0.079 -11.774 -0.809 1.00 74.50 363 ALA A O 1
ATOM 2663 N N . ASP A 1 364 ? -0.185 -13.951 -0.258 1.00 74.62 364 ASP A N 1
ATOM 2664 C CA . ASP A 1 364 ? -0.056 -14.541 -1.599 1.00 74.62 364 ASP A CA 1
ATOM 2665 C C . ASP A 1 364 ? -1.333 -14.442 -2.456 1.00 74.62 364 ASP A C 1
ATOM 2667 O O . ASP A 1 364 ? -1.355 -14.882 -3.607 1.00 74.62 364 ASP A O 1
ATOM 2671 N N . ALA A 1 365 ? -2.427 -13.890 -1.914 1.00 78.88 365 ALA A N 1
ATOM 2672 C CA . ALA A 1 365 ? -3.711 -13.841 -2.604 1.00 78.88 365 ALA A CA 1
ATOM 2673 C C . ALA A 1 365 ? -3.661 -12.908 -3.830 1.00 78.88 365 ALA A C 1
ATOM 2675 O O . ALA A 1 365 ? -3.647 -11.678 -3.702 1.00 78.88 365 ALA A O 1
ATOM 2676 N N . ALA A 1 366 ? -3.673 -13.515 -5.021 1.00 72.88 366 ALA A N 1
ATOM 2677 C CA . ALA A 1 366 ? -3.630 -12.824 -6.306 1.00 72.88 366 ALA A CA 1
ATOM 2678 C C . ALA A 1 366 ? -4.811 -11.852 -6.492 1.00 72.88 366 ALA A C 1
ATOM 2680 O O . ALA A 1 366 ? -5.977 -12.218 -6.316 1.00 72.88 366 ALA A O 1
ATOM 2681 N N . LEU A 1 367 ? -4.508 -10.615 -6.897 1.00 83.56 367 LEU A N 1
ATOM 2682 C CA . LEU A 1 367 ? -5.520 -9.583 -7.123 1.00 83.56 367 LEU A CA 1
ATOM 2683 C C . LEU A 1 367 ? -6.349 -9.854 -8.385 1.00 83.56 367 LEU A C 1
ATOM 2685 O O . LEU A 1 367 ? -5.819 -10.128 -9.463 1.00 83.56 367 LEU A O 1
ATOM 2689 N N . LYS A 1 368 ? -7.666 -9.671 -8.276 1.00 85.31 368 LYS A N 1
ATOM 2690 C CA . LYS A 1 368 ? -8.609 -9.712 -9.399 1.00 85.31 368 LYS A CA 1
ATOM 2691 C C . LYS A 1 368 ? -8.781 -8.295 -9.953 1.00 85.31 368 LYS A C 1
ATOM 2693 O O . LYS A 1 368 ? -9.723 -7.590 -9.585 1.00 85.31 368 LYS A O 1
ATOM 2698 N N . VAL A 1 369 ? -7.863 -7.863 -10.820 1.00 89.94 369 VAL A N 1
ATOM 2699 C CA . VAL A 1 369 ? -7.931 -6.555 -11.498 1.00 89.94 369 VAL A CA 1
ATOM 2700 C C . VAL A 1 369 ? -8.508 -6.712 -12.904 1.00 89.94 369 VAL A C 1
ATOM 2702 O O . VAL A 1 369 ? -7.953 -7.418 -13.741 1.00 89.94 369 VAL A O 1
ATOM 2705 N N . THR A 1 370 ? -9.618 -6.023 -13.179 1.00 89.69 370 THR A N 1
ATOM 2706 C CA . THR A 1 370 ? -10.133 -5.842 -14.546 1.00 89.69 370 THR A CA 1
ATOM 2707 C C . THR A 1 370 ? -9.516 -4.579 -15.138 1.00 89.69 370 THR A C 1
ATOM 2709 O O . THR A 1 370 ? -9.612 -3.517 -14.526 1.00 89.69 370 THR A O 1
ATOM 2712 N N . VAL A 1 371 ? -8.898 -4.687 -16.317 1.00 90.69 371 VAL A N 1
ATOM 2713 C CA . VAL A 1 371 ? -8.268 -3.552 -17.010 1.00 90.69 371 VAL A CA 1
ATOM 2714 C C . VAL A 1 371 ? -9.205 -2.977 -18.070 1.00 90.69 371 VAL A C 1
ATOM 2716 O O . VAL A 1 371 ? -9.725 -3.715 -18.902 1.00 90.69 371 VAL A O 1
ATOM 2719 N N . THR A 1 372 ? -9.387 -1.656 -18.057 1.00 92.12 372 THR A N 1
ATOM 2720 C CA . THR A 1 372 ? -10.265 -0.907 -18.975 1.00 92.12 372 THR A CA 1
ATOM 2721 C C . THR A 1 372 ? -9.522 -0.266 -20.154 1.00 92.12 372 THR A C 1
ATOM 2723 O O . THR A 1 372 ? -10.147 0.101 -21.145 1.00 92.12 372 THR A O 1
ATOM 2726 N N . GLY A 1 373 ? -8.192 -0.164 -20.082 1.00 92.81 373 GLY A N 1
ATOM 2727 C CA . GLY A 1 373 ? -7.322 0.344 -21.146 1.00 92.81 373 GLY A CA 1
ATOM 2728 C C . GLY A 1 373 ? -5.880 0.520 -20.664 1.00 92.81 373 GLY A C 1
ATOM 2729 O O . GLY A 1 373 ? -5.582 0.278 -19.495 1.00 92.81 373 GLY A O 1
ATOM 2730 N N . ASP A 1 374 ? -4.975 0.957 -21.537 1.00 92.19 374 ASP A N 1
ATOM 2731 C CA . ASP A 1 374 ? -3.611 1.322 -21.135 1.00 92.19 374 ASP A CA 1
ATOM 2732 C C . ASP A 1 374 ? -3.569 2.788 -20.656 1.00 92.19 374 ASP A C 1
ATOM 2734 O O . ASP A 1 374 ? -4.205 3.671 -21.239 1.00 92.19 374 ASP A O 1
ATOM 2738 N N . LYS A 1 375 ? -2.817 3.078 -19.587 1.00 86.94 375 LYS A N 1
ATOM 2739 C CA . LYS A 1 375 ? -2.654 4.439 -19.065 1.00 86.94 375 LYS A CA 1
ATOM 2740 C C . LYS A 1 375 ? -1.829 5.266 -20.058 1.00 86.94 375 LYS A C 1
ATOM 2742 O O . LYS A 1 375 ? -0.714 4.855 -20.390 1.00 86.94 375 LYS A O 1
ATOM 2747 N N . PRO A 1 376 ? -2.297 6.455 -20.490 1.00 77.38 376 PRO A N 1
ATOM 2748 C CA . PRO A 1 376 ? -1.524 7.310 -21.380 1.00 77.38 376 PRO A CA 1
ATOM 2749 C C . PRO A 1 376 ? -0.159 7.656 -20.777 1.00 77.38 376 PRO A C 1
ATOM 2751 O O . PRO A 1 376 ? -0.067 8.357 -19.765 1.00 77.38 376 PRO A O 1
ATOM 2754 N N . VAL A 1 377 ? 0.913 7.188 -21.420 1.00 65.31 377 VAL A N 1
ATOM 2755 C CA . VAL A 1 377 ? 2.276 7.611 -21.091 1.00 65.31 377 VAL A CA 1
ATOM 2756 C C . VAL A 1 377 ? 2.380 9.091 -21.444 1.00 65.31 377 VAL A C 1
ATOM 2758 O O . VAL A 1 377 ? 2.456 9.454 -22.619 1.00 65.31 377 VAL A O 1
ATOM 2761 N N . LYS A 1 378 ? 2.351 9.959 -20.426 1.00 55.59 378 LYS A N 1
ATOM 2762 C CA . LYS A 1 378 ? 2.537 11.406 -20.582 1.00 55.59 378 LYS A CA 1
ATOM 2763 C C . LYS A 1 378 ? 3.948 11.635 -21.121 1.00 55.59 378 LYS A C 1
ATOM 2765 O O . LYS A 1 378 ? 4.913 11.594 -20.364 1.00 55.59 378 LYS A O 1
ATOM 2770 N N . ALA A 1 379 ? 4.053 11.782 -22.441 1.00 40.47 379 ALA A N 1
ATOM 2771 C CA . ALA A 1 379 ? 5.326 11.769 -23.146 1.00 40.47 379 ALA A CA 1
ATOM 2772 C C . ALA A 1 379 ? 6.289 12.802 -22.551 1.00 40.47 379 ALA A C 1
ATOM 2774 O O . ALA A 1 379 ? 5.940 13.978 -22.415 1.00 40.47 379 ALA A O 1
ATOM 2775 N N . ALA A 1 380 ? 7.504 12.361 -22.214 1.00 42.81 380 ALA A N 1
ATOM 2776 C CA . ALA A 1 380 ? 8.567 13.271 -21.815 1.00 42.81 380 ALA A CA 1
ATOM 2777 C C . ALA A 1 380 ? 8.766 14.311 -22.937 1.00 42.81 380 ALA A C 1
ATOM 2779 O O . ALA A 1 380 ? 8.838 13.919 -24.108 1.00 42.81 380 ALA A O 1
ATOM 2780 N N . PRO A 1 381 ? 8.814 15.620 -22.624 1.00 34.94 381 PRO A N 1
ATOM 2781 C CA . PRO A 1 381 ? 8.885 16.656 -23.644 1.00 34.94 381 PRO A CA 1
ATOM 2782 C C . PRO A 1 381 ? 10.148 16.467 -24.485 1.00 34.94 381 PRO A C 1
ATOM 2784 O O . PRO A 1 381 ? 11.270 16.548 -23.985 1.00 34.94 381 PRO A O 1
ATOM 2787 N N . LYS A 1 382 ? 9.955 16.185 -25.778 1.00 32.09 382 LYS A N 1
ATOM 2788 C CA . LYS A 1 382 ? 11.046 15.980 -26.735 1.00 32.09 382 LYS A CA 1
ATOM 2789 C C . LYS A 1 382 ? 11.938 17.232 -26.745 1.00 32.09 382 LYS A C 1
ATOM 2791 O O . LYS A 1 382 ? 11.398 18.319 -26.944 1.00 32.09 382 LYS A O 1
ATOM 2796 N N . PRO A 1 383 ? 13.270 17.118 -26.581 1.00 35.41 383 PRO A N 1
ATOM 2797 C CA . PRO A 1 383 ? 14.157 18.279 -26.563 1.00 35.41 383 PRO A CA 1
ATOM 2798 C C . PRO A 1 383 ? 14.219 18.927 -27.955 1.00 35.41 383 PRO A C 1
ATOM 2800 O O . PRO A 1 383 ? 14.977 18.512 -28.830 1.00 35.41 383 PRO A O 1
ATOM 2803 N N . THR A 1 384 ? 13.382 19.939 -28.183 1.00 34.72 384 THR A N 1
ATOM 2804 C CA . THR A 1 384 ? 13.317 20.691 -29.441 1.00 34.72 384 THR A CA 1
ATOM 2805 C C . THR A 1 384 ? 14.418 21.742 -29.494 1.00 34.72 384 THR A C 1
ATOM 2807 O O . THR A 1 384 ? 14.238 22.881 -29.066 1.00 34.72 384 THR A O 1
ATOM 2810 N N . SER A 1 385 ? 15.567 21.366 -30.048 1.00 40.78 385 SER A N 1
ATOM 2811 C CA . SER A 1 385 ? 16.690 22.270 -30.293 1.00 40.78 385 SER A CA 1
ATOM 2812 C C . SER A 1 385 ? 16.368 23.314 -31.376 1.00 40.78 385 SER A C 1
ATOM 2814 O O . SER A 1 385 ? 16.370 22.997 -32.568 1.00 40.78 385 SER A O 1
ATOM 2816 N N . LYS A 1 386 ? 16.168 24.576 -30.981 1.00 35.25 386 LYS A N 1
ATOM 2817 C CA . LYS A 1 386 ? 16.344 25.753 -31.852 1.00 35.25 386 LYS A CA 1
ATOM 2818 C C . LYS A 1 386 ? 16.864 26.964 -31.051 1.00 35.25 386 LYS A C 1
ATOM 2820 O O . LYS A 1 386 ? 16.724 26.961 -29.830 1.00 35.25 386 LYS A O 1
ATOM 2825 N N . PRO A 1 387 ? 17.535 27.942 -31.697 1.00 38.69 387 PRO A N 1
ATOM 2826 C CA . PRO A 1 387 ? 18.554 28.743 -31.014 1.00 38.69 387 PRO A CA 1
ATOM 2827 C C . PRO A 1 387 ? 18.058 30.058 -30.404 1.00 38.69 387 PRO A C 1
ATOM 2829 O O . PRO A 1 387 ? 17.025 30.605 -30.781 1.00 38.69 387 PRO A O 1
ATOM 2832 N N . THR A 1 388 ? 18.889 30.580 -29.505 1.00 41.50 388 THR A N 1
ATOM 2833 C CA . THR A 1 388 ? 18.818 31.892 -28.852 1.00 41.50 388 THR A CA 1
ATOM 2834 C C . THR A 1 388 ? 18.799 33.068 -29.834 1.00 41.50 388 THR A C 1
ATOM 2836 O O . THR A 1 388 ? 19.684 33.156 -30.685 1.00 41.50 388 THR A O 1
ATOM 2839 N N . THR A 1 389 ? 17.921 34.057 -29.611 1.00 33.25 389 THR A N 1
ATOM 2840 C CA . THR A 1 389 ? 18.059 35.398 -30.216 1.00 33.25 389 THR A CA 1
ATOM 2841 C C . THR A 1 389 ? 17.608 36.517 -29.264 1.00 33.25 389 THR A C 1
ATOM 2843 O O . THR A 1 389 ? 16.535 36.439 -28.683 1.00 33.25 389 THR A O 1
ATOM 2846 N N . ALA A 1 390 ? 18.439 37.561 -29.159 1.00 34.12 390 ALA A N 1
ATOM 2847 C CA . ALA A 1 390 ? 18.165 38.945 -28.728 1.00 34.12 390 ALA A CA 1
ATOM 2848 C C . ALA A 1 390 ? 17.259 39.240 -27.501 1.00 34.12 390 ALA A C 1
ATOM 2850 O O . ALA A 1 390 ? 16.034 39.172 -27.541 1.00 34.12 390 ALA A O 1
ATOM 2851 N N . LYS A 1 391 ? 17.888 39.807 -26.462 1.00 38.03 391 LYS A N 1
ATOM 2852 C CA . LYS A 1 391 ? 17.261 40.581 -25.373 1.00 38.03 391 LYS A CA 1
ATOM 2853 C C . LYS A 1 391 ? 17.186 42.078 -25.730 1.00 38.03 391 LYS A C 1
ATOM 2855 O O . LYS A 1 391 ? 18.223 42.643 -26.075 1.00 38.03 391 LYS A O 1
ATOM 2860 N N . PRO A 1 392 ? 16.048 42.756 -25.497 1.00 38.50 392 PRO A N 1
ATOM 2861 C CA . PRO A 1 392 ? 16.035 44.189 -25.159 1.00 38.50 392 PRO A CA 1
ATOM 2862 C C . PRO A 1 392 ? 15.952 44.459 -23.640 1.00 38.50 392 PRO A C 1
ATOM 2864 O O . PRO A 1 392 ? 15.660 43.572 -22.838 1.00 38.50 392 PRO A O 1
ATOM 2867 N N . LYS A 1 393 ? 16.238 45.700 -23.225 1.00 37.03 393 LYS A N 1
ATOM 2868 C CA . LYS A 1 393 ? 16.155 46.184 -21.828 1.00 37.03 393 LYS A CA 1
ATOM 2869 C C . LYS A 1 393 ? 14.867 46.994 -21.626 1.00 37.03 393 LYS A C 1
ATOM 2871 O O . LYS A 1 393 ? 14.557 47.760 -22.531 1.00 37.03 393 LYS A O 1
ATOM 2876 N N . THR A 1 394 ? 14.298 47.005 -20.412 1.00 30.62 394 THR A N 1
ATOM 2877 C CA . THR A 1 394 ? 13.793 48.248 -19.773 1.00 30.62 394 THR A CA 1
ATOM 2878 C C . THR A 1 394 ? 13.589 48.124 -18.253 1.00 30.62 394 THR A C 1
ATOM 2880 O O . THR A 1 394 ? 13.836 47.080 -17.653 1.00 30.62 394 THR A O 1
ATOM 2883 N N . SER A 1 395 ? 13.262 49.262 -17.638 1.00 32.59 395 SER A N 1
ATOM 2884 C CA . SER A 1 395 ? 13.314 49.643 -16.223 1.00 32.59 395 SER A CA 1
ATOM 2885 C C . SER A 1 395 ? 12.229 49.077 -15.288 1.00 32.59 395 SER A C 1
ATOM 2887 O O . SER A 1 395 ? 11.120 48.735 -15.683 1.00 32.59 395 SER A O 1
ATOM 2889 N N . LYS A 1 396 ? 12.560 49.095 -13.989 1.00 35.75 396 LYS A N 1
ATOM 2890 C CA . LYS A 1 396 ? 11.684 48.877 -12.823 1.00 35.75 396 LYS A CA 1
ATOM 2891 C C . LYS A 1 396 ? 11.058 50.201 -12.344 1.00 35.75 396 LYS A C 1
ATOM 2893 O O . LYS A 1 396 ? 11.787 51.186 -12.239 1.00 35.75 396 LYS A O 1
ATOM 2898 N N . PRO A 1 397 ? 9.773 50.208 -11.947 1.00 37.53 397 PRO A N 1
ATOM 2899 C CA . PRO A 1 397 ? 9.330 50.955 -10.751 1.00 37.53 397 PRO A CA 1
ATOM 2900 C C . PRO A 1 397 ? 8.927 50.045 -9.565 1.00 37.53 397 PRO A C 1
ATOM 2902 O O . PRO A 1 397 ? 9.016 48.821 -9.636 1.00 37.53 397 PRO A O 1
ATOM 2905 N N . LYS A 1 398 ? 8.526 50.637 -8.430 1.00 33.47 398 LYS A N 1
ATOM 2906 C CA . LYS A 1 398 ? 8.280 49.966 -7.132 1.00 33.47 398 LYS A CA 1
ATOM 2907 C C . LYS A 1 398 ? 6.965 50.464 -6.514 1.00 33.47 398 LYS A C 1
ATOM 2909 O O . LYS A 1 398 ? 6.901 51.665 -6.289 1.00 33.47 398 LYS A O 1
ATOM 2914 N N . ALA A 1 399 ? 6.022 49.571 -6.150 1.00 32.19 399 ALA A N 1
ATOM 2915 C CA . ALA A 1 399 ? 5.301 49.555 -4.849 1.00 32.19 399 ALA A CA 1
ATOM 2916 C C . ALA A 1 399 ? 3.999 48.697 -4.789 1.00 32.19 399 ALA A C 1
ATOM 2918 O O . ALA A 1 399 ? 3.150 48.768 -5.667 1.00 32.19 399 ALA A O 1
ATOM 2919 N N . THR A 1 400 ? 3.811 48.047 -3.627 1.00 34.47 400 THR A N 1
ATOM 2920 C CA . THR A 1 400 ? 2.547 47.779 -2.878 1.00 34.47 400 THR A CA 1
ATOM 2921 C C . THR A 1 400 ? 1.440 46.796 -3.336 1.00 34.47 400 THR A C 1
ATOM 2923 O O . THR A 1 400 ? 0.889 46.894 -4.421 1.00 34.47 400 THR A O 1
ATOM 2926 N N . LYS A 1 401 ? 0.994 46.021 -2.321 1.00 29.94 401 LYS A N 1
ATOM 2927 C CA . LYS A 1 401 ? -0.265 45.258 -2.103 1.00 29.94 401 LYS A CA 1
ATOM 2928 C C . LYS A 1 401 ? -0.437 43.837 -2.709 1.00 29.94 401 LYS A C 1
ATOM 2930 O O . LYS A 1 401 ? -0.279 43.594 -3.895 1.00 29.94 401 LYS A O 1
ATOM 2935 N N . LYS A 1 402 ? -0.814 42.925 -1.796 1.00 33.69 402 LYS A N 1
ATOM 2936 C CA . LYS A 1 402 ? -1.319 41.525 -1.879 1.00 33.69 402 LYS A CA 1
ATOM 2937 C C . LYS A 1 402 ? -2.867 41.594 -1.677 1.00 33.69 402 LYS A C 1
ATOM 2939 O O . LYS A 1 402 ? -3.263 42.610 -1.093 1.00 33.69 402 LYS A O 1
ATOM 2944 N N . PRO A 1 403 ? -3.756 40.629 -2.052 1.00 53.56 403 PRO A N 1
ATOM 2945 C CA . PRO A 1 403 ? -3.581 39.187 -2.344 1.00 53.56 403 PRO A CA 1
ATOM 2946 C C . PRO A 1 403 ? -4.175 38.686 -3.688 1.00 53.56 403 PRO A C 1
ATOM 2948 O O . PRO A 1 403 ? -4.626 39.481 -4.503 1.00 53.56 403 PRO A O 1
ATOM 2951 N N . ALA A 1 404 ? -4.217 37.346 -3.822 1.00 29.83 404 ALA A N 1
ATOM 2952 C CA . ALA A 1 404 ? -5.003 36.477 -4.724 1.00 29.83 404 ALA A CA 1
ATOM 2953 C C . ALA A 1 404 ? -4.131 35.607 -5.669 1.00 29.83 404 ALA A C 1
ATOM 2955 O O . ALA A 1 404 ? -2.983 35.965 -5.938 1.00 29.83 404 ALA A O 1
ATOM 2956 N N . PRO A 1 405 ? -4.594 34.392 -6.036 1.00 44.31 405 PRO A N 1
ATOM 2957 C CA . PRO A 1 405 ? -3.713 33.223 -6.100 1.00 44.31 405 PRO A CA 1
ATOM 2958 C C . PRO A 1 405 ? -3.130 32.928 -7.486 1.00 44.31 405 PRO A C 1
ATOM 2960 O O . PRO A 1 405 ? -3.645 33.370 -8.513 1.00 44.31 405 PRO A O 1
ATOM 2963 N N . LYS A 1 406 ? -2.097 32.079 -7.507 1.00 30.09 406 LYS A N 1
ATOM 2964 C CA . LYS A 1 406 ? -1.661 31.346 -8.699 1.00 30.09 406 LYS A CA 1
ATOM 2965 C C . LYS A 1 406 ? -1.494 29.868 -8.369 1.00 30.09 406 LYS A C 1
ATOM 2967 O O . LYS A 1 406 ? -0.887 29.522 -7.365 1.00 30.09 406 LYS A O 1
ATOM 2972 N N . VAL A 1 407 ? -2.056 29.039 -9.237 1.00 38.16 407 VAL A N 1
ATOM 2973 C CA . VAL A 1 407 ? -1.975 27.577 -9.231 1.00 38.16 407 VAL A CA 1
ATOM 2974 C C . VAL A 1 407 ? -1.118 27.159 -10.430 1.00 38.16 407 VAL A C 1
ATOM 2976 O O . VAL A 1 407 ? -1.087 27.867 -11.435 1.00 38.16 407 VAL A O 1
ATOM 2979 N N . GLU A 1 408 ? -0.437 26.020 -10.313 1.00 45.41 408 GLU A N 1
ATOM 2980 C CA . GLU A 1 408 ? 0.219 25.290 -11.409 1.00 45.41 408 GLU A CA 1
ATOM 2981 C C . GLU A 1 408 ? 1.220 26.074 -12.279 1.00 45.41 408 GLU A C 1
ATOM 2983 O O . GLU A 1 408 ? 1.007 26.372 -13.457 1.00 45.41 408 GLU A O 1
ATOM 2988 N N . LYS A 1 409 ? 2.437 26.188 -11.748 1.00 47.19 409 LYS A N 1
ATOM 2989 C CA . LYS A 1 409 ? 3.562 25.484 -12.379 1.00 47.19 409 LYS A CA 1
ATOM 2990 C C . LYS A 1 409 ? 4.524 25.019 -11.299 1.00 47.19 409 LYS A C 1
ATOM 2992 O O . LYS A 1 409 ? 4.991 25.844 -10.531 1.00 47.19 409 LYS A O 1
ATOM 2997 N N . THR A 1 410 ? 4.793 23.718 -11.267 1.00 58.31 410 THR A N 1
ATOM 2998 C CA . THR A 1 410 ? 5.908 23.174 -10.493 1.00 58.31 410 THR A CA 1
ATOM 2999 C C . THR A 1 410 ? 7.216 23.573 -11.161 1.00 58.31 410 THR A C 1
ATOM 3001 O O . THR A 1 410 ? 7.311 23.504 -12.397 1.00 58.31 410 THR A O 1
ATOM 3004 N N . ASP A 1 411 ? 8.215 23.953 -10.378 1.00 68.94 411 ASP A N 1
ATOM 3005 C CA . ASP A 1 411 ? 9.533 24.297 -10.906 1.00 68.94 411 ASP A CA 1
ATOM 3006 C C . ASP A 1 411 ? 10.272 23.046 -11.416 1.00 68.94 411 ASP A C 1
ATOM 3008 O O . ASP A 1 411 ? 9.890 21.907 -11.109 1.00 68.94 411 ASP A O 1
ATOM 3012 N N . PRO A 1 412 ? 11.317 23.203 -12.252 1.00 74.00 412 PRO A N 1
ATOM 3013 C CA . PRO A 1 412 ? 12.120 22.067 -12.675 1.00 74.00 412 PRO A CA 1
ATOM 3014 C C . PRO A 1 412 ? 12.729 21.368 -11.452 1.00 74.00 412 PRO A C 1
ATOM 3016 O O . PRO A 1 412 ? 13.351 22.000 -10.603 1.00 74.00 412 PRO A O 1
ATOM 3019 N N . ASN A 1 413 ? 12.561 20.050 -11.358 1.00 76.75 413 ASN A N 1
ATOM 3020 C CA . ASN A 1 413 ? 13.198 19.260 -10.309 1.00 76.75 413 ASN A CA 1
ATOM 3021 C C . ASN A 1 413 ? 14.693 19.114 -10.646 1.00 76.75 413 ASN A C 1
ATOM 3023 O O . ASN A 1 413 ? 15.055 18.392 -11.579 1.00 76.75 413 ASN A O 1
ATOM 3027 N N . PHE A 1 414 ? 15.536 19.857 -9.927 1.00 80.62 414 PHE A N 1
ATOM 3028 C CA . PHE A 1 414 ? 16.990 19.839 -10.069 1.00 80.62 414 PHE A CA 1
ATOM 3029 C C . PHE A 1 414 ? 17.600 18.767 -9.159 1.00 80.62 414 PHE A C 1
ATOM 3031 O O . PHE A 1 414 ? 17.083 18.485 -8.081 1.00 80.62 414 PHE A O 1
ATOM 3038 N N . GLY A 1 415 ? 18.746 18.199 -9.537 1.00 78.25 415 GLY A N 1
ATOM 3039 C CA . GLY A 1 415 ? 19.375 17.115 -8.777 1.00 78.25 415 GLY A CA 1
ATOM 3040 C C . GLY A 1 415 ? 19.896 17.534 -7.397 1.00 78.25 415 GLY A C 1
ATOM 3041 O O . GLY A 1 415 ? 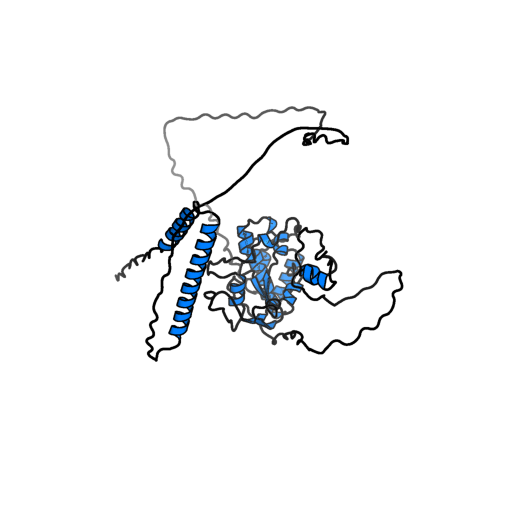20.154 16.675 -6.556 1.00 78.25 415 GLY A O 1
ATOM 3042 N N . THR A 1 416 ? 20.067 18.839 -7.146 1.00 87.44 416 THR A N 1
ATOM 3043 C CA . THR A 1 416 ? 20.467 19.395 -5.841 1.00 87.44 416 THR A CA 1
ATOM 3044 C C . THR A 1 416 ? 19.920 20.811 -5.616 1.00 87.44 416 THR A C 1
ATOM 3046 O O . THR A 1 416 ? 19.757 21.577 -6.564 1.00 87.44 416 THR A O 1
ATOM 3049 N N . CYS A 1 417 ? 19.785 21.236 -4.352 1.00 88.62 417 CYS A N 1
ATOM 3050 C CA . CYS A 1 417 ? 19.520 22.644 -4.010 1.00 88.62 417 CYS A CA 1
ATOM 3051 C C . CYS A 1 417 ? 20.570 23.627 -4.559 1.00 88.62 417 CYS A C 1
ATOM 3053 O O . CYS A 1 417 ? 20.261 24.789 -4.815 1.00 88.62 417 CYS A O 1
ATOM 3055 N N . LYS A 1 418 ? 21.823 23.184 -4.745 1.00 87.94 418 LYS A N 1
ATOM 3056 C CA . LYS A 1 418 ? 22.887 24.007 -5.340 1.00 87.94 418 LYS A CA 1
ATOM 3057 C C . LYS A 1 418 ? 22.580 24.336 -6.803 1.00 87.94 418 LYS A C 1
ATOM 3059 O O . LYS A 1 418 ? 22.813 25.458 -7.242 1.00 87.94 418 LYS A O 1
ATOM 3064 N N . GLU A 1 419 ? 22.055 23.360 -7.534 1.00 84.94 419 GLU A N 1
ATOM 3065 C CA . GLU A 1 419 ? 21.638 23.496 -8.926 1.00 84.94 419 GLU A CA 1
ATOM 3066 C C . GLU A 1 419 ? 20.372 24.365 -9.032 1.00 84.94 419 GLU A C 1
ATOM 3068 O O . GLU A 1 419 ? 20.386 25.351 -9.768 1.00 84.94 419 GLU A O 1
ATOM 3073 N N . ALA A 1 420 ? 19.350 24.112 -8.201 1.00 87.19 420 ALA A N 1
ATOM 3074 C CA . ALA A 1 420 ? 18.139 24.940 -8.124 1.00 87.19 420 ALA A CA 1
ATOM 3075 C C . ALA A 1 420 ? 18.453 26.430 -7.892 1.00 87.19 420 ALA A C 1
ATOM 3077 O O . ALA A 1 420 ? 18.063 27.284 -8.694 1.00 87.19 420 ALA A O 1
ATOM 3078 N N . LYS A 1 421 ? 19.266 26.739 -6.872 1.00 88.06 421 LYS A N 1
ATOM 3079 C CA . LYS A 1 421 ? 19.718 28.111 -6.597 1.00 88.06 421 LYS A CA 1
ATOM 3080 C C . LYS A 1 421 ? 20.562 28.706 -7.721 1.00 88.06 421 LYS A C 1
ATOM 3082 O O . LYS A 1 421 ? 20.438 29.895 -8.001 1.00 88.06 421 LYS A O 1
ATOM 3087 N N . SER A 1 422 ? 21.376 27.906 -8.417 1.00 82.94 422 SER A N 1
ATOM 3088 C CA . SER A 1 422 ? 22.144 28.395 -9.575 1.00 82.94 422 SER A CA 1
ATOM 3089 C C . SER A 1 422 ? 21.264 28.801 -10.767 1.00 82.94 422 SER A C 1
ATOM 3091 O O . SER A 1 422 ? 21.675 29.633 -11.575 1.00 82.94 422 SER A O 1
ATOM 3093 N N . HIS A 1 423 ? 20.037 28.275 -10.836 1.00 83.50 423 HIS A N 1
ATOM 3094 C CA . HIS A 1 423 ? 19.009 28.670 -11.799 1.00 83.50 423 HIS A CA 1
ATOM 3095 C C . HIS A 1 423 ? 18.025 29.734 -11.271 1.00 83.50 423 HIS A C 1
ATOM 3097 O O . HIS A 1 423 ? 17.162 30.180 -12.025 1.00 83.50 423 HIS A O 1
ATOM 3103 N N . GLY A 1 424 ? 18.193 30.199 -10.026 1.00 84.56 424 GLY A N 1
ATOM 3104 C CA . GLY A 1 424 ? 17.377 31.255 -9.416 1.00 84.56 424 GLY A CA 1
ATOM 3105 C C . GLY A 1 424 ? 16.101 30.772 -8.721 1.00 84.56 424 GLY A C 1
ATOM 3106 O O . GLY A 1 424 ? 15.181 31.570 -8.560 1.00 84.56 424 GLY A O 1
ATOM 3107 N N . TYR A 1 425 ? 16.047 29.496 -8.330 1.00 87.25 425 TYR A N 1
ATOM 3108 C CA . TYR A 1 425 ? 14.915 28.877 -7.637 1.00 87.25 425 TYR A CA 1
ATOM 3109 C C . TYR A 1 425 ? 15.231 28.546 -6.168 1.00 87.25 425 TYR A C 1
ATOM 3111 O O . TYR A 1 425 ? 16.392 28.332 -5.812 1.00 87.25 425 TYR A O 1
ATOM 3119 N N . GLY A 1 426 ? 14.186 28.455 -5.340 1.00 84.31 426 GLY A N 1
ATOM 3120 C CA . GLY A 1 426 ? 14.280 28.391 -3.877 1.00 84.31 426 GLY A CA 1
ATOM 3121 C C . GLY A 1 426 ? 14.410 29.781 -3.216 1.00 84.31 426 GLY A C 1
ATOM 3122 O O . GLY A 1 426 ? 14.633 30.774 -3.919 1.00 84.31 426 GLY A O 1
ATOM 3123 N N . PRO A 1 427 ? 14.279 29.885 -1.878 1.00 85.69 427 PRO A N 1
ATOM 3124 C CA . PRO A 1 427 ? 13.899 28.816 -0.948 1.00 85.69 427 PRO A CA 1
ATOM 3125 C C . PRO A 1 427 ? 12.453 28.340 -1.157 1.00 85.69 427 PRO A C 1
ATOM 3127 O O . PRO A 1 427 ? 11.609 29.102 -1.625 1.00 85.69 427 PRO A O 1
ATOM 3130 N N . TYR A 1 428 ? 12.184 27.083 -0.807 1.00 89.38 428 TYR A N 1
ATOM 3131 C CA . TYR A 1 428 ? 10.867 26.446 -0.894 1.00 89.38 428 TYR A CA 1
ATOM 3132 C C . TYR A 1 428 ? 10.337 26.118 0.505 1.00 89.38 428 TYR A C 1
ATOM 3134 O O . TYR A 1 428 ? 11.081 25.592 1.332 1.00 89.38 428 TYR A O 1
ATOM 3142 N N . TYR A 1 429 ? 9.055 26.376 0.755 1.00 89.94 429 TYR A N 1
ATOM 3143 C CA . TYR A 1 429 ? 8.420 26.255 2.068 1.00 89.94 429 TYR A CA 1
ATOM 3144 C C . TYR A 1 429 ? 7.463 25.059 2.141 1.00 89.94 429 TYR A C 1
ATOM 3146 O O . TYR A 1 429 ? 6.530 24.949 1.342 1.00 89.94 429 TYR A O 1
ATOM 3154 N N . ALA A 1 430 ? 7.604 24.228 3.179 1.00 83.75 430 ALA A N 1
ATOM 3155 C CA . ALA A 1 430 ? 6.809 23.013 3.422 1.00 83.75 430 ALA A CA 1
ATOM 3156 C C . ALA A 1 430 ? 5.281 23.215 3.450 1.00 83.75 430 ALA A C 1
ATOM 3158 O O . ALA A 1 430 ? 4.516 22.264 3.305 1.00 83.75 430 ALA A O 1
ATOM 3159 N N . SER A 1 431 ? 4.830 24.449 3.682 1.00 71.50 431 SER A N 1
ATOM 3160 C CA . SER A 1 431 ? 3.419 24.837 3.770 1.00 71.50 431 SER A CA 1
ATOM 3161 C C . SER A 1 431 ? 2.805 25.304 2.446 1.00 71.50 431 SER A C 1
ATOM 3163 O O . SER A 1 431 ? 1.588 25.480 2.386 1.00 71.50 431 SER A O 1
ATOM 3165 N N . THR A 1 432 ? 3.626 25.577 1.425 1.00 79.56 432 THR A N 1
ATOM 3166 C CA . THR A 1 432 ? 3.221 26.361 0.244 1.00 79.56 432 THR A CA 1
ATOM 3167 C C . THR A 1 432 ? 3.710 25.764 -1.076 1.00 79.56 432 THR A C 1
ATOM 3169 O O . THR A 1 432 ? 2.943 25.754 -2.039 1.00 79.56 432 THR A O 1
ATOM 3172 N N . ASP A 1 433 ? 4.937 25.238 -1.124 1.00 84.06 433 ASP A N 1
ATOM 3173 C CA . ASP A 1 433 ? 5.618 24.890 -2.375 1.00 84.06 433 ASP A CA 1
ATOM 3174 C C . ASP A 1 433 ? 5.759 23.359 -2.524 1.00 84.06 433 ASP A C 1
ATOM 3176 O O . ASP A 1 433 ? 6.485 22.735 -1.742 1.00 84.06 433 ASP A O 1
ATOM 3180 N N . PRO A 1 434 ? 5.102 22.716 -3.515 1.00 83.31 434 PRO A N 1
ATOM 3181 C CA . PRO A 1 434 ? 5.220 21.272 -3.772 1.00 83.31 434 PRO A CA 1
ATOM 3182 C C . PRO A 1 434 ? 6.667 20.774 -3.931 1.00 83.31 434 PRO A C 1
ATOM 3184 O O . PRO A 1 434 ? 6.987 19.633 -3.590 1.00 83.31 434 PRO A O 1
ATOM 3187 N N . GLU A 1 435 ? 7.541 21.652 -4.420 1.00 86.50 435 GLU A N 1
ATOM 3188 C CA . GLU A 1 435 ? 8.977 21.474 -4.626 1.00 86.50 435 GLU A CA 1
ATOM 3189 C C . GLU A 1 435 ? 9.741 21.151 -3.342 1.00 86.50 435 GLU A C 1
ATOM 3191 O O . GLU A 1 435 ? 10.797 20.519 -3.412 1.00 86.50 435 GLU A O 1
ATOM 3196 N N . TYR A 1 436 ? 9.212 21.533 -2.173 1.00 87.44 436 TYR A N 1
ATOM 3197 C CA . TYR A 1 436 ? 9.820 21.237 -0.877 1.00 87.44 436 TYR A CA 1
ATOM 3198 C C . TYR A 1 436 ? 10.136 19.737 -0.727 1.00 87.44 436 TYR A C 1
ATOM 3200 O O . TYR A 1 436 ? 11.208 19.356 -0.261 1.00 87.44 436 TYR A O 1
ATOM 3208 N N . HIS A 1 437 ? 9.250 18.865 -1.220 1.00 86.12 437 HIS A N 1
ATOM 3209 C CA . HIS A 1 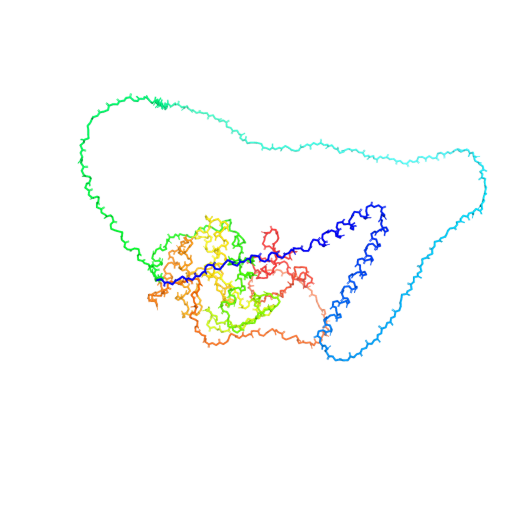437 ? 9.418 17.411 -1.152 1.00 86.12 437 HIS A CA 1
ATOM 3210 C C . HIS A 1 437 ? 10.443 16.825 -2.142 1.00 86.12 437 HIS A C 1
ATOM 3212 O O . HIS A 1 437 ? 10.693 15.619 -2.107 1.00 86.12 437 HIS A O 1
ATOM 3218 N N . PHE A 1 438 ? 11.033 17.630 -3.033 1.00 88.56 438 PHE A N 1
ATOM 3219 C CA . PHE A 1 438 ? 12.084 17.175 -3.955 1.00 88.56 438 PHE A CA 1
ATOM 3220 C C . PHE A 1 438 ? 13.480 17.207 -3.322 1.00 88.56 438 PHE A C 1
ATOM 3222 O O . PHE A 1 438 ? 14.383 16.515 -3.793 1.00 88.56 438 PHE A O 1
ATOM 3229 N N . TYR A 1 439 ? 13.654 17.980 -2.250 1.00 85.75 439 TYR A N 1
ATOM 3230 C CA . TYR A 1 439 ? 14.936 18.192 -1.589 1.00 85.75 439 TYR A CA 1
ATOM 3231 C C . TYR A 1 439 ? 14.885 17.709 -0.136 1.00 85.75 439 TYR A C 1
ATOM 3233 O O . TYR A 1 439 ? 13.826 17.405 0.410 1.00 85.75 439 TYR A O 1
ATOM 3241 N N . ARG A 1 440 ? 16.056 17.582 0.494 1.00 87.50 440 ARG A N 1
ATOM 3242 C CA . ARG A 1 440 ? 16.165 17.137 1.885 1.00 87.50 440 ARG A CA 1
ATOM 3243 C C . ARG A 1 440 ? 16.390 18.334 2.799 1.00 87.50 440 ARG A C 1
ATOM 3245 O O . ARG A 1 440 ? 17.511 18.836 2.855 1.00 87.50 440 ARG A O 1
ATOM 3252 N N . ASP A 1 441 ? 15.351 18.701 3.541 1.00 87.12 441 ASP A N 1
ATOM 3253 C CA . ASP A 1 441 ? 15.495 19.455 4.788 1.00 87.12 441 ASP A CA 1
ATOM 3254 C C . ASP A 1 441 ? 16.430 18.664 5.727 1.00 87.12 441 ASP A C 1
ATOM 3256 O O . ASP A 1 441 ? 16.312 17.435 5.862 1.00 87.12 441 ASP A O 1
ATOM 3260 N N . ARG A 1 442 ? 17.440 19.343 6.278 1.00 81.88 442 ARG A N 1
ATOM 3261 C CA . ARG A 1 442 ? 18.512 18.742 7.084 1.00 81.88 442 ARG A CA 1
ATOM 3262 C C . ARG A 1 442 ? 18.449 19.166 8.553 1.00 81.88 442 ARG A C 1
ATOM 3264 O O . ARG A 1 442 ? 19.085 18.515 9.382 1.00 81.88 442 ARG A O 1
ATOM 3271 N N . ASP A 1 443 ? 17.700 20.215 8.857 1.00 79.75 443 ASP A N 1
ATOM 3272 C CA . ASP A 1 443 ? 17.674 20.916 10.138 1.00 79.75 443 ASP A CA 1
ATOM 3273 C C . ASP A 1 443 ? 16.247 21.083 10.688 1.00 79.75 443 ASP A C 1
ATOM 3275 O O . ASP A 1 443 ? 16.077 21.218 11.900 1.00 79.75 443 ASP A O 1
ATOM 3279 N N . GLY A 1 444 ? 15.228 20.888 9.849 1.00 83.19 444 GLY A N 1
ATOM 3280 C CA . GLY A 1 444 ? 13.844 20.637 10.244 1.00 83.19 444 GLY A CA 1
ATOM 3281 C C . GLY A 1 444 ? 12.989 21.889 10.411 1.00 83.19 444 GLY A C 1
ATOM 3282 O O . GLY A 1 444 ? 11.964 21.817 11.092 1.00 83.19 444 GLY A O 1
ATOM 3283 N N . ASP A 1 445 ? 13.400 23.030 9.852 1.00 85.25 445 ASP A N 1
ATOM 3284 C CA . ASP A 1 445 ? 12.690 24.306 10.004 1.00 85.25 445 ASP A CA 1
ATOM 3285 C C . ASP A 1 445 ? 11.486 24.455 9.049 1.00 85.25 445 ASP A C 1
ATOM 3287 O O . ASP A 1 445 ? 10.635 25.328 9.250 1.00 85.25 445 ASP A O 1
ATOM 3291 N N . GLY A 1 446 ? 11.363 23.568 8.053 1.00 83.06 446 GLY A N 1
ATOM 3292 C CA . GLY A 1 446 ? 10.314 23.612 7.035 1.00 83.06 446 GLY A CA 1
ATOM 3293 C C . GLY A 1 446 ? 10.670 24.431 5.791 1.00 83.06 446 GLY A C 1
ATOM 3294 O O . GLY A 1 446 ? 9.771 24.739 4.999 1.00 83.06 446 GLY A O 1
ATOM 3295 N N . ILE A 1 447 ? 11.948 24.759 5.592 1.00 88.12 447 ILE A N 1
ATOM 3296 C CA . ILE A 1 447 ? 12.501 25.407 4.402 1.00 88.12 447 ILE A CA 1
ATOM 3297 C C . ILE A 1 447 ? 13.502 24.454 3.726 1.00 88.12 447 ILE A C 1
ATOM 3299 O O . ILE A 1 447 ? 14.269 23.751 4.375 1.00 88.12 447 ILE A O 1
ATOM 3303 N N . VAL A 1 448 ? 13.526 24.418 2.390 1.00 86.31 448 VAL A N 1
ATOM 3304 C CA . VAL A 1 448 ? 14.631 23.794 1.640 1.00 86.31 448 VAL A CA 1
ATOM 3305 C C . VAL A 1 448 ? 15.175 24.710 0.562 1.00 86.31 448 VAL A C 1
ATOM 3307 O O . VAL A 1 448 ? 14.455 25.497 -0.052 1.00 86.31 448 VAL A O 1
ATOM 3310 N N . CYS A 1 449 ? 16.467 24.547 0.289 1.00 89.88 449 CYS A N 1
ATOM 3311 C CA . CYS A 1 449 ? 17.206 25.331 -0.694 1.00 89.88 449 CYS A CA 1
ATOM 3312 C C . CYS A 1 449 ? 17.250 26.843 -0.399 1.00 89.88 449 CYS A C 1
ATOM 3314 O O . CYS A 1 449 ? 17.315 27.634 -1.340 1.00 89.88 449 CYS A O 1
ATOM 3316 N N . GLU A 1 450 ? 17.269 27.222 0.884 1.00 82.44 450 GLU A N 1
ATOM 3317 C CA . GLU A 1 450 ? 17.901 28.467 1.361 1.00 82.44 450 GLU A CA 1
ATOM 3318 C C . GLU A 1 450 ? 19.372 28.538 0.937 1.00 82.44 450 GLU A C 1
ATOM 3320 O O . GLU A 1 450 ? 20.062 27.498 1.017 1.00 82.44 450 GLU A O 1
#

Organism: NCBI:txid442709

pLDDT: mean 70.86, std 24.38, range [29.7, 98.88]

Radius of gyration: 39.6 Å; Cα contacts (8 Å, |Δi|>4): 429; chains: 1; bounding box: 112×107×98 Å

Sequence (450 aa):
MVEHGRSTGAVDARPFPLGFTVTVAACALLGLTSGIGGLLVLGGTAALVWTIVASVRRRQVLKGRRRGGNALIAIAATVALVVGSPLVETSETDAPSVAAPERAATEAPAAAPTTTQPLPSPSPNPAPPAEATPSPTVATPSPEATETANSTQVLETPAPSPSVEAEPVTDVTTAEGALAQLRVKGRAPKTGYDRDRFRYRAVDLDRNGCDTRNDILRRDLRDVTIDGGTHGCVVLSGKLDDPYSSLRIAFTRGTSSSNAVQIDHVVALSDAWQKGAQAWDDATFASFGNDPLNLLAVDGPLNSQKGDGDAATWLPPNKAFRCQYVARQIAVKRAYDLWVTSAEKDAMTRVLAACPGEPLPTADAALKVTVTGDKPVKAAPKPTSKPTTAKPKTSKPKATKKPAPKVEKTDPNFGTCKEAKSHGYGPYYASTDPEYHFYRDRDGDGIVCE

Foldseek 3Di:
DDDDDDDDDDDPDDDDPPVPVVVVVVLVVVQPPPPPVSVVVVVVVVVVVVVVVVVVVVVVVVVVPDDDDDDDDDDDDDDDDDDDDDDDDDDDDDDDDDDYDDDDDDDDDDDDDDDDDDDDDDDDDDDDDDDDDDDDDDDDDDDDDDDDDDDDDDDDDDDDDPPPPPDPPPDQFFLLSLLVPFAADFFADLPPDDLCLLVLPADDDVPPQERLFQVQCVQFWAPWDADPVRVGGHTQWGWGCALQALAIETDGPDPQHPLQKDKAQLQHPSNQCRFPCVPDDSVLSNCSSRQLLRIHTHGNVVRVVCHNHALLRDAGPNLVSRLVSLLSVSLSCSVNVGHDHPSRSVSSVVSCVVPPRSTRDDSSDDGDRRHPYHDDSPDDPDPDDDDDDDDDDDDDDDDDDDDDDDDDDADDLDPALVVCVVVPHDFDFQVPHPSLVSYDDDPPPRTPSD

Mean predicted aligned error: 22.42 Å

InterPro domains:
  IPR008613 Excalibur calcium-binding domain [PF05901] (414-450)
  IPR008613 Excalibur calcium-binding domain [SM00894] (413-450)
  IPR011089 GmrSD restriction endonucleases, C-terminal domain [PF07510] (211-351)

Solvent-accessible surface area (backbone atoms only — not comparable to full-atom values): 29779 Å² total; per-residue (Å²): 142,83,89,78,84,86,80,80,81,76,82,86,80,76,82,79,78,68,70,64,62,56,56,56,55,56,56,60,69,67,51,79,83,48,58,75,63,40,54,52,54,52,51,53,51,52,52,50,53,49,52,50,51,52,51,51,53,53,50,50,62,53,56,74,76,56,89,81,85,90,85,90,85,85,83,85,89,87,87,88,86,89,86,87,86,84,88,85,87,88,83,91,87,91,85,82,91,87,82,88,87,83,89,78,90,86,88,87,90,86,87,85,81,93,80,91,78,86,86,82,86,88,80,85,88,90,83,85,90,85,85,87,86,87,87,85,90,88,86,87,88,84,89,81,89,78,92,85,86,84,88,81,91,77,93,78,78,81,74,84,72,83,76,80,76,74,74,76,82,71,77,67,53,26,28,67,59,45,49,68,69,47,49,75,46,76,79,49,71,72,77,91,71,62,78,70,62,21,47,66,83,78,42,53,86,90,68,85,83,36,42,46,69,34,52,41,48,65,71,53,31,42,83,67,39,57,39,80,91,50,88,68,35,46,60,45,32,27,35,31,64,19,51,40,72,20,26,29,40,77,37,38,68,46,95,90,22,43,68,51,50,31,76,39,50,70,62,16,71,65,40,40,38,20,24,47,51,76,78,56,52,69,65,58,30,35,45,66,43,58,32,56,54,32,44,44,56,30,46,20,70,60,49,65,68,39,56,63,42,47,64,58,73,41,73,54,81,21,66,86,34,42,52,63,55,43,17,33,38,43,36,46,28,64,76,67,69,30,43,36,37,65,63,30,50,52,36,42,49,65,44,36,75,77,44,77,78,45,59,43,55,56,56,85,56,78,81,84,62,72,70,83,47,71,53,81,77,80,71,75,81,75,88,78,89,75,84,92,79,87,88,87,86,87,86,85,89,88,88,90,89,85,89,86,90,86,78,90,77,82,75,85,91,53,98,40,52,71,54,31,43,74,73,73,40,62,65,25,37,68,89,79,36,83,68,27,79,75,55,80,62,87,83,75,86,50,56,30,44,116

Secondary structure (DSSP, 8-state):
-------------PPP-THHHHHHHHHHHHGGGSHHHHHHHHHHHHHHHHHHHHHHHHHHHHHTT----------------------------------------------------PPPPPPP-------------------------------PPPPPPPP----------BHHHHHHHS-B-PPPP-TT--SGGG-TTS--SS-SSS-HHHHHHHHHEEEEEE-GGGTT--EEEEEEE-TTTSEEEEEESSTTTTTTEEEEESS-HHHHHTTTGGG--HHHHHHHHH-TTTEEEEEHHHHHHHTT--TTT---S-GGGHHHHHHHHHHHHHHTT--B-HHHHHHHHHHHTTSTTPBPPPTT----PPP-EE----PPPP--------PPP----------------PPP--SSHHHHHHTT---EETTT-GGGGGS--SS-SSEE--